Protein AF-A0A139L612-F1 (afdb_monomer)

Mean predicted aligned error: 8.96 Å

Sequence (400 aa):
MVVNEKQTVIKIDNGSFVTCEGNKHYYLIQGARRHEVPLKVLDALIDDKKVIRIIKKDTLENIPLGISLSDDTCLIRGYETDPVYLYSNYVKSHIRSSNDFNLTGFKWEAIKNICQESVNKIRPVRDFIIEKNKEVFINDGDIPSDFANYTDYGIREDFVYEGDGEVMKQCSILLPEEKEDKKYPVLYLYHGLGENTEWLDLSKGRIRKIIGYMVSKKMIPEMVVVIPQIMSPDSTCEEKKVRDFHDFYKHLIHLIDYINTTYSNVVSVKKEDSAIAGISLGGTTALYNGYLFKERFKFVAGISPNYQLLTSKERKIFNGWIAKPEDFVLGTDNGGFAFIGNGTADTGTGSHPRYYSNVLNENGIDNLFTLLPNGGHNWEAFRKLFYIFMSYDFFRKRVD

Nearest PDB structures (foldseek):
  5cxx-assembly3_C  TM=8.546E-01  e=2.033E-18  Anaeromyces mucronatus
  5vol-assembly1_F  TM=7.642E-01  e=3.277E-14  Bacteroides intestinalis DSM 17393
  5vol-assembly2_D  TM=7.621E-01  e=3.086E-14  Bacteroides intestinalis DSM 17393
  5vol-assembly2_H  TM=7.685E-01  e=5.982E-14  Bacteroides intestinalis DSM 17393
  5vol-assembly1_C  TM=7.550E-01  e=1.160E-13  Bacteroides intestinalis DSM 17393

Secondary structure (DSSP, 8-state):
-----------PPTT-EEEETT---EEEEETTEEEEE-HHHHHHHBS-GGGSEEE-HHHHHHSPB-PPPPTT-EEEEETT---EEEEETTEEEEE--HHHHHHHTB-GGGEEEE-HHHHHHSEE-S-B---TTS-EEPPGGGS-TTTTSSPPPSEEEEEEEE-GGG-EEEEEEEE-S--SS--B-EEEEE-SSS-GGGGT-TTTT-HHHHHHHHHHTTSS---EEEEE--S-TT--SHHHHHHHHHHHHHHHHHHHHHHHHHTTTTB---GGGEEEEEEHHHHHHHHHHHHHTTTT-SEEEEES--GGGB-BTTTTB-S-SBS-GGG----SSTT-EEEEEEETT-TTTTTHHHHHHHHHHHTT--EEEEEETT--SSHHHHHHHHHHHIIIIIT-----

Foldseek 3Di:
DDPPPPPPLPPAWQLAKEDEPPDPWIFHHHLQATATEDPQRCVLFADDCVSYYYDHPVSNVPRHHDHHWDPPWFWEDEVPDDWIWTDTPLETATADDPVLCVSSRTDPVRYDYDHVVVVLLRHYAFHRGGCPPQEAEDDPVVDPPCLLPADFAADKDKDWFQFFPRDIWIKIKGAGPDLPDEAFFEEEEEEAPDFLCQCVDSVFNSVRSNVRSCCVVLLFPGHMYMRIGQQDPPQPDPVSRLVSLLCCLRRVVRVLVCCCPVVVSHHDQQQLRYEYAYEESSLLSQQVSQLVPQRRHLETERALYAQQAEDDVVVPRCHHSHNDLLSSEGHDDSRREYEQEYEPAAPRRPCRSVVNSVSNSVNSGDYRYYYHYPDYSGRVSVNVSVSVSSNRPSGNPSPD

pLDDT: mean 86.9, std 14.45, range [25.17, 98.81]

Solvent-accessible surface area (backbone atoms only — not comparable to full-atom values): 21038 Å² total; per-residue (Å²): 138,82,82,77,76,74,81,75,75,80,83,76,36,40,50,35,40,33,35,29,86,94,54,94,61,38,26,39,27,49,75,54,18,36,18,42,41,49,67,72,40,48,63,59,41,38,76,56,72,82,59,45,43,75,43,57,60,70,63,58,67,71,37,48,80,48,74,55,53,38,91,82,39,44,38,36,28,28,65,98,50,87,65,39,25,48,34,38,80,80,28,29,19,43,41,77,40,71,64,38,40,56,72,52,29,52,43,78,85,46,48,40,76,41,57,48,68,61,57,45,70,39,48,71,66,63,56,41,50,54,34,68,79,72,48,44,74,51,60,75,85,77,51,65,92,54,41,64,70,44,61,77,38,48,47,78,49,78,52,74,45,63,24,58,91,73,39,79,35,50,33,37,36,33,35,52,78,77,69,80,95,47,65,24,32,36,37,39,44,35,39,41,97,65,51,34,63,46,41,65,30,85,93,47,39,22,44,35,13,34,50,24,34,36,36,76,70,56,48,25,59,72,43,33,39,39,24,46,42,60,56,57,95,85,46,84,47,69,73,51,39,55,44,33,42,67,54,38,59,59,33,45,56,38,48,52,52,48,47,56,58,78,40,44,79,39,49,41,85,48,30,87,34,19,30,32,28,15,30,31,54,19,2,26,33,18,44,52,42,28,41,78,39,20,81,54,29,28,34,28,22,18,34,40,16,34,69,57,45,45,29,32,76,92,77,70,33,84,79,16,78,36,72,50,49,81,71,50,50,61,31,82,58,102,73,34,42,38,39,35,28,36,30,73,52,20,74,84,35,60,64,38,41,60,49,54,50,50,39,23,51,73,57,51,29,45,60,49,32,37,34,34,74,78,17,40,83,45,51,68,37,51,42,53,48,48,54,49,56,50,66,64,55,75,37,51,62,76,55,126

Organism: NCBI:txid329854

Radius of gyration: 21.72 Å; Cα contacts (8 Å, |Δi|>4): 848; chains: 1; bounding box: 58×38×63 Å

Structure (mmCIF, N/CA/C/O backbone):
data_AF-A0A139L612-F1
#
_entry.id   AF-A0A139L612-F1
#
loop_
_atom_site.group_PDB
_atom_site.id
_atom_site.type_symbol
_atom_site.label_atom_id
_atom_site.label_alt_id
_atom_site.label_comp_id
_atom_site.label_asym_id
_atom_site.label_entity_id
_atom_site.label_seq_id
_atom_site.pdbx_PDB_ins_code
_atom_site.Cartn_x
_atom_site.Cartn_y
_atom_site.Cartn_z
_atom_site.occupancy
_atom_site.B_iso_or_equiv
_atom_site.auth_seq_id
_atom_site.auth_comp_id
_atom_site.auth_asym_id
_atom_site.auth_atom_id
_atom_site.pdbx_PDB_model_num
ATOM 1 N N . MET A 1 1 ? 20.851 12.356 39.188 1.00 29.83 1 MET A N 1
ATOM 2 C CA . MET A 1 1 ? 20.166 11.332 38.375 1.00 29.83 1 MET A CA 1
ATOM 3 C C . MET A 1 1 ? 18.684 11.642 38.420 1.00 29.83 1 MET A C 1
ATOM 5 O O . MET A 1 1 ? 18.069 11.419 39.450 1.00 29.83 1 MET A O 1
ATOM 9 N N . VAL A 1 2 ? 18.140 12.242 37.363 1.00 25.17 2 VAL A N 1
ATOM 10 C CA . VAL A 1 2 ? 16.689 12.379 37.199 1.00 25.17 2 VAL A CA 1
ATOM 11 C C . VAL A 1 2 ? 16.308 11.310 36.191 1.00 25.17 2 VAL A C 1
ATOM 13 O O . VAL A 1 2 ? 16.708 11.374 35.030 1.00 25.17 2 VAL A O 1
ATOM 16 N N . VAL A 1 3 ? 15.653 10.261 36.677 1.00 25.64 3 VAL A N 1
ATOM 17 C CA . VAL A 1 3 ? 15.063 9.232 35.828 1.00 25.64 3 VAL A CA 1
ATOM 18 C C .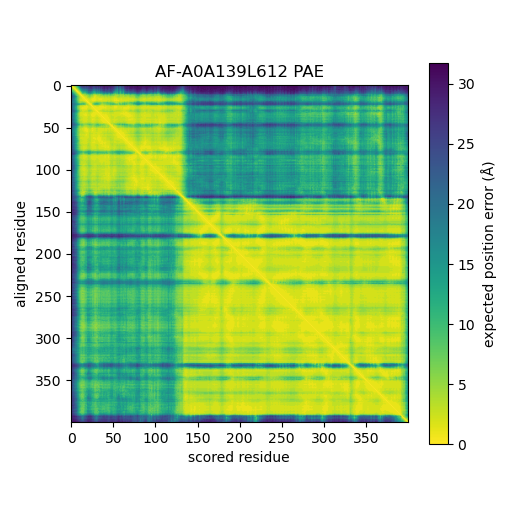 VAL A 1 3 ? 13.892 9.909 35.126 1.00 25.64 3 VAL A C 1
ATOM 20 O O . VAL A 1 3 ? 12.880 10.197 35.755 1.00 25.64 3 VAL A O 1
ATOM 23 N N . ASN A 1 4 ? 14.060 10.235 33.844 1.00 26.03 4 ASN A N 1
ATOM 24 C CA . ASN A 1 4 ? 12.942 10.609 32.988 1.00 26.03 4 ASN A CA 1
ATOM 25 C C . ASN A 1 4 ? 12.028 9.384 32.903 1.00 26.03 4 ASN A C 1
ATOM 27 O O . ASN A 1 4 ? 12.366 8.398 32.240 1.00 26.03 4 ASN A O 1
ATOM 31 N N . GLU A 1 5 ? 10.897 9.430 33.603 1.00 28.39 5 GLU A N 1
ATOM 32 C CA . GLU A 1 5 ? 9.787 8.521 33.360 1.00 28.39 5 GLU A CA 1
ATOM 33 C C . GLU A 1 5 ? 9.413 8.656 31.884 1.00 28.39 5 GLU A C 1
ATOM 35 O O . GLU A 1 5 ? 8.906 9.685 31.436 1.00 28.39 5 GLU A O 1
ATOM 40 N N . LYS A 1 6 ? 9.730 7.624 31.098 1.00 31.06 6 LYS A N 1
ATOM 41 C CA . LYS A 1 6 ? 9.218 7.481 29.739 1.00 31.06 6 LYS A CA 1
ATOM 42 C C . LYS A 1 6 ? 7.700 7.611 29.832 1.00 31.06 6 LYS A C 1
ATOM 44 O O . LYS A 1 6 ? 7.053 6.716 30.371 1.00 31.06 6 LYS A O 1
ATOM 49 N N . GLN A 1 7 ? 7.139 8.698 29.304 1.00 27.77 7 GLN A N 1
ATOM 50 C CA . GLN A 1 7 ? 5.722 8.759 28.970 1.00 27.77 7 GLN A CA 1
ATOM 51 C C . GLN A 1 7 ? 5.441 7.564 28.055 1.00 27.77 7 GLN A C 1
ATOM 53 O O . GLN A 1 7 ? 5.770 7.571 26.871 1.00 27.77 7 GLN A O 1
ATOM 58 N N . THR A 1 8 ? 4.878 6.498 28.616 1.00 29.53 8 THR A N 1
ATOM 59 C CA . THR A 1 8 ? 4.251 5.432 27.847 1.00 29.53 8 THR A CA 1
ATOM 60 C C . THR A 1 8 ? 3.091 6.071 27.103 1.00 29.53 8 THR A C 1
ATOM 62 O O . THR A 1 8 ? 2.006 6.246 27.657 1.00 29.53 8 THR A O 1
ATOM 65 N N . VAL A 1 9 ? 3.342 6.479 25.858 1.00 36.28 9 VAL A N 1
ATOM 66 C CA . VAL A 1 9 ? 2.297 6.790 24.886 1.00 36.28 9 VAL A CA 1
ATOM 67 C C . VAL A 1 9 ? 1.465 5.519 24.775 1.00 36.28 9 VAL A C 1
ATOM 69 O O . VAL A 1 9 ? 1.935 4.508 24.250 1.00 36.28 9 VAL A O 1
ATOM 72 N N . ILE A 1 10 ? 0.266 5.528 25.357 1.00 39.69 10 ILE A N 1
ATOM 73 C CA . ILE A 1 10 ? -0.679 4.426 25.205 1.00 39.69 10 ILE A CA 1
ATOM 74 C C . ILE A 1 10 ? -1.026 4.393 23.716 1.00 39.69 10 ILE A C 1
ATOM 76 O O . ILE A 1 10 ? -1.736 5.264 23.220 1.00 39.69 10 ILE A O 1
ATOM 80 N N . LYS A 1 11 ? -0.471 3.415 22.995 1.00 59.44 11 LYS A N 1
ATOM 81 C CA . LYS A 1 11 ? -0.873 3.097 21.624 1.00 59.44 11 LYS A CA 1
ATOM 82 C C . LYS A 1 11 ? -2.285 2.523 21.717 1.00 59.44 11 LYS A C 1
ATOM 84 O O . LYS A 1 11 ? -2.483 1.468 22.314 1.00 59.44 11 LYS A O 1
ATOM 89 N N . ILE A 1 12 ? -3.266 3.270 21.229 1.00 67.69 12 ILE A N 1
ATOM 90 C CA . ILE A 1 12 ? -4.656 2.821 21.183 1.00 67.69 12 ILE A CA 1
ATOM 91 C C . ILE A 1 12 ? -4.867 2.185 19.821 1.00 67.69 12 ILE A C 1
ATOM 93 O O . ILE A 1 12 ? -4.579 2.809 18.802 1.00 67.69 12 ILE A O 1
ATOM 97 N N . ASP A 1 13 ? -5.324 0.938 19.822 1.00 72.50 13 ASP A N 1
ATOM 98 C CA . ASP A 1 13 ? -5.494 0.171 18.596 1.00 72.50 13 ASP A CA 1
ATOM 99 C C . ASP A 1 13 ? -6.703 0.702 17.811 1.00 72.50 13 ASP A C 1
ATOM 101 O O . ASP A 1 13 ? -7.737 1.034 18.405 1.00 72.50 13 ASP A O 1
ATOM 105 N N . ASN A 1 14 ? -6.593 0.732 16.483 1.00 74.81 14 ASN A N 1
ATOM 106 C CA . ASN A 1 14 ? -7.733 0.929 15.587 1.00 74.81 14 ASN A CA 1
ATOM 107 C C . ASN A 1 14 ? -8.840 -0.086 15.935 1.00 74.81 14 ASN A C 1
ATOM 109 O O . ASN A 1 14 ? -8.540 -1.198 16.370 1.00 74.81 14 ASN A O 1
ATOM 113 N N . GLY A 1 15 ? -10.108 0.307 15.828 1.00 80.56 15 GLY A N 1
ATOM 114 C CA . GLY A 1 15 ? -11.256 -0.506 16.239 1.00 80.56 15 GLY A CA 1
ATOM 115 C C . GLY A 1 15 ? -11.487 -0.594 17.758 1.00 80.56 15 GLY A C 1
ATOM 116 O O . GLY A 1 15 ? -12.437 -1.246 18.188 1.00 80.56 15 GLY A O 1
ATOM 117 N N . SER A 1 16 ? -10.668 0.065 18.591 1.00 85.69 16 SER A N 1
ATOM 118 C CA . SER A 1 16 ? -10.878 0.092 20.047 1.00 85.69 16 SER A CA 1
ATOM 119 C C . SER A 1 16 ? -11.952 1.093 20.457 1.00 85.69 16 SER A C 1
ATOM 121 O O . SER A 1 16 ? -11.924 2.257 20.051 1.00 85.69 16 SER A O 1
ATOM 123 N N . PHE A 1 17 ? -12.823 0.678 21.374 1.00 90.69 17 PHE A N 1
ATOM 124 C CA . PHE A 1 17 ? -13.662 1.597 22.134 1.00 90.69 17 PHE A CA 1
ATOM 125 C C . PHE A 1 17 ? -12.879 2.161 23.320 1.00 90.69 17 PHE A C 1
ATOM 127 O O . PHE A 1 17 ? -12.230 1.419 24.062 1.00 90.69 17 PHE A O 1
ATOM 134 N N . VAL A 1 18 ? -12.939 3.478 23.509 1.00 91.75 18 VAL A N 1
ATOM 135 C CA . VAL A 1 18 ? -12.234 4.186 24.578 1.00 91.75 18 VAL A CA 1
ATOM 136 C C . VAL A 1 18 ? -13.113 5.210 25.289 1.00 91.75 18 VAL A C 1
ATOM 138 O O . VAL A 1 18 ? -14.088 5.728 24.746 1.00 91.75 18 VAL A O 1
ATOM 141 N N . THR A 1 19 ? -12.725 5.537 26.516 1.00 93.38 19 THR A N 1
ATOM 142 C CA . THR A 1 19 ? -13.218 6.687 27.283 1.00 93.38 19 THR A CA 1
ATOM 143 C C . THR A 1 19 ? -12.089 7.219 28.177 1.00 93.38 19 THR A C 1
ATOM 145 O O . THR A 1 19 ? -11.002 6.644 28.202 1.00 93.38 19 THR A O 1
ATOM 148 N N . CYS A 1 20 ? -12.297 8.310 28.909 1.00 90.62 20 CYS A N 1
ATOM 149 C CA . CYS A 1 20 ? -11.356 8.769 29.936 1.00 90.62 20 CYS A CA 1
ATOM 150 C C . CYS A 1 20 ? -12.067 8.976 31.278 1.00 90.62 20 CYS A C 1
ATOM 152 O O . CYS A 1 20 ? -13.287 9.130 31.327 1.00 90.62 20 CYS A O 1
ATOM 154 N N . GLU A 1 21 ? -11.317 8.936 32.381 1.00 83.62 21 GLU A N 1
ATOM 155 C CA . GLU A 1 21 ? -11.899 9.098 33.719 1.00 83.62 21 GLU A CA 1
ATOM 156 C C . GLU A 1 21 ? -12.670 10.420 33.843 1.00 83.62 21 GLU A C 1
ATOM 158 O O . GLU A 1 21 ? -12.204 11.479 33.421 1.00 83.62 21 GLU A O 1
ATOM 163 N N . GLY A 1 22 ? -13.879 10.348 34.406 1.00 78.81 22 GLY A N 1
ATOM 164 C CA . GLY A 1 22 ? -14.780 11.495 34.547 1.00 78.81 22 GLY A CA 1
ATOM 165 C C . GLY A 1 22 ? -15.495 11.926 33.259 1.00 78.81 22 GLY A C 1
ATOM 166 O O . GLY A 1 22 ? -16.345 12.815 33.315 1.00 78.81 22 GLY A O 1
ATOM 167 N N . ASN A 1 23 ? -15.206 11.301 32.113 1.00 76.81 23 ASN A N 1
ATOM 168 C CA . ASN A 1 23 ? -15.900 11.556 30.855 1.00 76.81 23 ASN A CA 1
ATOM 169 C C . ASN A 1 23 ? -17.197 10.738 30.764 1.00 76.81 23 ASN A C 1
ATOM 171 O O . ASN A 1 23 ? -17.235 9.566 31.130 1.00 76.81 23 ASN A O 1
ATOM 175 N N . LYS A 1 24 ? -18.269 11.362 30.264 1.00 83.19 24 LYS A N 1
ATOM 176 C CA . LYS A 1 24 ? -19.556 10.697 29.990 1.00 83.19 24 LYS A CA 1
ATOM 177 C C . LYS A 1 24 ? -19.687 10.220 28.541 1.00 83.19 24 LYS A C 1
ATOM 179 O O . LYS A 1 24 ? -20.694 9.611 28.194 1.00 83.19 24 LYS A O 1
ATOM 184 N N . HIS A 1 25 ? -18.691 10.513 27.710 1.00 92.50 25 HIS A N 1
ATOM 185 C CA . HIS A 1 25 ? -18.672 10.193 26.292 1.00 92.50 25 HIS A CA 1
ATOM 186 C C . HIS A 1 25 ? -17.778 8.980 26.017 1.00 92.50 25 HIS A C 1
ATOM 188 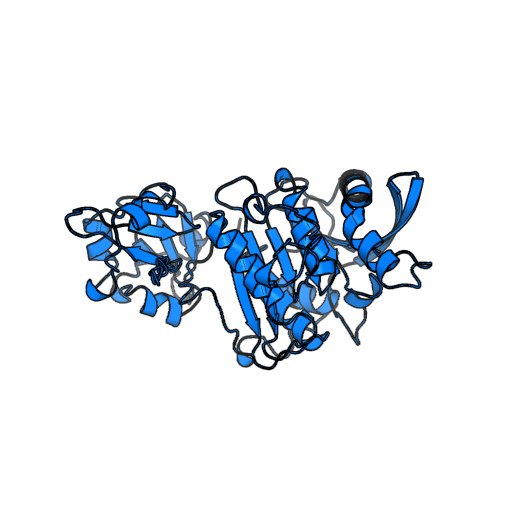O O . HIS A 1 25 ? -16.763 8.749 26.687 1.00 92.50 25 HIS A O 1
ATOM 194 N N . TYR A 1 26 ? -18.168 8.214 25.005 1.00 94.56 26 TYR A N 1
ATOM 195 C CA . TYR A 1 26 ? -17.453 7.042 24.516 1.00 94.56 26 TYR A CA 1
ATOM 196 C C . TYR A 1 26 ? -17.029 7.289 23.079 1.00 94.56 26 TYR A C 1
ATOM 198 O O . TYR A 1 26 ? -17.738 7.962 22.331 1.00 94.56 26 TYR A O 1
ATOM 206 N N . TYR A 1 27 ? -15.879 6.748 22.693 1.00 94.75 27 TYR A N 1
ATOM 207 C CA . TYR A 1 27 ? -15.334 6.944 21.359 1.00 94.75 27 TYR A CA 1
ATOM 208 C C . TYR A 1 27 ? -14.890 5.618 20.757 1.00 94.75 27 TYR A C 1
ATOM 210 O O . TYR A 1 27 ? -14.283 4.802 21.445 1.00 94.75 27 TYR A O 1
ATOM 218 N N . LEU A 1 28 ? -15.152 5.427 19.470 1.00 92.31 28 LEU A N 1
ATOM 219 C CA . LEU A 1 28 ? -14.523 4.409 18.643 1.00 92.31 28 LEU A CA 1
ATOM 220 C C . LEU A 1 28 ? -13.299 5.043 17.984 1.00 92.31 28 LEU A C 1
ATOM 222 O O . LEU A 1 28 ? -13.412 6.091 17.344 1.00 92.31 28 LEU A O 1
ATOM 226 N N . ILE A 1 29 ? -12.132 4.426 18.140 1.00 86.56 29 ILE A N 1
ATOM 227 C CA . ILE A 1 29 ? -10.948 4.830 17.387 1.00 86.56 29 ILE A CA 1
ATOM 228 C C . ILE A 1 29 ? -10.999 4.154 16.023 1.00 86.56 29 ILE A C 1
ATOM 230 O O . ILE A 1 29 ? -10.953 2.930 15.944 1.00 86.56 29 ILE A O 1
ATOM 234 N N . GLN A 1 30 ? -11.117 4.946 14.961 1.00 80.00 30 GLN A N 1
ATOM 235 C CA . GLN A 1 30 ? -11.091 4.464 13.583 1.00 80.00 30 GLN A CA 1
ATOM 236 C C . GLN A 1 30 ? -10.337 5.466 12.703 1.00 8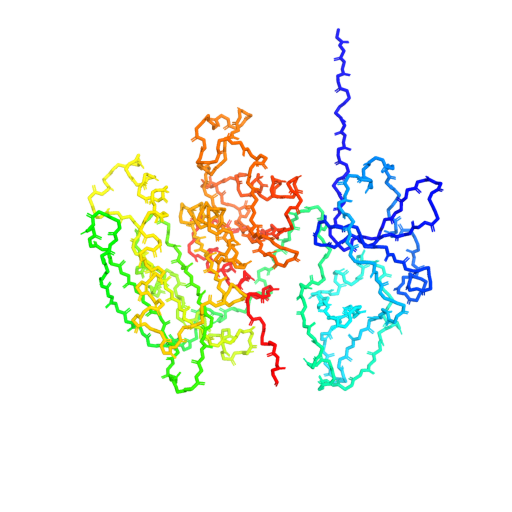0.00 30 GLN A C 1
ATOM 238 O O . GLN A 1 30 ? -10.508 6.673 12.867 1.00 80.00 30 GLN A O 1
ATOM 243 N N . GLY A 1 31 ? -9.486 5.016 11.777 1.00 71.12 31 GLY A N 1
ATOM 244 C CA . GLY A 1 31 ? -8.854 5.945 10.831 1.00 71.12 31 GLY A CA 1
ATOM 245 C C . GLY A 1 31 ? -7.883 6.932 11.486 1.00 71.12 31 GLY A C 1
ATOM 246 O O . GLY A 1 31 ? -7.799 8.068 11.031 1.00 71.12 31 GLY A O 1
ATOM 247 N N . ALA A 1 32 ? -7.236 6.547 12.596 1.00 71.88 32 ALA A N 1
ATOM 248 C CA . ALA A 1 32 ? -6.456 7.436 13.472 1.00 71.88 32 ALA A CA 1
ATOM 249 C C . ALA A 1 32 ? -7.247 8.635 14.055 1.00 71.88 32 ALA A C 1
ATOM 251 O O . ALA A 1 32 ? -6.662 9.622 14.503 1.00 71.88 32 ALA A O 1
ATOM 252 N N . ARG A 1 33 ? -8.584 8.552 14.089 1.00 80.69 33 ARG A N 1
ATOM 253 C CA . ARG A 1 33 ? -9.481 9.564 14.664 1.00 80.69 33 ARG A CA 1
ATOM 254 C C . ARG A 1 33 ? -10.341 8.956 15.764 1.00 80.69 33 ARG A C 1
ATOM 256 O O . ARG A 1 33 ? -10.591 7.754 15.787 1.00 80.69 33 ARG A O 1
ATOM 263 N N . ARG A 1 34 ? -10.827 9.800 16.675 1.00 90.94 34 ARG A N 1
ATOM 264 C CA . ARG A 1 34 ? -11.837 9.420 17.673 1.00 90.94 34 ARG A CA 1
ATOM 265 C C . ARG A 1 34 ? -13.221 9.803 17.165 1.00 90.94 34 ARG A C 1
ATOM 267 O O . ARG A 1 34 ? -13.475 10.969 16.866 1.00 90.94 34 ARG A O 1
ATOM 274 N N . HIS A 1 35 ? -14.111 8.828 17.073 1.00 93.00 35 HIS A N 1
ATOM 275 C CA . HIS A 1 35 ? -15.493 8.994 16.640 1.00 93.00 35 HIS A CA 1
ATOM 276 C C . HIS A 1 35 ? -16.395 8.828 17.850 1.00 93.00 35 HIS A C 1
ATOM 278 O O . HIS A 1 35 ? -16.379 7.770 18.471 1.00 93.00 35 HIS A O 1
ATOM 284 N N . GLU A 1 36 ? -17.144 9.860 18.226 1.00 96.25 36 GLU A N 1
ATOM 285 C CA . GLU A 1 36 ? -18.059 9.749 19.363 1.00 96.25 36 GLU A CA 1
ATOM 286 C C . GLU A 1 36 ? -19.134 8.690 19.086 1.00 96.25 36 GLU A C 1
ATOM 288 O O . GLU A 1 36 ? -19.682 8.620 17.985 1.00 96.25 36 GLU A O 1
ATOM 293 N N . VAL A 1 37 ? -19.417 7.861 20.087 1.00 95.88 37 VAL A N 1
ATOM 294 C CA . VAL A 1 37 ? -20.366 6.751 20.019 1.00 95.88 37 VAL A CA 1
ATOM 295 C C . VAL A 1 37 ? -21.555 7.090 20.914 1.00 95.88 37 VAL A C 1
ATOM 297 O O . VAL A 1 37 ? -21.384 7.172 22.136 1.00 95.88 37 VAL A O 1
ATOM 300 N N . PRO A 1 38 ? -22.768 7.259 20.354 1.00 95.31 38 PRO A N 1
ATOM 301 C CA . PRO A 1 38 ? -23.967 7.439 21.160 1.00 95.31 38 PRO A CA 1
ATOM 302 C C . PRO A 1 38 ? -24.147 6.276 22.141 1.00 95.31 38 PRO A C 1
ATOM 304 O O . PRO A 1 38 ? -23.984 5.115 21.768 1.00 95.31 38 PRO A O 1
ATOM 307 N N . LEU A 1 39 ? -24.544 6.559 23.385 1.00 92.12 39 LEU A N 1
ATOM 308 C CA . LEU A 1 39 ? -24.663 5.527 24.426 1.00 92.12 39 LEU A CA 1
ATOM 309 C C . LEU A 1 39 ? -25.596 4.376 24.011 1.00 92.12 39 LEU A C 1
ATOM 311 O O . LEU A 1 39 ? -25.275 3.212 24.224 1.00 92.12 39 LEU A O 1
ATOM 315 N N . LYS A 1 40 ? -26.702 4.694 23.327 1.00 92.81 40 LYS A N 1
ATOM 316 C CA . LYS A 1 40 ? -27.631 3.688 22.788 1.00 92.81 40 LYS A CA 1
ATOM 317 C C . LYS A 1 40 ? -26.989 2.766 21.749 1.00 92.81 40 LYS A C 1
ATOM 319 O O . LYS A 1 40 ? -27.326 1.591 21.691 1.00 92.81 40 LYS A O 1
ATOM 324 N N . VAL A 1 41 ? -26.075 3.298 20.935 1.00 94.69 41 VAL A N 1
ATOM 325 C CA . VAL A 1 41 ? -25.331 2.530 19.930 1.00 94.69 41 VAL A CA 1
ATOM 326 C C . VAL A 1 41 ? -24.325 1.636 20.640 1.00 94.69 41 VAL A C 1
ATOM 328 O O . VAL A 1 41 ? -24.253 0.450 20.346 1.00 94.69 41 VAL A O 1
ATOM 331 N N . LEU A 1 42 ? -23.598 2.180 21.619 1.00 92.81 42 LEU A N 1
ATOM 332 C CA . LEU A 1 42 ? 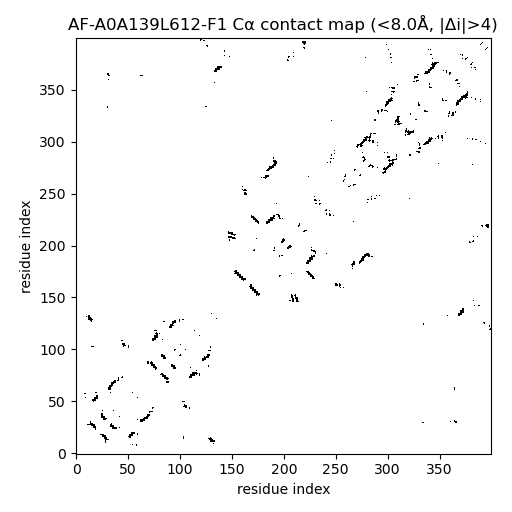-22.644 1.419 22.419 1.00 92.81 42 LEU A CA 1
ATOM 333 C C . LEU A 1 42 ? -23.311 0.215 23.101 1.00 92.81 42 LEU A C 1
ATOM 335 O O . LEU A 1 42 ? -22.831 -0.906 22.963 1.00 92.81 42 LEU A O 1
ATOM 339 N N . ASP A 1 43 ? -24.438 0.441 23.781 1.00 91.56 43 ASP A N 1
ATOM 340 C CA . ASP A 1 43 ? -25.176 -0.604 24.498 1.00 91.56 43 ASP A CA 1
ATOM 341 C C . ASP A 1 43 ? -25.792 -1.648 23.544 1.00 91.56 43 ASP A C 1
ATOM 343 O O . ASP A 1 43 ? -25.908 -2.825 23.897 1.00 91.56 43 ASP A O 1
ATOM 347 N N . ALA A 1 44 ? -26.165 -1.239 22.325 1.00 92.12 44 ALA A N 1
ATOM 348 C CA . ALA A 1 44 ? -26.666 -2.144 21.292 1.00 92.12 44 ALA A CA 1
ATOM 349 C C . ALA A 1 44 ? -25.555 -3.006 20.669 1.00 92.12 44 ALA A C 1
ATOM 351 O O . ALA A 1 44 ? -25.805 -4.157 20.316 1.00 92.12 44 ALA A O 1
ATOM 352 N N . LEU A 1 45 ? -24.341 -2.464 20.533 1.00 92.06 45 LEU A N 1
ATOM 353 C CA . LEU A 1 45 ? -23.227 -3.125 19.853 1.00 92.06 45 LEU A CA 1
ATOM 354 C C . LEU A 1 45 ? -22.368 -4.003 20.765 1.00 92.06 45 LEU A C 1
ATOM 356 O O . LEU A 1 45 ? -21.849 -5.006 20.281 1.00 92.06 45 LEU A O 1
ATOM 360 N N . ILE A 1 46 ? -22.182 -3.625 22.035 1.00 89.25 46 ILE A N 1
ATOM 361 C CA . ILE A 1 46 ? -21.172 -4.217 22.929 1.00 89.25 46 ILE A CA 1
ATOM 362 C C . ILE A 1 46 ? -21.812 -4.746 24.207 1.00 89.25 46 ILE A C 1
ATOM 364 O O . ILE A 1 46 ? -22.613 -4.056 24.837 1.00 89.25 46 ILE A O 1
ATOM 368 N N . ASP A 1 47 ? -21.470 -5.977 24.591 1.00 76.56 47 ASP A N 1
ATOM 369 C CA . ASP A 1 47 ? -21.974 -6.597 25.828 1.00 76.56 47 ASP A CA 1
ATOM 370 C C . ASP A 1 47 ? -21.059 -6.328 27.017 1.00 76.56 47 ASP A C 1
ATOM 372 O O . ASP A 1 47 ? -21.501 -5.880 28.077 1.00 76.56 47 ASP A O 1
ATOM 376 N N . ASP A 1 48 ? -19.761 -6.574 26.845 1.00 75.31 48 ASP A N 1
ATOM 377 C CA . ASP A 1 48 ? -18.799 -6.424 27.924 1.00 75.31 48 ASP A CA 1
ATOM 378 C C . ASP A 1 48 ? -18.148 -5.042 27.886 1.00 75.31 48 ASP A C 1
ATOM 380 O O . ASP A 1 48 ? -17.159 -4.818 27.190 1.00 75.31 48 ASP A O 1
ATOM 384 N N . LYS A 1 49 ? -18.652 -4.105 28.699 1.00 76.62 49 LYS A N 1
ATOM 385 C CA . LYS A 1 49 ? -18.043 -2.770 28.845 1.00 76.62 49 LYS A CA 1
ATOM 386 C C . LYS A 1 49 ? -16.583 -2.816 29.325 1.00 76.62 49 LYS A C 1
ATOM 388 O O . LYS A 1 49 ? -15.905 -1.799 29.215 1.00 76.62 49 LYS A O 1
ATOM 393 N N . LYS A 1 50 ? -16.057 -3.960 29.792 1.00 79.12 50 LYS A N 1
ATOM 394 C CA . LYS A 1 50 ? -14.624 -4.133 30.103 1.00 79.12 50 LYS A CA 1
ATOM 395 C C . LYS A 1 50 ? -13.723 -4.060 28.870 1.00 79.12 50 LYS A C 1
ATOM 397 O O . LYS A 1 50 ? -12.528 -3.822 29.029 1.00 79.12 50 LYS A O 1
ATOM 402 N N . VAL A 1 51 ? -14.258 -4.241 27.658 1.00 82.19 51 VAL A N 1
ATOM 403 C CA . VAL A 1 51 ? -13.481 -4.047 26.418 1.00 82.19 51 VAL A CA 1
ATOM 404 C C . VAL A 1 51 ? -13.200 -2.567 26.136 1.00 82.19 51 VAL A C 1
ATOM 406 O O . VAL A 1 51 ? -12.273 -2.251 25.390 1.00 82.19 51 VAL A O 1
ATOM 409 N N . ILE A 1 52 ? -13.957 -1.655 26.762 1.00 88.31 52 ILE A N 1
ATOM 410 C CA . ILE A 1 52 ? -13.764 -0.210 26.635 1.00 88.31 52 ILE A CA 1
ATOM 411 C C . ILE A 1 52 ? -12.533 0.192 27.447 1.00 88.31 52 ILE A C 1
ATOM 413 O O . ILE A 1 52 ? -12.509 0.083 28.674 1.00 88.31 52 ILE A O 1
ATOM 417 N N . ARG A 1 53 ? -11.502 0.702 26.771 1.00 88.56 53 ARG A N 1
ATOM 418 C CA . ARG A 1 53 ? -10.267 1.132 27.435 1.00 88.56 53 ARG A CA 1
ATOM 419 C C . ARG A 1 53 ? -10.435 2.520 28.042 1.00 88.56 53 ARG A C 1
ATOM 421 O O . ARG A 1 53 ? -10.827 3.465 27.360 1.00 88.56 53 ARG A O 1
ATOM 428 N N . ILE A 1 54 ? -10.066 2.662 29.309 1.00 88.88 54 ILE A N 1
ATOM 429 C CA . ILE A 1 54 ? -9.962 3.966 29.966 1.00 88.88 54 ILE A CA 1
ATOM 430 C C . ILE A 1 54 ? -8.555 4.512 29.705 1.00 88.88 54 ILE A C 1
ATOM 432 O O . ILE A 1 54 ? -7.561 3.875 30.053 1.00 88.88 54 ILE A O 1
ATOM 436 N N . ILE A 1 55 ? -8.466 5.678 29.070 1.00 87.75 55 ILE A N 1
ATOM 437 C CA . ILE A 1 55 ? -7.206 6.343 28.719 1.00 87.75 55 ILE A CA 1
ATOM 438 C C . ILE A 1 55 ? -7.100 7.713 29.391 1.00 87.75 55 ILE A C 1
ATOM 440 O O . ILE A 1 55 ? -8.086 8.268 29.876 1.00 87.75 55 ILE A O 1
ATOM 444 N N . LYS A 1 56 ? -5.891 8.286 29.412 1.00 86.56 56 LYS A N 1
ATOM 445 C CA . LYS A 1 56 ? -5.677 9.646 29.926 1.00 86.56 56 LYS A CA 1
ATOM 446 C C . LYS A 1 56 ? -6.404 10.667 29.048 1.00 86.56 56 LYS A C 1
ATOM 448 O O . LYS A 1 56 ? -6.429 10.526 27.825 1.00 86.56 56 LYS A O 1
ATOM 453 N N . LYS A 1 57 ? -6.942 11.719 29.672 1.00 87.69 57 LYS A N 1
ATOM 454 C CA . LYS A 1 57 ? -7.658 12.800 28.981 1.00 87.69 57 LYS A CA 1
ATOM 455 C C . LYS A 1 57 ? -6.807 13.444 27.882 1.00 87.69 57 LYS A C 1
ATOM 457 O O . LYS A 1 57 ? -7.253 13.475 26.744 1.00 87.69 57 LYS A O 1
ATOM 462 N N . ASP A 1 58 ? -5.568 13.820 28.187 1.00 82.38 58 ASP A N 1
ATOM 463 C CA . ASP A 1 58 ? -4.653 14.423 27.206 1.00 82.38 58 ASP A CA 1
ATOM 464 C C . ASP A 1 58 ? -4.381 13.484 26.019 1.00 82.38 58 ASP A C 1
ATOM 466 O O . ASP A 1 58 ? -4.312 13.917 24.873 1.00 82.38 58 ASP A O 1
ATOM 470 N N . THR A 1 59 ? -4.280 12.169 26.267 1.00 81.88 59 THR A N 1
ATOM 471 C CA . THR A 1 59 ? -4.130 11.170 25.197 1.00 81.88 59 THR A CA 1
ATOM 472 C C . THR A 1 59 ? -5.359 11.140 24.299 1.00 81.88 59 THR A C 1
ATOM 474 O O . THR A 1 59 ? -5.207 11.150 23.084 1.00 81.88 59 THR A O 1
ATOM 477 N N . LEU A 1 60 ? -6.564 11.129 24.877 1.00 86.44 60 LEU A N 1
ATOM 478 C CA . LEU A 1 60 ? -7.809 11.184 24.112 1.00 86.44 60 LEU A CA 1
ATOM 479 C C . LEU A 1 60 ? -7.907 12.491 23.312 1.00 86.44 60 LEU A C 1
ATOM 481 O O . LEU A 1 60 ? -8.316 12.468 22.157 1.00 86.44 60 LEU A O 1
ATOM 485 N N . GLU A 1 61 ? -7.545 13.623 23.917 1.00 86.19 61 GLU A N 1
ATOM 486 C CA . GLU A 1 61 ? -7.658 14.953 23.312 1.00 86.19 61 GLU A CA 1
ATOM 487 C C . GLU A 1 61 ? -6.691 15.184 22.149 1.00 86.19 61 GLU A C 1
ATOM 489 O O . GLU A 1 61 ? -7.064 15.864 21.194 1.00 86.19 61 GLU A O 1
ATOM 494 N N . ASN A 1 62 ? -5.524 14.537 22.179 1.00 79.81 62 ASN A N 1
ATOM 495 C CA . ASN A 1 62 ? -4.555 14.547 21.083 1.00 79.81 62 ASN A CA 1
ATOM 496 C C . ASN A 1 62 ? -4.987 13.717 19.864 1.00 79.81 62 ASN A C 1
ATOM 498 O O . ASN A 1 62 ? -4.414 13.885 18.790 1.00 79.81 62 ASN A O 1
ATOM 502 N N . ILE A 1 63 ? -5.984 12.833 19.994 1.00 78.00 63 ILE A N 1
ATOM 503 C CA . ILE A 1 63 ? -6.526 12.104 18.843 1.00 78.00 63 ILE A CA 1
ATOM 504 C C . ILE A 1 63 ? -7.486 13.037 18.088 1.00 78.00 63 ILE A C 1
ATOM 506 O O . ILE A 1 63 ? -8.467 13.514 18.681 1.00 78.00 63 ILE A O 1
ATOM 510 N N . PRO A 1 64 ? -7.268 13.281 16.781 1.00 79.56 64 PRO A N 1
ATOM 511 C CA . PRO A 1 64 ? -8.148 14.132 15.991 1.00 79.56 64 PRO A CA 1
ATOM 512 C C . PRO A 1 64 ? -9.606 13.666 16.050 1.00 79.56 64 PRO A C 1
ATOM 514 O O . PRO A 1 64 ? -9.904 12.475 15.947 1.00 79.56 64 PRO A O 1
ATOM 517 N N . LEU A 1 65 ? -10.536 14.612 16.198 1.00 87.75 65 LEU A N 1
ATOM 518 C CA . LEU A 1 65 ? -11.967 14.306 16.202 1.00 87.75 65 LEU A CA 1
ATOM 519 C C . LEU A 1 65 ? -12.420 13.900 14.787 1.00 87.75 65 LEU A C 1
ATOM 521 O O . LEU A 1 65 ? -12.078 14.546 13.787 1.00 87.75 65 LEU A O 1
ATOM 525 N N . GLY A 1 66 ? -13.141 12.785 14.702 1.00 87.50 66 GLY A N 1
ATOM 526 C CA . GLY A 1 66 ? -13.803 12.287 13.499 1.00 87.50 66 GLY A CA 1
ATOM 527 C C . GLY A 1 66 ? -15.287 12.657 13.457 1.00 87.50 66 GLY A C 1
ATOM 528 O O . GLY A 1 66 ? -15.785 13.402 14.296 1.00 87.50 66 GLY A O 1
ATOM 529 N N . ILE A 1 67 ? -16.005 12.117 12.471 1.00 90.25 67 ILE A N 1
ATOM 530 C CA . ILE A 1 67 ? -17.470 12.226 12.399 1.00 90.25 67 ILE A CA 1
ATOM 531 C C . ILE A 1 67 ? -18.065 11.252 13.420 1.00 90.25 67 ILE A C 1
ATOM 533 O O . ILE A 1 67 ? -17.756 10.063 13.355 1.00 90.25 67 ILE A O 1
ATOM 537 N N . SER A 1 68 ? -18.899 11.729 14.343 1.00 95.56 68 SER A N 1
ATOM 538 C CA . SER A 1 68 ? -19.591 10.871 15.314 1.00 95.56 68 SER A CA 1
ATOM 539 C C . SER A 1 68 ? -20.377 9.753 14.620 1.00 95.56 68 SER A C 1
ATOM 541 O O . SER A 1 68 ? -20.857 9.922 13.495 1.00 95.56 68 SER A O 1
ATOM 543 N N . LEU A 1 69 ? -20.497 8.595 15.266 1.00 95.25 69 LEU A N 1
ATOM 544 C CA . LEU A 1 69 ? -21.325 7.509 14.747 1.00 95.25 69 LEU A CA 1
ATOM 545 C C . LEU A 1 69 ? -22.796 7.931 14.748 1.00 95.25 69 LEU A C 1
ATOM 547 O O . LEU A 1 69 ? -23.254 8.619 15.664 1.00 95.25 69 LEU A O 1
ATOM 551 N N . SER A 1 70 ? -23.529 7.524 13.715 1.00 95.94 70 SER A N 1
ATOM 552 C CA . SER A 1 70 ? -24.945 7.852 13.595 1.00 95.94 70 SER A CA 1
ATOM 553 C C . SER A 1 70 ? -25.787 7.005 14.544 1.00 95.94 70 SER A C 1
ATOM 555 O O . SER A 1 70 ? -25.422 5.897 14.938 1.00 95.94 70 SER A O 1
ATOM 557 N N . ASP A 1 71 ? -26.958 7.511 14.897 1.00 95.62 71 ASP A N 1
ATOM 558 C CA . ASP A 1 71 ? -27.882 6.858 15.824 1.00 95.62 71 ASP A CA 1
ATOM 559 C C . ASP A 1 71 ? -28.430 5.502 15.342 1.00 95.62 71 ASP A C 1
ATOM 561 O O . ASP A 1 71 ? -28.912 4.713 16.156 1.00 95.62 71 ASP A O 1
ATOM 565 N N . ASP A 1 72 ? -28.377 5.248 14.035 1.00 94.44 72 ASP A N 1
ATOM 566 C CA . ASP A 1 72 ? -28.780 4.010 13.360 1.00 94.44 72 ASP A CA 1
ATOM 567 C C . ASP A 1 72 ? -27.619 3.017 13.165 1.00 94.44 72 ASP A C 1
ATOM 569 O O . ASP A 1 72 ? -27.799 1.975 12.525 1.00 94.44 72 ASP A O 1
ATOM 573 N N . THR A 1 73 ? -26.444 3.315 13.731 1.00 96.69 73 THR A N 1
ATOM 574 C CA . THR A 1 73 ? -25.270 2.441 13.663 1.00 96.69 73 THR A CA 1
ATOM 575 C C . THR A 1 73 ? -25.618 1.027 14.121 1.00 96.69 73 THR A C 1
ATOM 577 O O . THR A 1 73 ? -26.199 0.826 15.190 1.00 96.69 73 THR A O 1
ATOM 580 N N . CYS A 1 74 ? -25.255 0.027 13.320 1.00 96.38 74 CYS A N 1
ATOM 581 C CA . CYS A 1 74 ? -25.498 -1.377 13.642 1.00 96.38 74 CYS A CA 1
ATOM 582 C C . CYS A 1 74 ? -24.556 -2.325 12.896 1.00 96.38 74 CYS A C 1
ATOM 584 O O . CYS A 1 74 ? -23.865 -1.939 11.954 1.00 96.38 74 CYS A O 1
ATOM 586 N N . LEU A 1 75 ? -24.544 -3.587 13.324 1.00 96.75 75 LEU A N 1
ATOM 587 C CA . LEU A 1 75 ? -23.897 -4.673 12.599 1.00 96.75 75 LEU A CA 1
ATOM 588 C C . LEU A 1 75 ? -24.874 -5.228 11.564 1.00 96.75 75 LEU A C 1
ATOM 590 O O . LEU A 1 75 ? -26.036 -5.481 11.886 1.00 96.75 75 LEU A O 1
ATOM 594 N N . ILE A 1 76 ? -24.413 -5.427 10.334 1.00 96.38 76 ILE A N 1
ATOM 595 C CA . ILE A 1 76 ? -25.229 -5.957 9.237 1.00 96.38 76 ILE A CA 1
ATOM 596 C C . ILE A 1 76 ? -24.523 -7.119 8.540 1.00 96.38 76 ILE A C 1
ATOM 598 O O . ILE A 1 76 ? -23.296 -7.141 8.444 1.00 96.38 76 ILE A O 1
ATOM 602 N N . ARG A 1 77 ? -25.298 -8.063 8.007 1.00 94.12 77 ARG A N 1
ATOM 603 C CA . ARG A 1 77 ? -24.818 -9.088 7.068 1.00 94.12 77 ARG A CA 1
ATOM 604 C C . ARG A 1 77 ? -25.882 -9.413 6.023 1.00 94.12 77 ARG A C 1
ATOM 606 O O . ARG A 1 77 ? -27.069 -9.169 6.254 1.00 94.12 77 ARG A O 1
ATOM 613 N N . GLY A 1 78 ? -25.463 -9.961 4.887 1.00 91.00 78 GLY A N 1
ATOM 614 C CA . GLY A 1 78 ? -26.396 -10.466 3.885 1.00 91.00 78 GLY A CA 1
ATOM 615 C C . GLY A 1 78 ? -27.026 -11.790 4.311 1.00 91.00 78 GLY A C 1
ATOM 616 O O . GLY A 1 78 ? -26.432 -12.554 5.072 1.00 91.00 78 GLY A O 1
ATOM 617 N N . TYR A 1 79 ? -28.229 -12.081 3.818 1.00 86.12 79 TYR A N 1
ATOM 618 C CA . TYR A 1 79 ? -28.792 -13.426 3.954 1.00 86.12 79 TYR A CA 1
ATOM 619 C C . TYR A 1 79 ? -27.853 -14.463 3.335 1.00 86.12 79 TYR A C 1
ATOM 621 O O . TYR A 1 79 ? -27.437 -14.301 2.191 1.00 86.12 79 TYR A O 1
ATOM 629 N N . GLU A 1 80 ? -27.554 -15.515 4.104 1.00 77.94 80 GLU A N 1
ATOM 630 C CA . GLU A 1 80 ? -26.737 -16.662 3.676 1.00 77.94 80 GLU A CA 1
ATOM 631 C C . GLU A 1 80 ? -25.329 -16.290 3.186 1.00 77.94 80 GLU A C 1
ATOM 633 O O . GLU A 1 80 ? -24.719 -17.020 2.409 1.00 77.94 80 GLU A O 1
ATOM 638 N N . THR A 1 81 ? -24.790 -15.160 3.655 1.00 76.12 81 THR A N 1
ATOM 639 C CA . THR A 1 81 ? -23.410 -14.763 3.380 1.00 76.12 81 THR A CA 1
ATOM 640 C C . THR A 1 81 ? -22.598 -14.636 4.667 1.00 76.12 81 THR A C 1
ATOM 642 O O . THR A 1 81 ? -23.120 -14.303 5.734 1.00 76.12 81 THR A O 1
ATOM 645 N N . ASP A 1 82 ? -21.300 -14.916 4.557 1.00 75.06 82 ASP A N 1
ATOM 646 C CA . ASP A 1 82 ? -20.354 -14.856 5.674 1.00 75.06 82 ASP A CA 1
ATOM 647 C C . ASP A 1 82 ? -19.930 -13.438 6.121 1.00 75.06 82 ASP A C 1
ATOM 649 O O . ASP A 1 82 ? -19.706 -13.254 7.320 1.00 75.06 82 ASP A O 1
ATOM 653 N N . PRO A 1 83 ? -19.784 -12.416 5.244 1.00 84.56 83 PRO A N 1
ATOM 654 C CA . PRO A 1 83 ? -19.190 -11.152 5.653 1.00 84.56 83 PRO A CA 1
ATOM 655 C C . PRO A 1 83 ? -20.140 -10.329 6.531 1.00 84.56 83 PRO A C 1
ATOM 657 O O . PRO A 1 83 ? -21.278 -10.026 6.158 1.00 84.56 83 PRO A O 1
ATOM 660 N N . VAL A 1 84 ? -19.625 -9.904 7.686 1.00 91.19 84 VAL A N 1
ATOM 661 C CA . VAL A 1 84 ? -20.294 -8.994 8.625 1.00 91.19 84 VAL A CA 1
ATOM 662 C C . VAL A 1 84 ? -19.700 -7.598 8.466 1.00 91.19 84 VAL A C 1
ATOM 664 O O . VAL A 1 84 ? -18.501 -7.449 8.237 1.00 91.19 84 VAL A O 1
ATOM 667 N N . TYR A 1 85 ? -20.520 -6.558 8.593 1.00 92.75 85 TYR A N 1
ATOM 668 C CA . TYR A 1 85 ? -20.090 -5.169 8.462 1.00 92.75 85 TYR A CA 1
ATOM 669 C C . TYR A 1 85 ? -20.579 -4.317 9.633 1.00 92.75 85 TYR A C 1
ATOM 671 O O . TYR A 1 85 ? -21.709 -4.482 10.088 1.00 92.75 85 TYR A O 1
ATOM 679 N N . LEU A 1 86 ? -19.769 -3.345 10.055 1.00 94.44 86 LEU A N 1
ATOM 680 C CA . LEU A 1 86 ? -20.227 -2.202 10.842 1.00 94.44 86 LEU A CA 1
ATOM 681 C C . LEU A 1 86 ? -20.801 -1.148 9.889 1.00 94.44 86 LEU A C 1
ATOM 683 O O . LEU A 1 86 ? -20.081 -0.624 9.037 1.00 94.44 86 LEU A O 1
ATOM 687 N N . TYR A 1 87 ? -22.085 -0.837 10.030 1.00 95.38 87 TYR A N 1
ATOM 688 C CA . TYR A 1 87 ? -22.770 0.224 9.300 1.00 95.38 87 TYR A CA 1
ATOM 689 C C . TYR A 1 87 ? -22.926 1.462 10.184 1.00 95.38 87 TYR A C 1
ATOM 691 O O . TYR A 1 87 ? -23.417 1.347 11.302 1.00 95.38 87 TYR A O 1
ATOM 699 N N . SER A 1 88 ? -22.535 2.631 9.677 1.00 94.56 88 SER A N 1
ATOM 700 C CA . SER A 1 88 ? -22.737 3.947 10.305 1.00 94.56 88 SER A CA 1
ATOM 701 C C . SER A 1 88 ? -22.621 5.026 9.235 1.00 94.56 88 SER A C 1
ATOM 703 O O . SER A 1 88 ? -21.835 4.873 8.304 1.00 94.56 88 SER A O 1
ATOM 705 N N . ASN A 1 89 ? -23.323 6.152 9.376 1.00 92.75 89 ASN A N 1
ATOM 706 C CA . ASN A 1 89 ? -23.175 7.317 8.491 1.00 92.75 89 ASN A CA 1
ATOM 707 C C . ASN A 1 89 ? -23.280 6.968 6.989 1.00 92.75 89 ASN A C 1
ATOM 709 O O . ASN A 1 89 ? -22.496 7.460 6.174 1.00 92.75 89 ASN A O 1
ATOM 713 N N . TYR A 1 90 ? -24.225 6.093 6.626 1.00 90.62 90 TYR A N 1
ATOM 714 C CA . TYR A 1 90 ? -24.462 5.626 5.249 1.00 90.62 90 TYR A CA 1
ATOM 715 C C . TYR A 1 90 ? -23.283 4.886 4.591 1.00 90.62 90 TYR A C 1
ATOM 717 O O . TYR A 1 90 ? -23.256 4.710 3.370 1.00 90.62 90 TYR A O 1
ATOM 725 N N . VAL A 1 91 ? -22.305 4.436 5.379 1.00 87.56 91 VAL A N 1
ATOM 726 C CA . VAL A 1 91 ? -21.177 3.625 4.915 1.00 87.56 91 VAL A CA 1
ATOM 727 C C . VAL A 1 91 ? -21.082 2.317 5.687 1.00 87.56 91 VAL A C 1
ATOM 729 O O . VAL A 1 91 ? -21.602 2.196 6.796 1.00 87.56 91 VAL A O 1
ATOM 732 N N . LYS A 1 92 ? -20.400 1.330 5.100 1.00 89.25 92 LYS A N 1
ATOM 733 C CA . LYS A 1 92 ? -20.105 0.046 5.747 1.00 89.25 92 LYS A CA 1
ATOM 734 C C . LYS A 1 92 ? -18.599 -0.198 5.851 1.00 89.25 92 LYS A C 1
ATOM 736 O O . LYS A 1 92 ? -17.863 0.089 4.910 1.00 89.25 92 LYS A O 1
ATOM 741 N N . SER A 1 93 ? -18.165 -0.767 6.970 1.00 86.50 93 SER A N 1
ATOM 742 C CA . SER A 1 93 ? -16.798 -1.249 7.212 1.00 86.50 93 SER A CA 1
ATOM 743 C C . SER A 1 93 ? -16.850 -2.762 7.409 1.00 86.50 93 SER A C 1
ATOM 745 O O . SER A 1 93 ? -17.555 -3.227 8.302 1.00 86.50 93 SER A O 1
ATOM 747 N N . HIS A 1 94 ? -16.176 -3.549 6.573 1.00 84.12 94 HIS A N 1
ATOM 748 C CA . HIS A 1 94 ? -16.206 -5.015 6.673 1.00 84.12 94 HIS A CA 1
ATOM 749 C C . HIS A 1 94 ? -15.384 -5.507 7.865 1.00 84.12 94 HIS A C 1
ATOM 751 O O . HIS A 1 94 ? -14.223 -5.142 7.999 1.00 84.12 94 HIS A O 1
ATOM 757 N N . ILE A 1 95 ? -15.966 -6.349 8.714 1.00 85.00 95 ILE A N 1
ATOM 758 C CA . ILE A 1 95 ? -15.272 -6.962 9.847 1.00 85.00 95 ILE A CA 1
ATOM 759 C C . ILE A 1 95 ? -14.523 -8.181 9.329 1.00 85.00 95 ILE A C 1
ATOM 761 O O . ILE A 1 95 ? -15.125 -9.180 8.940 1.00 85.00 95 ILE A O 1
ATOM 765 N N . ARG A 1 96 ? -13.197 -8.080 9.300 1.00 71.00 96 ARG A N 1
ATOM 766 C CA . ARG A 1 96 ? -12.363 -8.974 8.494 1.00 71.00 96 ARG A CA 1
ATOM 767 C C . ARG A 1 96 ? -12.291 -10.408 9.002 1.00 71.00 96 ARG A C 1
ATOM 769 O O . ARG A 1 96 ? -12.116 -11.328 8.204 1.00 71.00 96 ARG A O 1
ATOM 776 N N . SER A 1 97 ? -12.379 -10.599 10.311 1.00 72.38 97 SER A N 1
ATOM 777 C CA . SER A 1 97 ? -12.242 -11.912 10.928 1.00 72.38 97 SER A CA 1
ATOM 778 C C . SER A 1 97 ? -13.127 -12.055 12.160 1.00 72.38 97 SER A C 1
ATOM 780 O O . SER A 1 97 ? -13.491 -11.075 12.813 1.00 72.38 97 SER A O 1
ATOM 782 N N . SER A 1 98 ? -13.423 -13.302 12.525 1.00 78.06 98 SER A N 1
ATOM 783 C CA . SER A 1 98 ? -14.044 -13.625 13.813 1.00 78.06 98 SER A CA 1
ATOM 784 C C . SER A 1 98 ? -13.195 -13.136 14.990 1.00 78.06 98 SER A C 1
ATOM 786 O O . SER A 1 98 ? -13.736 -12.746 16.020 1.00 78.06 98 SER A O 1
ATOM 788 N N . ASN A 1 99 ? -11.870 -13.094 14.830 1.00 76.06 99 ASN A N 1
ATOM 789 C CA . ASN A 1 99 ? -10.978 -12.507 15.817 1.00 76.06 99 ASN A CA 1
ATOM 790 C C . ASN A 1 99 ? -11.242 -11.000 15.969 1.00 76.06 99 ASN A C 1
ATOM 792 O O . ASN A 1 99 ? -11.555 -10.577 17.073 1.00 76.06 99 ASN A O 1
ATOM 796 N N . ASP A 1 100 ? -11.216 -10.204 14.894 1.00 78.12 100 ASP A N 1
ATOM 797 C CA . ASP A 1 100 ? -11.532 -8.763 14.957 1.00 78.12 100 ASP A CA 1
ATOM 798 C C . ASP A 1 100 ? -12.908 -8.514 15.586 1.00 78.12 100 ASP A C 1
ATOM 800 O O . ASP A 1 100 ? -13.048 -7.675 16.476 1.00 78.12 100 ASP A O 1
ATOM 804 N N . PHE A 1 101 ? -13.905 -9.310 15.193 1.00 85.44 101 PHE A N 1
ATOM 805 C CA . PHE A 1 101 ? -15.244 -9.264 15.773 1.00 85.44 101 PHE A CA 1
ATOM 806 C C . PHE A 1 101 ? -15.212 -9.437 17.301 1.00 85.44 101 PHE A C 1
ATOM 808 O O . PHE A 1 101 ? -15.664 -8.565 18.048 1.00 85.44 101 PHE A O 1
ATOM 815 N N . ASN A 1 102 ? -14.606 -10.529 17.771 1.00 83.38 102 ASN A N 1
ATOM 816 C CA . ASN A 1 102 ? -14.529 -10.876 19.190 1.00 83.38 102 ASN A CA 1
ATOM 817 C C . ASN A 1 102 ? -13.702 -9.868 19.993 1.00 83.38 102 ASN A C 1
ATOM 819 O O . ASN A 1 102 ? -14.055 -9.524 21.119 1.00 83.38 102 ASN A O 1
ATOM 823 N N . LEU A 1 103 ? -12.603 -9.372 19.422 1.00 80.19 103 LEU A N 1
ATOM 824 C CA . LEU A 1 103 ? -11.734 -8.399 20.077 1.00 80.19 103 LEU A CA 1
ATOM 825 C C . LEU A 1 103 ? -12.426 -7.056 20.317 1.00 80.19 103 LEU A C 1
ATOM 827 O O . LEU A 1 103 ? -12.034 -6.337 21.236 1.00 80.19 103 LEU A O 1
ATOM 831 N N . THR A 1 104 ? -13.443 -6.741 19.515 1.00 83.12 104 THR A N 1
ATOM 832 C CA . THR A 1 104 ? -14.225 -5.511 19.657 1.00 83.12 104 THR A CA 1
ATOM 833 C C . THR A 1 104 ? -15.192 -5.601 20.832 1.00 83.12 104 THR A C 1
ATOM 835 O O . THR A 1 104 ? -15.634 -4.583 21.360 1.00 83.12 104 THR A O 1
ATOM 838 N N . GLY A 1 105 ? -15.530 -6.827 21.241 1.00 87.38 105 GLY A N 1
ATOM 839 C CA . GLY A 1 105 ? -16.656 -7.103 22.123 1.00 87.38 105 GLY A CA 1
ATOM 840 C C . GLY A 1 105 ? -18.007 -6.950 21.425 1.00 87.38 105 GLY A C 1
ATOM 841 O O . GLY A 1 105 ? -19.009 -6.742 22.109 1.00 87.38 105 GLY A O 1
ATOM 842 N N . PHE A 1 106 ? -18.044 -7.020 20.087 1.00 91.25 106 PHE A N 1
ATOM 843 C CA . PHE A 1 106 ? -19.298 -6.984 19.344 1.00 91.25 106 PHE A CA 1
ATOM 844 C C . PHE A 1 106 ? -20.185 -8.185 19.683 1.00 91.25 106 PHE A C 1
ATOM 846 O O . PHE A 1 106 ? -19.702 -9.305 19.847 1.00 91.25 106 PHE A O 1
ATOM 853 N N . LYS A 1 107 ? -21.497 -7.946 19.754 1.00 91.06 107 LYS A N 1
ATOM 854 C CA . LYS A 1 107 ? -22.507 -8.984 19.992 1.00 91.06 107 LYS A CA 1
ATOM 855 C C . LYS A 1 107 ? -22.885 -9.674 18.694 1.00 91.06 107 LYS A C 1
ATOM 857 O O . LYS A 1 107 ? -23.311 -9.017 17.741 1.00 91.06 107 LYS A O 1
ATOM 862 N N . TRP A 1 108 ? -22.794 -10.998 18.657 1.00 90.88 108 TRP A N 1
ATOM 863 C CA . TRP A 1 108 ? -23.186 -11.762 17.471 1.00 90.88 108 TRP A CA 1
ATOM 864 C C . TRP A 1 108 ? -24.688 -11.631 17.187 1.00 90.88 108 TRP A C 1
ATOM 866 O O . TRP A 1 108 ? -25.116 -11.468 16.048 1.00 90.88 108 TRP A O 1
ATOM 876 N N . GLU A 1 109 ? -25.498 -11.608 18.239 1.00 92.38 109 GLU A N 1
ATOM 877 C CA . GLU A 1 109 ? -26.943 -11.403 18.199 1.00 92.38 109 GLU A CA 1
ATOM 878 C C . GLU A 1 109 ? -27.361 -9.991 17.763 1.00 92.38 109 GLU A C 1
ATOM 880 O O . GLU A 1 109 ? -28.503 -9.800 17.347 1.00 92.38 109 GLU A O 1
ATOM 885 N N . ALA A 1 110 ? -26.457 -9.003 17.808 1.00 93.19 110 ALA A N 1
ATOM 886 C CA . ALA A 1 110 ? -26.738 -7.654 17.314 1.00 93.19 110 ALA A CA 1
ATOM 887 C C . ALA A 1 110 ? -26.633 -7.546 15.783 1.00 93.19 110 ALA A C 1
ATOM 889 O O . ALA A 1 110 ? -26.963 -6.499 15.217 1.00 93.19 110 ALA A O 1
ATOM 890 N N . ILE A 1 111 ? -26.185 -8.608 15.099 1.00 94.81 111 ILE A N 1
ATOM 891 C CA . ILE A 1 111 ? -26.079 -8.632 13.642 1.00 94.81 111 ILE A CA 1
ATOM 892 C C . ILE A 1 111 ? -27.474 -8.693 13.015 1.00 94.81 111 ILE A C 1
ATOM 894 O O . ILE A 1 111 ? -28.218 -9.666 13.149 1.00 94.81 111 ILE A O 1
ATOM 898 N N . LYS A 1 112 ? -27.802 -7.661 12.239 1.00 95.38 112 LYS A N 1
ATOM 899 C CA . LYS A 1 112 ? -29.025 -7.598 11.443 1.00 95.38 112 LYS A CA 1
ATOM 900 C C . LYS A 1 112 ? -28.802 -8.274 10.094 1.00 95.38 112 LYS A C 1
ATOM 902 O O . LYS A 1 112 ? -27.946 -7.866 9.311 1.00 95.38 112 LYS A O 1
ATOM 907 N N . ASN A 1 113 ? -29.609 -9.288 9.802 1.00 95.12 113 ASN A N 1
ATOM 908 C CA . ASN A 1 113 ? -29.668 -9.874 8.468 1.00 95.12 113 ASN A CA 1
ATOM 909 C C . ASN A 1 113 ? -30.488 -8.962 7.552 1.00 95.12 113 ASN A C 1
ATOM 911 O O . ASN A 1 113 ? -31.644 -8.668 7.858 1.00 95.12 113 ASN A O 1
ATOM 915 N N . ILE A 1 114 ? -29.902 -8.536 6.438 1.00 94.25 114 ILE A N 1
ATOM 916 C CA . ILE A 1 114 ? -30.583 -7.768 5.394 1.00 94.25 114 ILE A CA 1
ATOM 917 C C . ILE A 1 114 ? -30.355 -8.428 4.031 1.00 94.25 114 ILE A C 1
ATOM 919 O O . ILE A 1 114 ? -29.507 -9.310 3.885 1.00 94.25 114 ILE A O 1
ATOM 923 N N . CYS A 1 115 ? -31.102 -8.021 3.003 1.00 92.44 115 CYS A N 1
ATOM 924 C CA . CYS A 1 115 ? -30.861 -8.564 1.669 1.00 92.44 115 CYS A CA 1
ATOM 925 C C . CYS A 1 115 ? -29.463 -8.179 1.160 1.00 92.44 115 CYS A C 1
ATOM 927 O O . CYS A 1 115 ? -29.016 -7.040 1.325 1.00 92.44 115 CYS A O 1
ATOM 929 N N . GLN A 1 116 ? -28.774 -9.132 0.522 1.00 88.44 116 GLN A N 1
ATOM 930 C CA . GLN A 1 116 ? -27.405 -8.933 0.036 1.00 88.44 116 GLN A CA 1
ATOM 931 C C . GLN A 1 116 ? -27.313 -7.764 -0.958 1.00 88.44 116 GLN A C 1
ATOM 933 O O . GLN A 1 116 ? -26.326 -7.036 -0.960 1.00 88.44 116 GLN A O 1
ATOM 938 N N . GLU A 1 117 ? -28.356 -7.529 -1.755 1.00 86.75 117 GLU A N 1
ATOM 939 C CA . GLU A 1 117 ? -28.420 -6.383 -2.665 1.00 86.75 117 GLU A CA 1
ATOM 940 C C . GLU A 1 117 ? -28.389 -5.041 -1.912 1.00 86.75 117 GLU A C 1
ATOM 942 O O . GLU A 1 117 ? -27.668 -4.127 -2.309 1.00 86.75 117 GLU A O 1
ATOM 947 N N . SER A 1 118 ? -29.094 -4.930 -0.779 1.00 90.19 118 SER A N 1
ATOM 948 C CA . SER A 1 118 ? -29.019 -3.737 0.076 1.00 90.19 118 SER A CA 1
ATOM 949 C C . SER A 1 118 ? -27.640 -3.580 0.705 1.00 90.19 118 SER A C 1
ATOM 951 O O . SER A 1 118 ? -27.115 -2.470 0.718 1.00 90.19 118 SER A O 1
ATOM 953 N N . VAL A 1 119 ? -27.018 -4.674 1.172 1.00 86.69 119 VAL A N 1
ATOM 954 C CA . VAL A 1 119 ? -25.623 -4.627 1.649 1.00 86.69 119 VAL A CA 1
ATOM 955 C C . VAL A 1 119 ? -24.730 -4.062 0.551 1.00 86.69 119 VAL A C 1
ATOM 957 O O . VAL A 1 119 ? -23.939 -3.161 0.817 1.00 86.69 119 VAL A O 1
ATOM 960 N N . ASN A 1 120 ? -24.851 -4.566 -0.678 1.00 81.25 120 ASN A N 1
ATOM 961 C CA . ASN A 1 120 ? -24.012 -4.187 -1.814 1.00 81.25 120 ASN A CA 1
ATOM 962 C C . ASN A 1 120 ? -24.120 -2.697 -2.163 1.00 81.25 120 ASN A C 1
ATOM 964 O O . ASN A 1 120 ? -23.082 -2.077 -2.379 1.00 81.25 120 ASN A O 1
ATOM 968 N N . LYS A 1 121 ? -25.328 -2.119 -2.102 1.00 85.56 121 LYS A N 1
ATOM 969 C CA . LYS A 1 121 ? -25.588 -0.692 -2.376 1.00 85.56 121 LYS A CA 1
ATOM 970 C C . LYS A 1 121 ? -24.986 0.267 -1.347 1.00 85.56 121 LYS A C 1
ATOM 972 O O . LYS A 1 121 ? -24.782 1.441 -1.648 1.00 85.56 121 LYS A O 1
ATOM 977 N N . ILE A 1 122 ? -24.705 -0.195 -0.128 1.00 84.25 122 ILE A N 1
ATOM 978 C CA . ILE A 1 122 ? -24.066 0.647 0.888 1.00 84.25 122 ILE A CA 1
ATOM 979 C C . ILE A 1 122 ? -22.592 0.828 0.528 1.00 84.25 122 ILE A C 1
ATOM 981 O O . ILE A 1 122 ? -21.843 -0.148 0.414 1.00 84.25 122 ILE A O 1
ATOM 985 N N . ARG A 1 123 ? -22.161 2.089 0.421 1.00 80.94 123 ARG A N 1
ATOM 986 C CA . ARG A 1 123 ? -20.782 2.451 0.085 1.00 80.94 123 ARG A CA 1
ATOM 987 C C . ARG A 1 123 ? -19.805 1.852 1.109 1.00 80.94 123 ARG A C 1
ATOM 989 O O . ARG A 1 123 ? -19.864 2.234 2.282 1.00 80.94 123 ARG A O 1
ATOM 996 N N . PRO A 1 124 ? -18.892 0.951 0.707 1.00 74.56 124 PRO A N 1
ATOM 997 C CA . PRO A 1 124 ? -17.842 0.497 1.601 1.00 74.56 124 PRO A CA 1
ATOM 998 C C . PRO A 1 124 ? -16.803 1.603 1.798 1.00 74.56 124 PRO A C 1
ATOM 1000 O O . PRO A 1 124 ? -16.486 2.362 0.875 1.00 74.56 124 PRO A O 1
ATOM 1003 N N . VAL A 1 125 ? -16.296 1.688 3.019 1.00 73.62 125 VAL A N 1
ATOM 1004 C CA . VAL A 1 125 ? -15.101 2.458 3.372 1.00 73.62 125 VAL A CA 1
ATOM 1005 C C . VAL A 1 125 ? -13.994 1.467 3.730 1.00 73.62 125 VAL A C 1
ATOM 1007 O O . VAL A 1 125 ? -13.879 0.461 3.042 1.00 73.62 125 VAL A O 1
ATOM 1010 N N . ARG A 1 126 ? -13.200 1.737 4.768 1.00 71.56 126 ARG A N 1
ATOM 1011 C CA . ARG A 1 126 ? -12.135 0.850 5.230 1.00 71.56 126 ARG A CA 1
ATOM 1012 C C . ARG A 1 126 ? -12.690 -0.399 5.919 1.00 71.56 126 ARG A C 1
ATOM 1014 O O . ARG A 1 126 ? -13.668 -0.291 6.662 1.00 71.56 126 ARG A O 1
ATOM 1021 N N . ASP A 1 127 ? -12.034 -1.545 5.754 1.00 72.56 127 ASP A N 1
ATOM 1022 C CA . ASP A 1 127 ? -12.249 -2.717 6.616 1.00 72.56 127 ASP A CA 1
ATOM 1023 C C . ASP A 1 127 ? -12.115 -2.344 8.117 1.00 72.56 127 ASP A C 1
ATOM 1025 O O . ASP A 1 127 ? -11.240 -1.580 8.534 1.00 72.56 127 ASP A O 1
ATOM 1029 N N . PHE A 1 128 ? -13.005 -2.888 8.949 1.00 75.38 128 PHE A N 1
ATOM 1030 C CA . PHE A 1 128 ? -12.939 -2.806 10.404 1.00 75.38 128 PHE A CA 1
ATOM 1031 C C . PHE A 1 128 ? -11.958 -3.866 10.911 1.00 75.38 128 PHE A C 1
ATOM 1033 O O . PHE A 1 128 ? -12.217 -5.069 10.816 1.00 75.38 128 PHE A O 1
ATOM 1040 N N . ILE A 1 129 ? -10.831 -3.412 11.452 1.00 69.94 129 ILE A N 1
ATOM 1041 C CA . ILE A 1 129 ? -9.735 -4.262 11.921 1.00 69.94 129 ILE A CA 1
ATOM 1042 C C . ILE A 1 129 ? -9.367 -3.811 13.328 1.00 69.94 129 ILE A C 1
ATOM 1044 O O . ILE A 1 129 ? -9.227 -2.607 13.562 1.00 69.94 129 ILE A O 1
ATOM 1048 N N . ILE A 1 130 ? -9.170 -4.764 14.244 1.00 71.38 130 ILE A N 1
ATOM 1049 C CA . ILE A 1 130 ? -8.546 -4.456 15.528 1.00 71.38 130 ILE A CA 1
ATOM 1050 C C . ILE A 1 130 ? -7.058 -4.706 15.430 1.00 71.38 130 ILE A C 1
ATOM 1052 O O . ILE A 1 130 ? -6.564 -5.830 15.512 1.00 71.38 130 ILE A O 1
ATOM 1056 N N . GLU A 1 131 ? -6.325 -3.610 15.326 1.00 67.69 131 GLU A N 1
ATOM 1057 C CA . GLU A 1 131 ? -4.875 -3.610 15.197 1.00 67.69 131 GLU A CA 1
ATOM 1058 C C . GLU A 1 131 ? -4.217 -3.763 16.574 1.00 67.69 131 GLU A C 1
ATOM 1060 O O . GLU A 1 131 ? -3.468 -2.885 16.996 1.00 67.69 131 GLU A O 1
ATOM 1065 N N . LYS A 1 132 ? -4.512 -4.861 17.297 1.00 52.69 132 LYS A N 1
ATOM 1066 C CA . LYS A 1 132 ? -3.903 -5.163 18.604 1.00 52.69 132 LYS A CA 1
ATOM 1067 C C . LYS A 1 132 ? -2.384 -5.106 18.478 1.00 52.69 132 LYS A C 1
ATOM 1069 O O . LYS A 1 132 ? -1.772 -6.036 17.966 1.00 52.69 132 LYS A O 1
ATOM 1074 N N . ASN A 1 133 ? -1.781 -4.029 18.975 1.00 48.09 133 ASN A N 1
ATOM 1075 C CA . ASN A 1 133 ? -0.351 -3.760 18.877 1.00 48.09 133 ASN A CA 1
ATOM 1076 C C . ASN A 1 133 ? 0.189 -3.644 17.442 1.00 48.09 133 ASN A C 1
ATOM 1078 O O . ASN A 1 133 ? 1.146 -4.332 17.109 1.00 48.09 133 ASN A O 1
ATOM 1082 N N . LYS A 1 134 ? -0.335 -2.728 16.616 1.00 56.81 134 LYS A N 1
ATOM 1083 C CA . LYS A 1 134 ? 0.308 -2.256 15.362 1.00 56.81 134 LYS A CA 1
ATOM 1084 C C . LYS A 1 134 ? 0.787 -3.355 14.383 1.00 56.81 134 LYS A C 1
ATOM 1086 O O . LYS A 1 134 ? 1.612 -3.060 13.530 1.00 56.81 134 LYS A O 1
ATOM 1091 N N . GLU A 1 135 ? 0.365 -4.611 14.508 1.00 66.25 135 GLU A N 1
ATOM 1092 C CA . GLU A 1 135 ? 0.926 -5.755 13.781 1.00 66.25 135 GLU A CA 1
ATOM 1093 C C . GLU A 1 135 ? -0.182 -6.729 13.425 1.00 66.25 135 GLU A C 1
ATOM 1095 O O . GLU A 1 135 ? -0.827 -7.295 14.305 1.00 66.25 135 GLU A O 1
ATOM 1100 N N . VAL A 1 136 ? -0.365 -6.973 12.132 1.00 71.38 136 VAL A N 1
ATOM 1101 C CA . VAL A 1 136 ? -1.216 -8.060 11.663 1.00 71.38 136 VAL A CA 1
ATOM 1102 C C . VAL A 1 136 ? -0.340 -9.196 11.172 1.00 71.38 136 VAL A C 1
ATOM 1104 O O . VAL A 1 136 ? 0.370 -9.058 10.179 1.00 71.38 136 VAL A O 1
ATOM 1107 N N . PHE A 1 137 ? -0.384 -10.327 11.871 1.00 70.94 137 PHE A N 1
ATOM 1108 C CA . PHE A 1 137 ? 0.245 -11.558 11.410 1.00 70.94 137 PHE A CA 1
ATOM 1109 C C . PHE A 1 137 ? -0.685 -12.258 10.425 1.00 70.94 137 PHE A C 1
ATOM 1111 O O . PHE A 1 137 ? -1.853 -12.496 10.725 1.00 70.94 137 PHE A O 1
ATOM 1118 N N . ILE A 1 138 ? -0.163 -12.578 9.246 1.00 71.12 138 ILE A N 1
ATOM 1119 C CA . ILE A 1 138 ? -0.880 -13.373 8.249 1.00 71.12 138 ILE A CA 1
ATOM 1120 C C . ILE A 1 138 ? -0.578 -14.839 8.509 1.00 71.12 138 ILE A C 1
ATOM 1122 O O . ILE A 1 138 ? 0.593 -15.216 8.543 1.00 71.12 138 ILE A O 1
ATOM 1126 N N . ASN A 1 139 ? -1.599 -15.680 8.665 1.00 69.31 139 ASN A N 1
ATOM 1127 C CA . ASN A 1 139 ? -1.346 -17.114 8.682 1.00 69.31 139 ASN A CA 1
ATOM 1128 C C . ASN A 1 139 ? -1.102 -17.570 7.247 1.00 69.31 139 ASN A C 1
ATOM 1130 O O . ASN A 1 139 ? -1.868 -17.234 6.348 1.00 69.31 139 ASN A O 1
ATOM 1134 N N . ASP A 1 140 ? -0.050 -18.355 7.024 1.00 66.81 140 ASP A N 1
ATOM 1135 C CA . ASP A 1 140 ? 0.295 -18.810 5.672 1.00 66.81 140 ASP A CA 1
ATOM 1136 C C . ASP A 1 140 ? -0.851 -19.603 5.017 1.00 66.81 140 ASP A C 1
ATOM 1138 O O . ASP A 1 140 ? -1.078 -19.494 3.817 1.00 66.81 140 ASP A O 1
ATOM 1142 N N . GLY A 1 141 ? -1.635 -20.322 5.830 1.00 66.50 141 GLY A N 1
ATOM 1143 C CA . GLY A 1 141 ? -2.829 -21.047 5.389 1.00 66.50 141 GLY A CA 1
ATOM 1144 C C . GLY A 1 141 ? -3.997 -20.163 4.933 1.00 66.50 141 GLY A C 1
ATOM 1145 O O . GLY A 1 141 ? -4.896 -20.673 4.270 1.00 66.50 141 GLY A O 1
ATOM 1146 N N . ASP A 1 142 ? -3.981 -18.860 5.235 1.00 68.12 142 ASP A N 1
ATOM 1147 C CA . ASP A 1 142 ? -5.011 -17.912 4.786 1.00 68.12 142 ASP A CA 1
ATOM 1148 C C . ASP A 1 142 ? -4.771 -17.454 3.331 1.00 68.12 142 ASP A C 1
ATOM 1150 O O . ASP A 1 142 ? -5.646 -16.843 2.711 1.00 68.12 142 ASP A O 1
ATOM 1154 N N . ILE A 1 143 ? -3.590 -17.738 2.766 1.00 79.56 143 ILE A N 1
ATOM 1155 C CA . ILE A 1 143 ? -3.262 -17.458 1.365 1.00 79.56 143 ILE A CA 1
ATOM 1156 C C . ILE A 1 143 ? -3.504 -18.735 0.544 1.00 79.56 143 ILE A C 1
ATOM 1158 O O . ILE A 1 143 ? -2.839 -19.744 0.784 1.00 79.56 143 ILE A O 1
ATOM 1162 N N . PRO A 1 144 ? -4.412 -18.716 -0.451 1.00 80.44 144 PRO A N 1
ATOM 1163 C CA . PRO A 1 144 ? -4.660 -19.868 -1.314 1.00 80.44 144 PRO A CA 1
ATOM 1164 C C . PRO A 1 144 ? -3.368 -20.351 -1.973 1.00 80.44 144 PRO A C 1
ATOM 1166 O O . PRO A 1 144 ? -2.638 -19.551 -2.548 1.00 80.44 144 PRO A O 1
ATOM 1169 N N . SER A 1 145 ? -3.070 -21.649 -1.924 1.00 85.94 145 SER A N 1
ATOM 1170 C CA . SER A 1 145 ? -1.796 -22.195 -2.424 1.00 85.94 145 SER A CA 1
ATOM 1171 C C . SER A 1 145 ? -1.600 -22.031 -3.939 1.00 85.94 145 SER A C 1
ATOM 1173 O O . SER A 1 145 ? -0.470 -22.052 -4.433 1.00 85.94 145 SER A O 1
ATOM 1175 N N . ASP A 1 146 ? -2.686 -21.828 -4.683 1.00 88.50 146 ASP A N 1
ATOM 1176 C CA . ASP A 1 146 ? -2.727 -21.625 -6.129 1.00 88.50 146 ASP A CA 1
ATOM 1177 C C . ASP A 1 146 ? -2.748 -20.144 -6.550 1.00 88.50 146 ASP A C 1
ATOM 1179 O O . ASP A 1 146 ? -2.722 -19.864 -7.750 1.00 88.50 146 ASP A O 1
ATOM 1183 N N . PHE A 1 147 ? -2.710 -19.190 -5.605 1.00 89.50 147 PHE A N 1
ATOM 1184 C CA . PHE A 1 147 ? -2.866 -17.754 -5.891 1.00 89.50 147 PHE A CA 1
ATOM 1185 C C . PHE A 1 147 ? -1.883 -17.210 -6.940 1.00 89.50 147 PHE A C 1
ATOM 1187 O O . PHE A 1 147 ? -2.195 -16.268 -7.656 1.00 89.50 147 PHE A O 1
ATOM 1194 N N . ALA A 1 148 ? -0.688 -17.800 -7.046 1.00 91.44 148 ALA A N 1
ATOM 1195 C CA . ALA A 1 148 ? 0.354 -17.406 -7.993 1.00 91.44 148 ALA A CA 1
ATOM 1196 C C . ALA A 1 148 ? 0.541 -18.405 -9.155 1.00 91.44 148 ALA A C 1
ATOM 1198 O O . ALA A 1 148 ? 1.544 -18.328 -9.866 1.00 91.44 148 ALA A O 1
ATOM 1199 N N . ASN A 1 149 ? -0.395 -19.341 -9.345 1.00 89.12 149 ASN A N 1
ATOM 1200 C CA . ASN A 1 149 ? -0.360 -20.417 -10.345 1.00 89.12 149 ASN A CA 1
ATOM 1201 C C . ASN A 1 149 ? -1.660 -20.475 -11.175 1.00 89.12 149 ASN A C 1
ATOM 1203 O O . ASN A 1 149 ? -2.177 -21.554 -11.453 1.00 89.12 149 ASN A O 1
ATOM 1207 N N . TYR A 1 150 ? -2.195 -19.317 -11.567 1.00 89.19 150 TYR A N 1
ATOM 1208 C CA . TYR A 1 150 ? -3.466 -19.210 -12.294 1.00 89.19 150 TYR A CA 1
ATOM 1209 C C . TYR A 1 150 ? -3.291 -18.922 -13.802 1.00 89.19 150 TYR A C 1
ATOM 1211 O O . TYR A 1 150 ? -2.190 -19.021 -14.351 1.00 89.19 150 TYR A O 1
ATOM 1219 N N . THR A 1 151 ? -4.359 -18.593 -14.526 1.00 88.94 151 THR A N 1
ATOM 1220 C CA . THR A 1 151 ? -4.241 -18.044 -15.885 1.00 88.94 151 THR A CA 1
ATOM 1221 C C . THR A 1 151 ? -3.594 -16.659 -15.854 1.00 88.94 151 THR A C 1
ATOM 1223 O O . THR A 1 151 ? -3.635 -15.953 -14.845 1.00 88.94 151 THR A O 1
ATOM 1226 N N . ASP A 1 152 ? -2.914 -16.301 -16.944 1.00 93.88 152 ASP A N 1
ATOM 1227 C CA . ASP A 1 152 ? -2.301 -14.980 -17.055 1.00 93.88 152 ASP A CA 1
ATOM 1228 C C . ASP A 1 152 ? -3.382 -13.911 -17.182 1.00 93.88 152 ASP A C 1
ATOM 1230 O O . ASP A 1 152 ? -4.280 -14.029 -18.006 1.00 93.88 152 ASP A O 1
ATOM 1234 N N . TYR A 1 153 ? -3.265 -12.860 -16.379 1.00 95.38 153 TYR A N 1
ATOM 1235 C CA . TYR A 1 153 ? -4.073 -11.664 -16.525 1.00 95.38 153 TYR A CA 1
ATOM 1236 C C . TYR A 1 153 ? -3.555 -10.762 -17.640 1.00 95.38 153 TYR A C 1
ATOM 1238 O O . TYR A 1 153 ? -2.361 -10.423 -17.665 1.00 95.38 153 TYR A O 1
ATOM 1246 N N . GLY A 1 154 ? -4.493 -10.316 -18.472 1.00 93.06 154 GLY A N 1
ATOM 1247 C CA . GLY A 1 154 ? -4.351 -9.151 -19.326 1.00 93.06 154 GLY A CA 1
ATOM 1248 C C . GLY A 1 154 ? -3.327 -9.285 -20.449 1.00 93.06 154 GLY A C 1
ATOM 1249 O O . GLY A 1 154 ? -2.565 -10.253 -20.554 1.00 93.06 154 GLY A O 1
ATOM 1250 N N . ILE A 1 155 ? -3.278 -8.250 -21.277 1.00 95.00 155 ILE A N 1
ATOM 1251 C CA . ILE A 1 155 ? -2.308 -8.089 -22.357 1.00 95.00 155 ILE A CA 1
ATOM 1252 C C . ILE A 1 155 ? -1.108 -7.320 -21.804 1.00 95.00 155 ILE A C 1
ATOM 1254 O O . ILE A 1 155 ? -1.268 -6.255 -21.206 1.00 95.00 155 ILE A O 1
ATOM 1258 N N . ARG A 1 156 ? 0.096 -7.871 -21.990 1.00 95.69 156 ARG A N 1
ATOM 1259 C CA . ARG A 1 156 ? 1.350 -7.170 -21.697 1.00 95.69 156 ARG A CA 1
ATOM 1260 C C . ARG A 1 156 ? 1.769 -6.359 -22.915 1.00 95.69 156 ARG A C 1
ATOM 1262 O O . ARG A 1 156 ? 1.901 -6.921 -23.999 1.00 95.69 156 ARG A O 1
ATOM 1269 N N . GLU A 1 157 ? 2.074 -5.091 -22.696 1.00 96.56 157 GLU A N 1
ATOM 1270 C CA . GLU A 1 157 ? 2.743 -4.224 -23.663 1.00 96.56 157 GLU A CA 1
ATOM 1271 C C . GLU A 1 157 ? 4.025 -3.677 -23.008 1.00 96.56 157 GLU A C 1
ATOM 1273 O O . GLU A 1 157 ? 4.040 -3.377 -21.814 1.00 96.56 157 GLU A O 1
ATOM 1278 N N . ASP A 1 158 ? 5.118 -3.587 -23.765 1.00 97.81 158 ASP A N 1
ATOM 1279 C CA . ASP A 1 158 ? 6.360 -2.944 -23.324 1.00 97.81 158 ASP A CA 1
ATOM 1280 C C . ASP A 1 158 ? 6.552 -1.669 -24.145 1.00 97.81 158 ASP A C 1
ATOM 1282 O O . ASP A 1 158 ? 6.359 -1.673 -25.362 1.00 97.81 158 ASP A O 1
ATOM 1286 N N . PHE A 1 159 ? 6.928 -0.574 -23.492 1.00 97.94 159 PHE A N 1
ATOM 1287 C CA . PHE A 1 159 ? 7.113 0.714 -24.148 1.00 97.94 159 PHE A CA 1
ATOM 1288 C C . PHE A 1 159 ? 8.281 1.492 -23.545 1.00 97.94 159 PHE A C 1
ATOM 1290 O O . PHE A 1 159 ? 8.797 1.183 -22.467 1.00 97.94 159 PHE A O 1
ATOM 1297 N N . VAL A 1 160 ? 8.695 2.525 -24.271 1.00 97.62 160 VAL A N 1
ATOM 1298 C CA . VAL A 1 160 ? 9.677 3.505 -23.815 1.00 97.62 160 VAL A CA 1
ATOM 1299 C C . VAL A 1 160 ? 8.994 4.861 -23.766 1.00 97.62 160 VAL A C 1
ATOM 1301 O O . VAL A 1 160 ? 8.234 5.203 -24.672 1.00 97.62 160 VAL A O 1
ATOM 1304 N N . TYR A 1 161 ? 9.256 5.617 -22.709 1.00 97.25 161 TYR A N 1
ATOM 1305 C CA . TYR A 1 161 ? 8.774 6.982 -22.557 1.00 97.25 161 TYR A CA 1
ATOM 1306 C C . TYR A 1 161 ? 9.936 7.918 -22.238 1.00 97.25 161 TYR A C 1
ATOM 1308 O O . TYR A 1 161 ? 10.967 7.500 -21.705 1.00 97.25 161 TYR A O 1
ATOM 1316 N N . GLU A 1 162 ? 9.755 9.187 -22.573 1.00 97.81 162 GLU A N 1
ATOM 1317 C CA . GLU A 1 162 ? 10.693 10.248 -22.239 1.00 97.81 162 GLU A CA 1
ATOM 1318 C C . GLU A 1 162 ? 10.430 10.720 -20.801 1.00 97.81 162 GLU A C 1
ATOM 1320 O O . GLU A 1 162 ? 9.335 11.182 -20.474 1.00 97.81 162 GLU A O 1
ATOM 1325 N N . GLY A 1 163 ? 11.405 10.529 -19.913 1.00 96.00 163 GLY A N 1
ATOM 1326 C CA . GLY A 1 163 ? 11.364 11.015 -18.537 1.00 96.00 163 GLY A CA 1
ATOM 1327 C C . GLY A 1 163 ? 12.005 12.395 -18.378 1.00 96.00 163 GLY A C 1
ATOM 1328 O O . GLY A 1 163 ? 12.390 13.037 -19.350 1.00 96.00 163 GLY A O 1
ATOM 1329 N N . ASP A 1 164 ? 12.171 12.824 -17.122 1.00 96.44 164 ASP A N 1
ATOM 1330 C CA . ASP A 1 164 ? 12.902 14.056 -16.785 1.00 96.44 164 ASP A CA 1
ATOM 1331 C C . ASP A 1 164 ? 14.265 14.146 -17.495 1.00 96.44 164 ASP A C 1
ATOM 1333 O O . ASP A 1 164 ? 15.014 13.164 -17.542 1.00 96.44 164 ASP A O 1
ATOM 1337 N N . GLY A 1 165 ? 14.565 15.322 -18.052 1.00 95.50 165 GLY A N 1
ATOM 1338 C CA . GLY A 1 165 ? 15.795 15.583 -18.806 1.00 95.50 165 GLY A CA 1
ATOM 1339 C C . GLY A 1 165 ? 15.929 14.810 -20.124 1.00 95.50 165 GLY A C 1
ATOM 1340 O O . GLY A 1 165 ? 17.052 14.506 -20.514 1.00 95.50 165 GLY A O 1
ATOM 1341 N N . GLU A 1 166 ? 14.814 14.456 -20.772 1.00 93.50 166 GLU A N 1
ATOM 1342 C CA . GLU A 1 166 ? 14.766 13.691 -22.034 1.00 93.50 166 GLU A CA 1
ATOM 1343 C C . GLU A 1 166 ? 15.359 12.269 -21.925 1.00 93.50 166 GLU A C 1
ATOM 1345 O O . GLU A 1 166 ? 15.749 11.633 -22.908 1.00 93.50 166 GLU A O 1
ATOM 1350 N N . VAL A 1 167 ? 15.437 11.731 -20.703 1.00 94.12 167 VAL A N 1
ATOM 1351 C CA . VAL A 1 167 ? 15.983 10.392 -20.463 1.00 94.12 167 VAL A CA 1
ATOM 1352 C C . VAL A 1 167 ? 14.957 9.334 -20.855 1.00 94.12 167 VAL A C 1
ATOM 1354 O O . VAL A 1 167 ? 13.896 9.222 -20.242 1.00 94.12 167 VAL A O 1
ATOM 1357 N N . MET A 1 168 ? 15.304 8.492 -21.828 1.00 96.06 168 MET A N 1
ATOM 1358 C CA . MET A 1 168 ? 14.455 7.382 -22.262 1.00 96.06 168 MET A CA 1
ATOM 1359 C C . MET A 1 168 ? 14.394 6.276 -21.202 1.00 96.06 168 MET A C 1
ATOM 1361 O O . MET A 1 168 ? 15.407 5.672 -20.843 1.00 96.06 168 MET A O 1
ATOM 1365 N N . LYS A 1 169 ? 13.188 5.990 -20.709 1.00 96.62 169 LYS A N 1
ATOM 1366 C CA . LYS A 1 169 ? 12.912 5.009 -19.653 1.00 96.62 169 LYS A CA 1
ATOM 1367 C C . LYS A 1 169 ? 12.050 3.869 -20.187 1.00 96.62 169 LYS A C 1
ATOM 1369 O O . LYS A 1 169 ? 11.055 4.096 -20.870 1.00 96.62 169 LYS A O 1
ATOM 1374 N N . GLN A 1 170 ? 12.420 2.635 -19.851 1.00 97.50 170 GLN A N 1
ATOM 1375 C CA . GLN A 1 170 ? 11.642 1.443 -20.194 1.00 97.50 170 GLN A CA 1
ATOM 1376 C C . GLN A 1 170 ? 10.509 1.218 -19.188 1.00 97.50 170 GLN A C 1
ATOM 1378 O O . GLN A 1 170 ? 10.652 1.485 -17.992 1.00 97.50 170 GLN A O 1
ATOM 1383 N N . CYS A 1 171 ? 9.383 0.700 -19.664 1.00 98.44 171 CYS A N 1
ATOM 1384 C CA . CYS A 1 171 ? 8.243 0.350 -18.832 1.00 98.44 171 CYS A CA 1
ATOM 1385 C C . CYS A 1 171 ? 7.482 -0.830 -19.439 1.00 98.44 171 CYS A C 1
ATOM 1387 O O . CYS A 1 171 ? 7.408 -0.977 -20.658 1.00 98.44 171 CYS A O 1
ATOM 1389 N N . SER A 1 172 ? 6.890 -1.650 -18.577 1.00 98.56 172 SER A N 1
ATOM 1390 C CA . SER A 1 172 ? 5.903 -2.652 -18.973 1.00 98.56 172 SER A CA 1
ATOM 1391 C C . SER A 1 172 ? 4.540 -2.244 -18.438 1.00 98.56 172 SER A C 1
ATOM 1393 O O . SER A 1 172 ? 4.438 -1.712 -17.333 1.00 98.56 172 SER A O 1
ATOM 1395 N N . ILE A 1 173 ? 3.481 -2.531 -19.183 1.00 98.25 173 ILE A N 1
ATOM 1396 C CA . ILE A 1 173 ? 2.102 -2.324 -18.753 1.00 98.25 173 ILE A CA 1
ATOM 1397 C C . ILE A 1 173 ? 1.291 -3.599 -18.949 1.00 98.25 173 ILE A C 1
ATOM 1399 O O . ILE A 1 173 ? 1.443 -4.304 -19.945 1.00 98.25 173 ILE A O 1
ATOM 1403 N N . LEU A 1 174 ? 0.440 -3.909 -17.975 1.00 97.69 174 LEU A N 1
ATOM 1404 C CA . LEU A 1 174 ? -0.602 -4.921 -18.092 1.00 97.69 174 LEU A CA 1
ATOM 1405 C C . LEU A 1 174 ? -1.941 -4.217 -18.254 1.00 97.69 174 LEU A C 1
ATOM 1407 O O . LEU A 1 174 ? -2.317 -3.410 -17.402 1.00 97.69 174 LEU A O 1
ATOM 1411 N N . LEU A 1 175 ? -2.649 -4.542 -19.328 1.00 96.00 175 LEU A N 1
ATOM 1412 C CA . LEU A 1 175 ? -3.968 -4.010 -19.647 1.00 96.00 175 LEU A CA 1
ATOM 1413 C C . LEU A 1 175 ? -5.023 -5.121 -19.546 1.00 96.00 175 LEU A C 1
ATOM 1415 O O . LEU A 1 175 ? -4.719 -6.257 -19.911 1.00 96.00 175 LEU A O 1
ATOM 1419 N N . PRO A 1 176 ? -6.255 -4.820 -19.104 1.00 93.38 176 PRO A N 1
ATOM 1420 C CA . PRO A 1 176 ? -7.390 -5.731 -19.268 1.00 93.38 176 PRO A CA 1
ATOM 1421 C C . PRO A 1 176 ? -7.556 -6.177 -20.735 1.00 93.38 176 PRO A C 1
ATOM 1423 O O . PRO A 1 176 ? -7.193 -5.434 -21.652 1.00 93.38 176 PRO A O 1
ATOM 1426 N N . GLU A 1 177 ? -8.069 -7.393 -20.960 1.00 87.00 177 GLU A N 1
ATOM 1427 C CA . GLU A 1 177 ? -8.260 -7.939 -22.318 1.00 87.00 177 GLU A CA 1
ATOM 1428 C C . GLU A 1 177 ? -9.396 -7.230 -23.065 1.00 87.00 177 GLU A C 1
ATOM 1430 O O . GLU A 1 177 ? -9.236 -6.861 -24.229 1.00 87.00 177 GLU A O 1
ATOM 1435 N N . GLU A 1 178 ? -10.515 -6.983 -22.385 1.00 78.00 178 GLU A N 1
ATOM 1436 C CA . GLU A 1 178 ? -11.624 -6.194 -22.914 1.00 78.00 178 GLU A CA 1
ATOM 1437 C C . GLU A 1 178 ? -11.360 -4.708 -22.632 1.00 78.00 178 GLU A C 1
ATOM 1439 O O . GLU A 1 178 ? -11.119 -4.316 -21.492 1.00 78.00 178 GLU A O 1
ATOM 1444 N N . LYS A 1 179 ? -11.353 -3.871 -23.678 1.00 68.25 179 LYS A N 1
ATOM 1445 C CA . LYS A 1 179 ? -11.020 -2.434 -23.585 1.00 68.25 179 LYS A CA 1
ATOM 1446 C C . LYS A 1 179 ? -12.220 -1.508 -23.851 1.00 68.25 179 LYS A C 1
ATOM 1448 O O . LYS A 1 179 ? -12.030 -0.294 -23.918 1.00 68.25 179 LYS A O 1
ATOM 1453 N N . GLU A 1 180 ? -13.432 -2.037 -24.033 1.00 68.00 180 GLU A N 1
ATOM 1454 C CA . GLU A 1 180 ? -14.576 -1.243 -24.507 1.00 68.00 180 GLU A CA 1
ATOM 1455 C C . GLU A 1 180 ? -15.360 -0.580 -23.353 1.00 68.00 180 GLU A C 1
ATOM 1457 O O . GLU A 1 180 ? -15.782 -1.222 -22.395 1.00 68.00 180 GLU A O 1
ATOM 1462 N N . ASP A 1 181 ? -15.505 0.748 -23.452 1.00 72.38 181 ASP A N 1
ATOM 1463 C CA . ASP A 1 181 ? -16.353 1.640 -22.643 1.00 72.38 181 ASP A CA 1
ATOM 1464 C C . ASP A 1 181 ? -16.141 1.689 -21.115 1.00 72.38 181 ASP A C 1
ATOM 1466 O O . ASP A 1 181 ? -17.019 2.139 -20.371 1.00 72.38 181 ASP A O 1
ATOM 1470 N N . LYS A 1 182 ? -14.947 1.336 -20.614 1.00 85.38 182 LYS A N 1
ATOM 1471 C CA . LYS A 1 182 ? -14.626 1.430 -19.178 1.00 85.38 182 LYS A CA 1
ATOM 1472 C C . LYS A 1 182 ? -13.262 2.058 -18.877 1.00 85.38 182 LYS A C 1
ATOM 1474 O O . LYS A 1 182 ? -12.272 1.814 -19.560 1.00 85.38 182 LYS A O 1
ATOM 1479 N N . LYS A 1 183 ? -13.203 2.852 -17.798 1.00 91.06 183 LYS A N 1
ATOM 1480 C CA . LYS A 1 183 ? -11.945 3.282 -17.164 1.00 91.06 183 LYS A CA 1
ATOM 1481 C C . LYS A 1 183 ? -11.574 2.326 -16.040 1.00 91.06 183 LYS A C 1
ATOM 1483 O O . LYS A 1 183 ? -12.398 2.032 -15.175 1.00 91.06 183 LYS A O 1
ATOM 1488 N N . TYR A 1 184 ? -10.326 1.893 -16.034 1.00 93.50 184 TYR A N 1
ATOM 1489 C CA . TYR A 1 184 ? -9.771 0.957 -15.075 1.00 93.50 184 TYR A CA 1
ATOM 1490 C C . TYR A 1 184 ? -8.878 1.676 -14.065 1.00 93.50 184 TYR A C 1
ATOM 1492 O O . TYR A 1 184 ? -8.189 2.640 -14.421 1.00 93.50 184 TYR A O 1
ATOM 1500 N N . PRO A 1 185 ? -8.854 1.205 -12.812 1.00 94.25 185 PRO A N 1
ATOM 1501 C CA . PRO A 1 185 ? -7.887 1.683 -11.847 1.00 94.25 185 PRO A CA 1
ATOM 1502 C C . PRO A 1 185 ? -6.451 1.345 -12.244 1.00 94.25 185 PRO A C 1
ATOM 1504 O O . PRO A 1 185 ? -6.211 0.395 -12.990 1.00 94.25 185 PRO A O 1
ATOM 1507 N N . VAL A 1 186 ? -5.494 2.116 -11.724 1.00 96.69 186 VAL A N 1
ATOM 1508 C CA . VAL A 1 186 ? -4.077 2.034 -12.091 1.00 96.69 186 VAL A CA 1
ATOM 1509 C C . VAL A 1 186 ? -3.206 1.774 -10.864 1.00 96.69 186 VAL A C 1
ATOM 1511 O O . VAL A 1 186 ? -3.210 2.547 -9.904 1.00 96.69 186 VAL A O 1
ATOM 1514 N N . LEU A 1 187 ? -2.402 0.713 -10.927 1.00 97.75 187 LEU A N 1
ATOM 1515 C CA . LEU A 1 187 ? -1.335 0.415 -9.971 1.00 97.75 187 LEU A CA 1
ATOM 1516 C C . LEU A 1 187 ? 0.034 0.655 -10.615 1.00 97.75 187 LEU A C 1
ATOM 1518 O O . LEU A 1 187 ? 0.363 0.029 -11.617 1.00 97.75 187 LEU A O 1
ATOM 1522 N N . TYR A 1 188 ? 0.858 1.490 -9.989 1.00 98.62 188 TYR A N 1
ATOM 1523 C CA . TYR A 1 188 ? 2.278 1.639 -10.306 1.00 98.62 188 TYR A CA 1
ATOM 1524 C C . TYR A 1 188 ? 3.083 0.704 -9.396 1.00 98.62 188 TYR A C 1
ATOM 1526 O O . TYR A 1 188 ? 3.071 0.875 -8.177 1.00 98.62 188 TYR A O 1
ATOM 1534 N N . LEU A 1 189 ? 3.742 -0.306 -9.968 1.00 98.75 189 LEU A N 1
ATOM 1535 C CA . LEU A 1 189 ? 4.367 -1.405 -9.228 1.00 98.75 189 LEU A CA 1
ATOM 1536 C C . LEU A 1 189 ? 5.885 -1.440 -9.430 1.00 98.75 189 LEU A C 1
ATOM 1538 O O . LEU A 1 189 ? 6.377 -1.689 -10.527 1.00 98.75 189 LEU A O 1
ATOM 1542 N N . TYR A 1 190 ? 6.634 -1.202 -8.357 1.00 98.81 190 TYR A N 1
ATOM 1543 C CA . TYR A 1 190 ? 8.083 -1.018 -8.401 1.00 98.81 190 TYR A CA 1
ATOM 1544 C C . TYR A 1 190 ? 8.844 -2.283 -8.012 1.00 98.81 190 TYR A C 1
ATOM 1546 O O . TYR A 1 190 ? 8.498 -2.985 -7.057 1.00 98.81 190 TYR A O 1
ATOM 1554 N N . HIS A 1 191 ? 9.898 -2.580 -8.769 1.00 98.12 191 HIS A N 1
ATOM 1555 C CA . HIS A 1 191 ? 10.832 -3.673 -8.500 1.00 98.12 191 HIS A CA 1
ATOM 1556 C C . HIS A 1 191 ? 11.859 -3.287 -7.416 1.00 98.12 191 HIS A C 1
ATOM 1558 O O . HIS A 1 191 ? 11.989 -2.118 -7.059 1.00 98.12 191 HIS A O 1
ATOM 1564 N N . GLY A 1 192 ? 12.576 -4.275 -6.874 1.00 96.12 192 GLY A N 1
ATOM 1565 C CA . GLY A 1 192 ? 13.694 -4.063 -5.944 1.00 96.12 192 GLY A CA 1
ATOM 1566 C C . GLY A 1 192 ? 15.004 -3.798 -6.691 1.00 96.12 192 GLY A C 1
ATOM 1567 O O . GLY A 1 192 ? 14.993 -3.299 -7.807 1.00 96.12 192 GLY A O 1
ATOM 1568 N N . LEU A 1 193 ? 16.152 -4.172 -6.127 1.00 92.81 193 LEU A N 1
ATOM 1569 C CA . LEU A 1 193 ? 17.413 -4.145 -6.882 1.00 92.81 193 LEU A CA 1
ATOM 1570 C C . LEU A 1 193 ? 17.378 -5.204 -7.996 1.00 92.81 193 LEU A C 1
ATOM 1572 O O . LEU A 1 193 ? 17.603 -6.382 -7.735 1.00 92.81 193 LEU A O 1
ATOM 1576 N N . GLY A 1 194 ? 17.067 -4.780 -9.217 1.00 91.62 194 GLY A N 1
ATOM 1577 C CA . GLY A 1 194 ? 16.779 -5.668 -10.337 1.00 91.62 194 GLY A CA 1
ATOM 1578 C C . GLY A 1 194 ? 16.125 -4.909 -11.484 1.00 91.62 194 GLY A C 1
ATOM 1579 O O . GLY A 1 194 ? 16.463 -3.750 -11.739 1.00 91.62 194 GLY A O 1
ATOM 1580 N N . GLU A 1 195 ? 15.172 -5.552 -12.148 1.00 93.81 195 GLU A N 1
ATOM 1581 C CA . GLU A 1 195 ? 14.502 -5.012 -13.331 1.00 93.81 195 GLU A CA 1
ATOM 1582 C C . GLU A 1 195 ? 12.979 -5.113 -13.219 1.00 93.81 195 GLU A C 1
ATOM 1584 O O . GLU A 1 195 ? 12.427 -5.936 -12.485 1.00 93.81 195 GLU A O 1
ATOM 1589 N N . ASN A 1 196 ? 12.274 -4.294 -13.989 1.00 92.56 196 ASN A N 1
ATOM 1590 C CA . ASN A 1 196 ? 10.818 -4.289 -14.058 1.00 92.56 196 ASN A CA 1
ATOM 1591 C C . ASN A 1 196 ? 10.246 -5.649 -14.497 1.00 92.56 196 ASN A C 1
ATOM 1593 O O . ASN A 1 196 ? 9.206 -6.083 -13.996 1.00 92.56 196 ASN A O 1
ATOM 1597 N N . THR A 1 197 ? 10.956 -6.359 -15.377 1.00 95.31 197 THR A N 1
ATOM 1598 C CA . THR A 1 197 ? 10.566 -7.681 -15.889 1.00 95.31 197 THR A CA 1
ATOM 1599 C C . THR A 1 197 ? 10.494 -8.757 -14.804 1.00 95.31 197 THR A C 1
ATOM 1601 O O . THR A 1 197 ? 9.788 -9.749 -14.984 1.00 95.31 197 THR A O 1
ATOM 1604 N N . GLU A 1 198 ? 11.124 -8.564 -13.641 1.00 97.19 198 GLU A N 1
ATOM 1605 C CA . GLU A 1 198 ? 11.092 -9.545 -12.553 1.00 97.19 198 GLU A CA 1
ATOM 1606 C C . GLU A 1 198 ? 9.694 -9.749 -11.962 1.00 97.19 198 GLU A C 1
ATOM 1608 O O . GLU A 1 198 ? 9.361 -10.854 -11.526 1.00 97.19 198 GLU A O 1
ATOM 1613 N N . TRP A 1 199 ? 8.844 -8.717 -11.987 1.00 97.88 199 TRP A N 1
ATOM 1614 C CA . TRP A 1 199 ? 7.441 -8.868 -11.605 1.00 97.88 199 TRP A CA 1
ATOM 1615 C C . TRP A 1 199 ? 6.692 -9.815 -12.549 1.00 97.88 199 TRP A C 1
ATOM 1617 O O . TRP A 1 199 ? 5.805 -10.548 -12.114 1.00 97.88 199 TRP A O 1
ATOM 1627 N N . LEU A 1 200 ? 7.068 -9.827 -13.828 1.00 96.81 200 LEU A N 1
ATOM 1628 C CA . LEU A 1 200 ? 6.441 -10.605 -14.899 1.00 96.81 200 LEU A CA 1
ATOM 1629 C C . LEU A 1 200 ? 7.001 -12.033 -15.006 1.00 96.81 200 LEU A C 1
ATOM 1631 O O . LEU A 1 200 ? 6.345 -12.910 -15.564 1.00 96.81 200 LEU A O 1
ATOM 1635 N N . ASP A 1 201 ? 8.188 -12.272 -14.455 1.00 96.50 201 ASP A N 1
ATOM 1636 C CA . ASP A 1 201 ? 8.907 -13.542 -14.516 1.00 96.50 201 ASP A CA 1
ATOM 1637 C C . ASP A 1 201 ? 8.220 -14.652 -13.683 1.00 96.50 201 ASP A C 1
ATOM 1639 O O . ASP A 1 201 ? 7.815 -14.462 -12.529 1.00 96.50 201 ASP A O 1
ATOM 1643 N N . LEU A 1 202 ? 8.092 -15.847 -14.279 1.00 94.50 202 LEU A N 1
ATOM 1644 C CA . LEU A 1 202 ? 7.430 -17.016 -13.685 1.00 94.50 202 LEU A CA 1
ATOM 1645 C C . LEU A 1 202 ? 8.241 -17.708 -12.575 1.00 94.50 202 LEU A C 1
ATOM 1647 O O . LEU A 1 202 ? 7.689 -18.477 -11.791 1.00 94.50 202 LEU A O 1
ATOM 1651 N N . SER A 1 203 ? 9.538 -17.461 -12.471 1.00 94.12 203 SER A N 1
ATOM 1652 C CA . SER A 1 203 ? 10.387 -17.886 -11.353 1.00 94.12 203 SER A CA 1
ATOM 1653 C C . SER A 1 203 ? 10.409 -16.869 -10.204 1.00 94.12 203 SER A C 1
ATOM 1655 O O . SER A 1 203 ? 10.804 -17.221 -9.093 1.00 94.12 203 SER A O 1
ATOM 1657 N N . LYS A 1 204 ? 9.934 -15.637 -10.447 1.00 96.81 204 LYS A N 1
ATOM 1658 C CA . LYS A 1 204 ? 9.980 -14.507 -9.508 1.00 96.81 204 LYS A CA 1
ATOM 1659 C C . LYS A 1 204 ? 8.582 -13.986 -9.165 1.00 96.81 204 LYS A C 1
ATOM 1661 O O . LYS A 1 204 ? 7.878 -14.626 -8.383 1.00 96.81 204 LYS A O 1
ATOM 1666 N N . GLY A 1 205 ? 8.180 -12.831 -9.703 1.00 96.69 205 GLY A N 1
ATOM 1667 C CA . GLY A 1 205 ? 7.011 -12.082 -9.245 1.00 96.69 205 GLY A CA 1
ATOM 1668 C C . GLY A 1 205 ? 5.659 -12.658 -9.644 1.00 96.69 205 GLY A C 1
ATOM 1669 O O . GLY A 1 205 ? 4.706 -12.504 -8.884 1.00 96.69 205 GLY A O 1
ATOM 1670 N N . ARG A 1 206 ? 5.554 -13.365 -10.778 1.00 97.69 206 ARG A N 1
ATOM 1671 C CA . ARG A 1 206 ? 4.297 -13.974 -11.266 1.00 97.69 206 ARG A CA 1
ATOM 1672 C C . ARG A 1 206 ? 3.087 -13.026 -11.249 1.00 97.69 206 ARG A C 1
ATOM 1674 O O . ARG A 1 206 ? 1.963 -13.468 -11.013 1.00 97.69 206 ARG A O 1
ATOM 1681 N N . ILE A 1 207 ? 3.282 -11.731 -11.490 1.00 97.81 207 ILE A N 1
ATOM 1682 C CA . ILE A 1 207 ? 2.246 -10.717 -11.245 1.00 97.81 207 ILE A CA 1
ATOM 1683 C C . ILE A 1 207 ? 0.966 -10.968 -12.057 1.00 97.81 207 ILE A C 1
ATOM 1685 O O . ILE A 1 207 ? -0.133 -10.861 -11.518 1.00 97.81 207 ILE A O 1
ATOM 1689 N N . ARG A 1 208 ? 1.094 -11.417 -13.316 1.00 97.38 208 ARG A N 1
ATOM 1690 C CA . ARG A 1 208 ? -0.048 -11.780 -14.176 1.00 97.38 208 ARG A CA 1
ATOM 1691 C C . ARG A 1 208 ? -0.873 -12.921 -13.584 1.00 97.38 208 ARG A C 1
ATOM 1693 O O . ARG A 1 208 ? -2.093 -12.896 -13.679 1.00 97.38 208 ARG A O 1
ATOM 1700 N N . LYS A 1 209 ? -0.217 -13.893 -12.944 1.00 97.75 209 LYS A N 1
ATOM 1701 C CA . LYS A 1 209 ? -0.866 -15.034 -12.286 1.00 97.75 209 LYS A CA 1
ATOM 1702 C C . LYS A 1 209 ? -1.639 -14.587 -11.050 1.00 97.75 209 LYS A C 1
ATOM 1704 O O . LYS A 1 209 ? -2.787 -14.976 -10.882 1.00 97.75 209 LYS A O 1
ATOM 1709 N N . ILE A 1 210 ? -1.014 -13.748 -10.220 1.00 96.50 210 ILE A N 1
ATOM 1710 C CA . ILE A 1 210 ? -1.610 -13.254 -8.972 1.00 96.50 210 ILE A CA 1
ATOM 1711 C C . ILE A 1 210 ? -2.829 -12.386 -9.263 1.00 96.50 210 ILE A C 1
ATOM 1713 O O . ILE A 1 210 ? -3.901 -12.623 -8.713 1.00 96.50 210 ILE A O 1
ATOM 171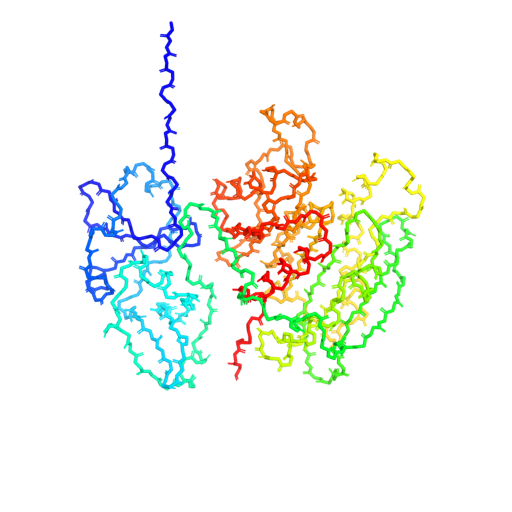7 N N . ILE A 1 211 ? -2.698 -11.419 -10.171 1.00 95.12 211 ILE A N 1
ATOM 1718 C CA . ILE A 1 211 ? -3.824 -10.561 -10.550 1.00 95.12 211 ILE A CA 1
ATOM 1719 C C . ILE A 1 211 ? -4.913 -11.393 -11.229 1.00 95.12 211 ILE A C 1
ATOM 1721 O O . ILE A 1 211 ? -6.081 -11.233 -10.893 1.00 95.12 211 ILE A O 1
ATOM 1725 N N . GLY A 1 212 ? -4.549 -12.335 -12.105 1.00 94.88 212 GLY A N 1
ATOM 1726 C CA . GLY A 1 212 ? -5.511 -13.204 -12.792 1.00 94.88 212 GLY A CA 1
ATOM 1727 C C . GLY A 1 212 ? -6.329 -14.037 -11.816 1.00 94.88 212 GLY A C 1
ATOM 1728 O O . GLY A 1 212 ? -7.556 -14.083 -11.914 1.00 94.88 212 GLY A O 1
ATOM 1729 N N . TYR A 1 213 ? -5.667 -14.611 -10.810 1.00 93.44 213 TYR A N 1
ATOM 1730 C CA . TYR A 1 213 ? -6.337 -15.284 -9.706 1.00 93.44 213 TYR A CA 1
ATOM 1731 C C . TYR A 1 213 ? -7.319 -14.340 -9.003 1.00 93.44 213 TYR A C 1
ATOM 1733 O O . TYR A 1 213 ? -8.513 -14.626 -8.941 1.00 93.44 213 TYR A O 1
ATOM 1741 N N . MET A 1 214 ? -6.854 -13.184 -8.523 1.00 90.44 214 MET A N 1
ATOM 1742 C CA . MET A 1 214 ? -7.685 -12.274 -7.728 1.00 90.44 214 MET A CA 1
ATOM 1743 C C . MET A 1 214 ? -8.867 -11.691 -8.523 1.00 90.44 214 MET A C 1
ATOM 1745 O O . MET A 1 214 ? -9.966 -11.573 -7.975 1.00 90.44 214 MET A O 1
ATOM 1749 N N . VAL A 1 215 ? -8.679 -11.384 -9.810 1.00 89.81 215 VAL A N 1
ATOM 1750 C CA . VAL A 1 215 ? -9.739 -10.920 -10.719 1.00 89.81 215 VAL A CA 1
ATOM 1751 C C . VAL A 1 215 ? -10.750 -12.034 -10.992 1.00 89.81 215 VAL A C 1
ATOM 1753 O O . VAL A 1 215 ? -11.953 -11.816 -10.839 1.00 89.81 215 VAL A O 1
ATOM 1756 N N . SER A 1 216 ? -10.296 -13.253 -11.310 1.00 88.25 216 SER A N 1
ATOM 1757 C CA . SER A 1 216 ? -11.191 -14.397 -11.570 1.00 88.25 216 SER A CA 1
ATOM 1758 C C . SER A 1 216 ? -12.048 -14.763 -10.354 1.00 88.25 216 SER A C 1
ATOM 1760 O O . SER A 1 216 ? -13.218 -15.125 -10.486 1.00 88.25 216 SER A O 1
ATOM 1762 N N . LYS A 1 217 ? -11.489 -14.601 -9.148 1.00 82.06 217 LYS A N 1
ATOM 1763 C CA . LYS A 1 217 ? -12.184 -14.792 -7.870 1.00 82.06 217 LYS A CA 1
ATOM 1764 C C . LYS A 1 217 ? -13.016 -13.580 -7.448 1.00 82.06 217 LYS A C 1
ATOM 1766 O O . LYS A 1 217 ? -13.609 -13.607 -6.373 1.00 82.06 217 LYS A O 1
ATOM 1771 N N . LYS A 1 218 ? -13.085 -12.529 -8.275 1.00 78.06 218 LYS A N 1
ATOM 1772 C CA . LYS A 1 218 ? -13.808 -11.273 -8.008 1.00 78.06 218 LYS A CA 1
ATOM 1773 C C . LYS A 1 218 ? -13.362 -10.577 -6.712 1.00 78.06 218 LYS A C 1
ATOM 1775 O O . LYS A 1 218 ? -14.127 -9.812 -6.131 1.00 78.06 218 LYS A O 1
ATOM 1780 N N . MET A 1 219 ? -12.131 -10.834 -6.265 1.00 76.56 219 MET A N 1
ATOM 1781 C CA . MET A 1 219 ? -11.537 -10.182 -5.094 1.00 76.56 219 MET A CA 1
ATOM 1782 C C . MET A 1 219 ? -11.136 -8.742 -5.411 1.00 76.56 219 MET A C 1
ATOM 1784 O O . MET A 1 219 ? -11.268 -7.873 -4.551 1.00 76.56 219 MET A O 1
ATOM 1788 N N . ILE A 1 220 ? -10.688 -8.510 -6.649 1.00 85.19 220 ILE A N 1
ATOM 1789 C CA . ILE A 1 220 ? -10.383 -7.195 -7.221 1.00 85.19 220 ILE A CA 1
ATOM 1790 C C . ILE A 1 220 ? -11.050 -7.052 -8.610 1.00 85.19 220 ILE A C 1
ATOM 1792 O O . ILE A 1 220 ? -11.278 -8.075 -9.260 1.00 85.19 220 ILE A O 1
ATOM 1796 N N . PRO A 1 221 ? -11.422 -5.847 -9.091 1.00 86.06 221 PRO A N 1
ATOM 1797 C CA . PRO A 1 221 ? -11.733 -5.587 -10.475 1.00 86.06 221 PRO A CA 1
ATOM 1798 C C . PRO A 1 221 ? -10.476 -5.751 -11.317 1.00 86.06 221 PRO A C 1
ATOM 1800 O O . PRO A 1 221 ? -9.340 -5.708 -10.842 1.00 86.06 221 PRO A O 1
ATOM 1803 N N . GLU A 1 222 ? -10.722 -5.851 -12.608 1.00 91.69 222 GLU A N 1
ATOM 1804 C CA . GLU A 1 222 ? -9.718 -5.573 -13.614 1.00 91.69 222 GLU A CA 1
ATOM 1805 C C . GLU A 1 222 ? -9.096 -4.192 -13.397 1.00 91.69 222 GLU A C 1
ATOM 1807 O O . GLU A 1 222 ? -9.745 -3.240 -12.953 1.00 91.69 222 GLU A O 1
ATOM 1812 N N . MET A 1 223 ? -7.819 -4.101 -13.722 1.00 94.00 223 MET A N 1
ATOM 1813 C CA . MET A 1 223 ? -6.981 -2.941 -13.505 1.00 94.00 223 MET A CA 1
ATOM 1814 C C . MET A 1 223 ? -5.865 -2.858 -14.542 1.00 94.00 223 MET A C 1
ATOM 1816 O O . MET A 1 223 ? -5.507 -3.851 -15.182 1.00 94.00 223 MET A O 1
ATOM 1820 N N . VAL A 1 224 ? -5.279 -1.673 -14.645 1.00 97.25 224 VAL A N 1
ATOM 1821 C CA . VAL A 1 224 ? -4.030 -1.424 -15.353 1.00 97.25 224 VAL A CA 1
ATOM 1822 C C . VAL A 1 224 ? -2.873 -1.494 -14.361 1.00 97.25 224 VAL A C 1
ATOM 1824 O O . VAL A 1 224 ? -2.942 -0.913 -13.275 1.00 97.25 224 VAL A O 1
ATOM 1827 N N . VAL A 1 225 ? -1.795 -2.187 -14.725 1.00 98.19 225 VAL A N 1
ATOM 1828 C CA . VAL A 1 225 ? -0.576 -2.249 -13.903 1.00 98.19 225 VAL A CA 1
ATOM 1829 C C . VAL A 1 225 ? 0.608 -1.723 -14.686 1.00 98.19 225 VAL A C 1
ATOM 1831 O O . VAL A 1 225 ? 0.980 -2.305 -15.696 1.00 98.19 225 VAL A O 1
ATOM 1834 N N . VAL A 1 226 ? 1.201 -0.637 -14.202 1.00 98.75 226 VAL A N 1
ATOM 1835 C CA . VAL A 1 226 ? 2.353 0.047 -14.790 1.00 98.75 226 VAL A CA 1
ATOM 1836 C C . VAL A 1 226 ? 3.602 -0.352 -14.008 1.00 98.75 226 VAL A C 1
ATOM 1838 O O . VAL A 1 226 ? 3.675 -0.146 -12.798 1.00 98.75 226 VAL A O 1
ATOM 1841 N N . ILE A 1 227 ? 4.587 -0.931 -14.686 1.00 98.75 227 ILE A N 1
ATOM 1842 C CA . ILE A 1 227 ? 5.774 -1.551 -14.088 1.00 98.75 227 ILE A CA 1
ATOM 1843 C C . ILE A 1 227 ? 7.022 -0.889 -14.699 1.00 98.75 227 ILE A C 1
ATOM 1845 O O . ILE A 1 227 ? 7.571 -1.385 -15.692 1.00 98.75 227 ILE A O 1
ATOM 1849 N N . PRO A 1 228 ? 7.452 0.271 -14.169 1.00 98.50 228 PRO A N 1
ATOM 1850 C CA . PRO A 1 228 ? 8.579 1.005 -14.728 1.00 98.50 228 PRO A CA 1
ATOM 1851 C C . PRO A 1 228 ? 9.922 0.376 -14.369 1.00 98.50 228 PRO A C 1
ATOM 1853 O O . PRO A 1 228 ? 10.102 -0.145 -13.267 1.00 98.50 228 PRO A O 1
ATOM 1856 N N . GLN A 1 229 ? 10.890 0.507 -15.278 1.00 97.94 229 GLN A N 1
ATOM 1857 C CA . GLN A 1 229 ? 12.298 0.303 -14.966 1.00 97.94 229 GLN A CA 1
ATOM 1858 C C . GLN A 1 229 ? 12.830 1.536 -14.231 1.00 97.94 229 GLN A C 1
ATOM 1860 O O . GLN A 1 229 ? 12.951 2.625 -14.800 1.00 97.94 229 GLN A O 1
ATOM 1865 N N . ILE A 1 230 ? 13.155 1.368 -12.952 1.00 97.81 230 ILE A N 1
ATOM 1866 C CA . ILE A 1 230 ? 13.655 2.461 -12.114 1.00 97.81 230 ILE A CA 1
ATOM 1867 C C . ILE A 1 230 ? 15.168 2.578 -12.254 1.00 97.81 230 ILE A C 1
ATOM 1869 O O . ILE A 1 230 ? 15.675 3.651 -12.592 1.00 97.81 230 ILE A O 1
ATOM 1873 N N . MET A 1 231 ? 15.864 1.464 -12.026 1.00 94.38 231 MET A N 1
ATOM 1874 C CA . MET A 1 231 ? 17.322 1.406 -11.998 1.00 94.38 231 MET A CA 1
ATOM 1875 C C . MET A 1 231 ? 17.897 1.561 -13.404 1.00 94.38 231 MET A C 1
ATOM 1877 O O . MET A 1 231 ? 17.496 0.853 -14.331 1.00 94.38 231 MET A O 1
ATOM 1881 N N . SER A 1 232 ? 18.849 2.470 -13.560 1.00 89.69 232 SER A N 1
ATOM 1882 C CA . SER A 1 232 ? 19.537 2.688 -14.827 1.00 89.69 232 SER A CA 1
ATOM 1883 C C . SER A 1 232 ? 20.469 1.501 -15.127 1.00 89.69 232 SER A C 1
ATOM 1885 O O . SER A 1 232 ? 21.113 0.988 -14.206 1.00 89.69 232 SER A O 1
ATOM 1887 N N . PRO A 1 233 ? 20.590 1.046 -16.390 1.00 84.38 233 PRO A N 1
ATOM 1888 C CA . PRO A 1 233 ? 21.455 -0.089 -16.739 1.00 84.38 233 PRO A CA 1
ATOM 1889 C C . PRO A 1 233 ? 22.933 0.108 -16.367 1.00 84.38 233 PRO A C 1
ATOM 1891 O O . PRO A 1 233 ? 23.665 -0.853 -16.150 1.00 84.38 233 PRO A O 1
ATOM 1894 N N . ASP A 1 234 ? 23.381 1.358 -16.276 1.00 86.75 234 ASP A N 1
ATOM 1895 C CA . ASP A 1 234 ? 24.750 1.752 -15.952 1.00 86.75 234 ASP A CA 1
ATOM 1896 C C . ASP A 1 234 ? 24.961 2.025 -14.443 1.00 86.75 234 ASP A C 1
ATOM 1898 O O . ASP A 1 234 ? 25.982 2.593 -14.033 1.00 86.75 234 ASP A O 1
ATOM 1902 N N . SER A 1 235 ? 24.005 1.638 -13.593 1.00 89.75 235 SER A N 1
ATOM 1903 C CA . SER A 1 235 ? 24.092 1.752 -12.133 1.00 89.75 235 SER A CA 1
ATOM 1904 C C . SER A 1 235 ? 24.864 0.594 -11.515 1.00 89.75 235 SER A C 1
ATOM 1906 O O . SER A 1 235 ? 24.312 -0.386 -11.015 1.00 89.75 235 SER A O 1
ATOM 1908 N N . THR A 1 236 ? 26.189 0.724 -11.540 1.00 88.38 236 THR A N 1
ATOM 1909 C CA . THR A 1 236 ? 27.124 -0.335 -11.137 1.00 88.38 236 THR A CA 1
ATOM 1910 C C . THR A 1 236 ? 27.412 -0.380 -9.634 1.00 88.38 236 THR A C 1
ATOM 1912 O O . THR A 1 236 ? 27.699 -1.456 -9.110 1.00 88.38 236 THR A O 1
ATOM 1915 N N . CYS A 1 237 ? 27.291 0.741 -8.913 1.00 93.00 237 CYS A N 1
ATOM 1916 C CA . CYS A 1 237 ? 27.538 0.824 -7.468 1.00 93.00 237 CYS A CA 1
ATOM 1917 C C . CYS A 1 237 ? 26.265 1.112 -6.659 1.00 93.00 237 CYS A C 1
ATOM 1919 O O . CYS A 1 237 ? 25.295 1.668 -7.174 1.00 93.00 237 CYS A O 1
ATOM 1921 N N . GLU A 1 238 ? 26.286 0.765 -5.369 1.00 91.50 238 GLU A N 1
ATOM 1922 C CA . GLU A 1 238 ? 25.132 0.914 -4.470 1.00 91.50 238 GLU A CA 1
ATOM 1923 C C . GLU A 1 238 ? 24.631 2.359 -4.376 1.00 91.50 238 GLU A C 1
ATOM 1925 O O . GLU A 1 238 ? 23.434 2.607 -4.446 1.00 91.50 238 GLU A O 1
ATOM 1930 N N . GLU A 1 239 ? 25.539 3.331 -4.301 1.00 93.38 239 GLU A N 1
ATOM 1931 C CA . GLU A 1 239 ? 25.191 4.753 -4.206 1.00 93.38 239 GLU A CA 1
ATOM 1932 C C . GLU A 1 239 ? 24.379 5.229 -5.414 1.00 93.38 239 GLU A C 1
ATOM 1934 O O . GLU A 1 239 ? 23.404 5.967 -5.260 1.00 93.38 239 GLU A O 1
ATOM 1939 N N . LYS A 1 240 ? 24.760 4.789 -6.619 1.00 94.69 240 LYS A N 1
ATOM 1940 C CA . LYS A 1 240 ? 24.055 5.152 -7.847 1.00 94.69 240 LYS A CA 1
ATOM 1941 C C . LYS A 1 240 ? 22.710 4.435 -7.946 1.00 94.69 240 LYS A C 1
ATOM 1943 O O . LYS A 1 240 ? 21.722 5.078 -8.281 1.00 94.69 240 LYS A O 1
ATOM 1948 N N . LYS A 1 241 ? 22.645 3.158 -7.553 1.00 95.50 241 LYS A N 1
ATOM 1949 C CA . LYS A 1 241 ? 21.377 2.417 -7.453 1.00 95.50 241 LYS A CA 1
ATOM 1950 C C . LYS A 1 241 ? 20.414 3.129 -6.503 1.00 95.50 241 LYS A C 1
ATOM 1952 O O . LYS A 1 241 ? 19.315 3.484 -6.903 1.00 95.50 241 LYS A O 1
ATOM 1957 N N . VAL A 1 242 ? 20.842 3.434 -5.278 1.00 96.75 242 VAL A N 1
ATOM 1958 C CA . VAL A 1 242 ? 20.032 4.180 -4.298 1.00 96.75 242 VAL A CA 1
ATOM 1959 C C . VAL A 1 242 ? 19.590 5.539 -4.844 1.00 96.75 242 VAL A C 1
ATOM 1961 O O . VAL A 1 242 ? 18.443 5.925 -4.627 1.00 96.75 242 VAL A O 1
ATOM 1964 N N . ARG A 1 243 ? 20.455 6.243 -5.586 1.00 96.94 243 ARG A N 1
ATOM 1965 C CA . ARG A 1 243 ? 20.105 7.518 -6.227 1.00 96.94 243 ARG A CA 1
ATOM 1966 C C . ARG A 1 243 ? 19.036 7.366 -7.306 1.00 96.94 243 ARG A C 1
ATOM 1968 O O . ARG A 1 243 ? 18.109 8.163 -7.297 1.00 96.94 243 ARG A O 1
ATOM 1975 N N . ASP A 1 244 ? 19.118 6.364 -8.180 1.00 97.50 244 ASP A N 1
ATOM 1976 C CA . ASP A 1 244 ? 18.089 6.126 -9.206 1.00 97.50 244 ASP A CA 1
ATOM 1977 C C . ASP A 1 244 ? 16.705 5.929 -8.576 1.00 97.50 244 ASP A C 1
ATOM 1979 O O . ASP A 1 244 ? 15.707 6.476 -9.043 1.00 97.50 244 ASP A O 1
ATOM 1983 N N . PHE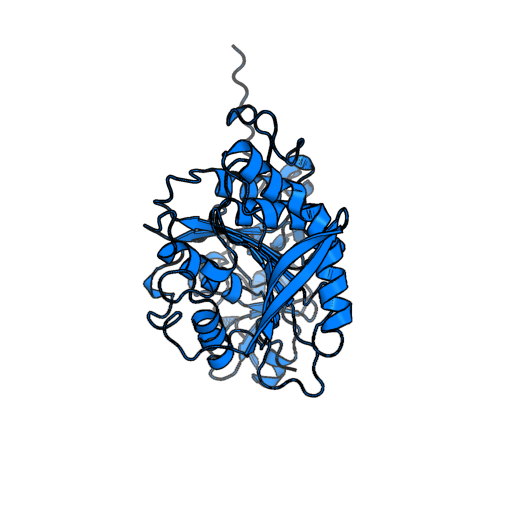 A 1 245 ? 16.655 5.163 -7.484 1.00 98.50 245 PHE A N 1
ATOM 1984 C CA . PHE A 1 245 ? 15.431 4.906 -6.731 1.00 98.50 245 PHE A CA 1
ATOM 1985 C C . PHE A 1 245 ? 14.929 6.137 -5.973 1.00 98.50 245 PHE A C 1
ATOM 1987 O O . PHE A 1 245 ? 13.720 6.364 -5.931 1.00 98.50 245 PHE A O 1
ATOM 1994 N N . HIS A 1 246 ? 15.827 6.935 -5.394 1.00 98.38 246 HIS A N 1
ATOM 1995 C CA . HIS A 1 246 ? 15.475 8.198 -4.746 1.00 98.38 246 HIS A CA 1
ATOM 1996 C C . HIS A 1 246 ? 14.918 9.211 -5.749 1.00 98.38 246 HIS A C 1
ATOM 1998 O O . HIS A 1 246 ? 13.868 9.788 -5.505 1.00 98.38 246 HIS A O 1
ATOM 2004 N N . ASP A 1 247 ? 15.591 9.408 -6.884 1.00 98.00 247 ASP A N 1
ATOM 2005 C CA . ASP A 1 247 ? 15.264 10.445 -7.868 1.00 98.00 247 ASP A CA 1
ATOM 2006 C C . ASP A 1 247 ? 14.130 10.041 -8.821 1.00 98.00 247 ASP A C 1
ATOM 2008 O O . ASP A 1 247 ? 13.692 10.853 -9.638 1.00 98.00 247 ASP A O 1
ATOM 2012 N N . PHE A 1 248 ? 13.593 8.820 -8.705 1.00 98.56 248 PHE A N 1
ATOM 2013 C CA . PHE A 1 248 ? 12.552 8.327 -9.607 1.00 98.56 248 PHE A CA 1
ATOM 2014 C C . PHE A 1 248 ? 11.284 9.194 -9.618 1.00 98.56 248 PHE A C 1
ATOM 2016 O O . PHE A 1 248 ? 10.582 9.210 -10.625 1.00 98.56 248 PHE A O 1
ATOM 2023 N N . TYR A 1 249 ? 10.996 9.961 -8.556 1.00 98.50 249 TYR A N 1
ATOM 2024 C CA . TYR A 1 249 ? 9.882 10.921 -8.550 1.00 98.50 249 TYR A CA 1
ATOM 2025 C C . TYR A 1 249 ? 9.935 11.901 -9.731 1.00 98.50 249 TYR A C 1
ATOM 2027 O O . TYR A 1 249 ? 8.885 12.266 -10.260 1.00 98.50 249 TYR A O 1
ATOM 2035 N N . LYS A 1 250 ? 11.141 12.276 -10.183 1.00 98.31 250 LYS A N 1
ATOM 2036 C CA . LYS A 1 250 ? 11.345 13.155 -11.340 1.00 98.31 250 LYS A CA 1
ATOM 2037 C C . LYS A 1 250 ? 10.851 12.502 -12.625 1.00 98.31 250 LYS A C 1
ATOM 2039 O O . LYS A 1 250 ? 10.223 13.153 -13.438 1.00 98.31 250 LYS A O 1
ATOM 2044 N N . HIS A 1 251 ? 11.053 11.196 -12.793 1.00 98.38 251 HIS A N 1
ATOM 2045 C CA . HIS A 1 251 ? 10.551 10.465 -13.960 1.00 98.38 251 HIS A CA 1
ATOM 2046 C C . HIS A 1 251 ? 9.099 9.997 -13.799 1.00 98.38 251 HIS A C 1
ATOM 2048 O O . HIS A 1 251 ? 8.424 9.749 -14.797 1.00 98.38 251 HIS A O 1
ATOM 2054 N N . LEU A 1 252 ? 8.611 9.861 -12.563 1.00 98.56 252 LEU A N 1
ATOM 2055 C CA . LEU A 1 252 ? 7.255 9.400 -12.280 1.00 98.56 252 LEU A CA 1
ATOM 2056 C C . LEU A 1 252 ? 6.195 10.371 -12.804 1.00 98.56 252 LEU A C 1
ATOM 2058 O O . LEU A 1 252 ? 5.191 9.913 -13.339 1.00 98.56 252 LEU A O 1
ATOM 2062 N N . ILE A 1 253 ? 6.404 11.685 -12.680 1.00 98.00 253 ILE A N 1
ATOM 2063 C CA . ILE A 1 253 ? 5.447 12.675 -13.202 1.00 98.00 253 ILE A CA 1
ATOM 2064 C C . ILE A 1 253 ? 5.265 12.526 -14.722 1.00 98.00 253 ILE A C 1
ATOM 2066 O O . ILE A 1 253 ? 4.137 12.403 -15.188 1.00 98.00 253 ILE A O 1
ATOM 2070 N N . HIS A 1 254 ? 6.363 12.366 -15.467 1.00 98.50 254 HIS A N 1
ATOM 2071 C CA . HIS A 1 254 ? 6.332 12.107 -16.910 1.00 98.50 254 HIS A CA 1
ATOM 2072 C C . HIS A 1 254 ? 5.676 10.765 -17.250 1.00 98.50 254 HIS A C 1
ATOM 2074 O O . HIS A 1 254 ? 4.920 10.667 -18.213 1.00 98.50 254 HIS A O 1
ATOM 2080 N N . LEU A 1 255 ? 5.929 9.723 -16.450 1.00 98.69 255 LEU A N 1
ATOM 2081 C CA . LEU A 1 255 ? 5.279 8.427 -16.635 1.00 98.69 255 LEU A CA 1
ATOM 2082 C C . LEU A 1 255 ? 3.764 8.529 -16.428 1.00 98.69 255 LEU A C 1
ATOM 2084 O O . LEU A 1 255 ? 3.006 7.976 -17.219 1.00 98.69 255 LEU A O 1
ATOM 2088 N N . ILE A 1 256 ? 3.315 9.232 -15.385 1.00 98.25 256 ILE A N 1
ATOM 2089 C CA . ILE A 1 256 ? 1.889 9.460 -15.126 1.00 98.25 256 ILE A CA 1
ATOM 2090 C C . ILE A 1 256 ? 1.249 10.191 -16.310 1.00 98.25 256 ILE A C 1
ATOM 2092 O O . ILE A 1 256 ? 0.187 9.772 -16.769 1.00 98.25 256 ILE A O 1
ATOM 2096 N N . ASP A 1 257 ? 1.898 11.233 -16.830 1.00 97.81 257 ASP A N 1
ATOM 2097 C CA . ASP A 1 257 ? 1.394 12.004 -17.970 1.00 97.81 257 ASP A CA 1
ATOM 2098 C C . ASP A 1 257 ? 1.346 11.166 -19.254 1.00 97.81 257 ASP A C 1
ATOM 2100 O O . ASP A 1 257 ? 0.338 11.180 -19.970 1.00 97.81 257 ASP A O 1
ATOM 2104 N N . TYR A 1 258 ? 2.383 10.363 -19.508 1.00 98.44 258 TYR A N 1
ATOM 2105 C CA . TYR A 1 258 ? 2.417 9.423 -20.626 1.00 98.44 258 TYR A CA 1
ATOM 2106 C C . TYR A 1 258 ? 1.269 8.414 -20.538 1.00 98.44 258 TYR A C 1
ATOM 2108 O O . TYR A 1 258 ? 0.572 8.187 -21.529 1.00 98.44 258 TYR A O 1
ATOM 2116 N N . ILE A 1 259 ? 1.038 7.832 -19.356 1.00 98.25 259 ILE A N 1
ATOM 2117 C CA . ILE A 1 259 ? -0.038 6.862 -19.132 1.00 98.25 259 ILE A CA 1
ATOM 2118 C C . ILE A 1 259 ? -1.410 7.512 -19.324 1.00 98.25 259 ILE A C 1
ATOM 2120 O O . ILE A 1 259 ? -2.245 6.982 -20.058 1.00 98.25 259 ILE A O 1
ATOM 2124 N N . ASN A 1 260 ? -1.628 8.680 -18.717 1.00 96.56 260 ASN A N 1
ATOM 2125 C CA . ASN A 1 260 ? -2.891 9.409 -18.793 1.00 96.56 260 ASN A CA 1
ATOM 2126 C C . ASN A 1 260 ? -3.218 9.893 -20.210 1.00 96.56 260 ASN A C 1
ATOM 2128 O O . ASN A 1 260 ? -4.393 10.068 -20.514 1.00 96.56 260 ASN A O 1
ATOM 2132 N N . THR A 1 261 ? -2.212 10.106 -21.063 1.00 96.94 261 THR A N 1
ATOM 2133 C CA . THR A 1 261 ? -2.391 10.560 -22.451 1.00 96.94 261 THR A CA 1
ATOM 2134 C C . THR A 1 261 ? -2.547 9.378 -23.407 1.00 96.94 261 THR A C 1
ATOM 2136 O O . THR A 1 261 ? -3.567 9.254 -24.089 1.00 96.94 261 THR A O 1
ATOM 2139 N N . THR A 1 262 ? -1.565 8.474 -23.424 1.00 96.88 262 THR A N 1
ATOM 2140 C CA . THR A 1 262 ? -1.473 7.360 -24.382 1.00 96.88 262 THR A CA 1
ATOM 2141 C C . THR A 1 262 ? -2.553 6.311 -24.141 1.00 96.88 262 THR A C 1
ATOM 2143 O O . THR A 1 262 ? -3.148 5.806 -25.087 1.00 96.88 262 THR A O 1
ATOM 2146 N N . TYR A 1 263 ? -2.857 6.032 -22.872 1.00 95.12 263 TYR A N 1
ATOM 2147 C CA . TYR A 1 263 ? -3.890 5.077 -22.466 1.00 95.12 263 TYR A CA 1
ATOM 2148 C C . TYR A 1 263 ? -5.135 5.791 -21.927 1.00 95.12 263 TYR A C 1
ATOM 2150 O O . TYR A 1 263 ? -5.923 5.204 -21.181 1.00 95.12 263 TYR A O 1
ATOM 2158 N N . SER A 1 264 ? -5.330 7.060 -22.313 1.00 94.25 264 SER A N 1
ATOM 2159 C CA . SER A 1 264 ? -6.433 7.920 -21.862 1.00 94.25 264 SER A CA 1
ATOM 2160 C C . SER A 1 264 ? -7.803 7.280 -22.034 1.00 94.25 264 SER A C 1
ATOM 2162 O O . SER A 1 264 ? -8.705 7.581 -21.259 1.00 94.25 264 SER A O 1
ATOM 2164 N N . ASN A 1 265 ? -7.981 6.389 -23.014 1.00 91.94 265 ASN A N 1
ATOM 2165 C CA . ASN A 1 265 ? -9.219 5.665 -23.285 1.00 91.94 265 ASN A CA 1
ATOM 2166 C C . ASN A 1 265 ? -9.540 4.584 -22.236 1.00 91.94 265 ASN A C 1
ATOM 2168 O O . ASN A 1 265 ? -10.723 4.360 -21.995 1.00 91.94 265 ASN A O 1
ATOM 2172 N N . VAL A 1 266 ? -8.545 4.020 -21.544 1.00 92.75 266 VAL A N 1
ATOM 2173 C CA . VAL A 1 266 ? -8.730 2.906 -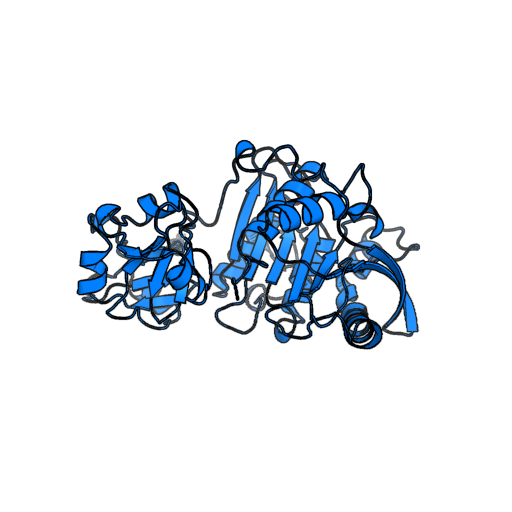20.593 1.00 92.75 266 VAL A CA 1
ATOM 2174 C C . VAL A 1 266 ? -8.347 3.231 -19.150 1.00 92.75 266 VAL A C 1
ATOM 2176 O O . VAL A 1 266 ? -8.830 2.555 -18.251 1.00 92.75 266 VAL A O 1
ATOM 2179 N N . VAL A 1 267 ? -7.524 4.245 -18.867 1.00 94.44 267 VAL A N 1
ATOM 2180 C CA . VAL A 1 267 ? -7.082 4.527 -17.484 1.00 94.44 267 VAL A CA 1
ATOM 2181 C C . VAL A 1 267 ? -7.974 5.531 -16.759 1.00 94.44 267 VAL A C 1
ATOM 2183 O O . VAL A 1 267 ? -8.388 6.546 -17.320 1.00 94.44 267 VAL A O 1
ATOM 2186 N N . SER A 1 268 ? -8.251 5.279 -15.480 1.00 92.75 268 SER A N 1
ATOM 2187 C CA . SER A 1 268 ? -8.827 6.284 -14.587 1.00 92.75 268 SER A CA 1
ATOM 2188 C C . SER A 1 268 ? -7.742 7.225 -14.063 1.00 92.75 268 SER A C 1
ATOM 2190 O O . SER A 1 268 ? -6.683 6.797 -13.605 1.00 92.75 268 SER A O 1
ATOM 2192 N N . VAL A 1 269 ? -8.035 8.526 -14.084 1.00 92.56 269 VAL A N 1
ATOM 2193 C CA . VAL A 1 269 ? -7.172 9.575 -13.514 1.00 92.56 269 VAL A CA 1
ATOM 2194 C C . VAL A 1 269 ? -7.567 9.952 -12.084 1.00 92.56 269 VAL A C 1
ATOM 2196 O O . VAL A 1 269 ? -6.911 10.783 -11.458 1.00 92.56 269 VAL A O 1
ATOM 2199 N N . LYS A 1 270 ? -8.646 9.360 -11.554 1.00 90.81 270 LYS A N 1
ATOM 2200 C CA . LYS A 1 270 ? -9.146 9.653 -10.208 1.00 90.81 270 LYS A CA 1
ATOM 2201 C C . LYS A 1 270 ? -8.167 9.137 -9.160 1.00 90.81 270 LYS A C 1
ATOM 2203 O O . LYS A 1 270 ? -7.662 8.017 -9.273 1.00 90.81 270 LYS A O 1
ATOM 2208 N N . LYS A 1 271 ? -7.947 9.924 -8.104 1.00 88.31 271 LYS A N 1
ATOM 2209 C CA . LYS A 1 271 ? -7.102 9.534 -6.968 1.00 88.31 271 LYS A CA 1
ATOM 2210 C C . LYS A 1 271 ? -7.579 8.210 -6.372 1.00 88.31 271 LYS A C 1
ATOM 2212 O O . LYS A 1 271 ? -6.761 7.334 -6.119 1.00 88.31 271 LYS A O 1
ATOM 2217 N N . GLU A 1 272 ? -8.893 8.050 -6.216 1.00 86.38 272 GLU A N 1
ATOM 2218 C CA . GLU A 1 272 ? -9.559 6.869 -5.648 1.00 86.38 272 GLU A CA 1
ATOM 2219 C C . GLU A 1 272 ? -9.271 5.579 -6.417 1.00 86.38 272 GLU A C 1
ATOM 2221 O O . GLU A 1 272 ? -9.339 4.506 -5.830 1.00 86.38 272 GLU A O 1
ATOM 2226 N N . ASP A 1 273 ? -8.920 5.691 -7.696 1.00 90.50 273 ASP A N 1
ATOM 2227 C CA . ASP A 1 273 ? -8.642 4.563 -8.581 1.00 90.50 273 ASP A CA 1
ATOM 2228 C C . ASP A 1 273 ? -7.133 4.335 -8.759 1.00 90.50 273 ASP A C 1
ATOM 2230 O O . ASP A 1 273 ? -6.706 3.669 -9.699 1.00 90.50 273 ASP A O 1
ATOM 2234 N N . SER A 1 274 ? -6.303 4.945 -7.909 1.00 92.31 274 SER A N 1
ATOM 2235 C CA . SER A 1 274 ? -4.878 5.087 -8.181 1.00 92.31 274 SER A CA 1
ATOM 2236 C C . SER A 1 274 ? -3.991 4.731 -7.015 1.00 92.31 274 SER A C 1
ATOM 2238 O O . SER A 1 274 ? -4.211 5.127 -5.864 1.00 92.31 274 SER A O 1
ATOM 2240 N N . ALA A 1 275 ? -2.916 4.035 -7.357 1.00 94.75 275 ALA A N 1
ATOM 2241 C CA . ALA A 1 275 ? -2.071 3.432 -6.367 1.00 94.75 275 ALA A CA 1
ATOM 2242 C C . ALA A 1 275 ? -0.618 3.241 -6.765 1.00 94.75 275 ALA A C 1
ATOM 2244 O O . ALA A 1 275 ? -0.283 3.126 -7.941 1.00 94.75 275 ALA A O 1
ATOM 2245 N N . ILE A 1 276 ? 0.224 3.113 -5.746 1.00 97.81 276 ILE A N 1
ATOM 2246 C CA . ILE A 1 276 ? 1.657 2.898 -5.882 1.00 97.81 276 ILE A CA 1
ATOM 2247 C C . ILE A 1 276 ? 2.129 1.859 -4.865 1.00 97.81 276 ILE A C 1
ATOM 2249 O O . ILE A 1 276 ? 1.784 1.922 -3.685 1.00 97.81 276 ILE A O 1
ATOM 2253 N N . ALA A 1 277 ? 2.904 0.880 -5.315 1.00 98.12 277 ALA A N 1
ATOM 2254 C CA . ALA A 1 277 ? 3.430 -0.185 -4.474 1.00 98.12 277 ALA A CA 1
ATOM 2255 C C . ALA A 1 277 ? 4.830 -0.593 -4.926 1.00 98.12 277 ALA A C 1
ATOM 2257 O O . ALA A 1 277 ? 5.187 -0.421 -6.089 1.00 98.12 277 ALA A O 1
ATOM 2258 N N . GLY A 1 278 ? 5.622 -1.185 -4.038 1.00 98.50 278 GLY A N 1
ATOM 2259 C CA . GLY A 1 278 ? 6.922 -1.725 -4.420 1.00 98.50 278 GLY A CA 1
ATOM 2260 C C . GLY A 1 278 ? 7.524 -2.662 -3.389 1.00 98.50 278 GLY A C 1
ATOM 2261 O O . GLY A 1 278 ? 7.057 -2.727 -2.250 1.00 98.50 278 GLY A O 1
ATOM 2262 N N . ILE A 1 279 ? 8.578 -3.369 -3.797 1.00 98.50 279 ILE A N 1
ATOM 2263 C CA . ILE A 1 279 ? 9.346 -4.287 -2.942 1.00 98.50 279 ILE A CA 1
ATOM 2264 C C . ILE A 1 279 ? 10.742 -3.739 -2.631 1.00 98.50 279 ILE A C 1
ATOM 2266 O O . ILE A 1 279 ? 11.348 -3.079 -3.475 1.00 98.50 279 ILE A O 1
ATOM 2270 N N . SER A 1 280 ? 11.294 -4.041 -1.453 1.00 97.38 280 SER A N 1
ATOM 2271 C CA . SER A 1 280 ? 12.675 -3.682 -1.090 1.00 97.38 280 SER A CA 1
ATOM 2272 C C . SER A 1 280 ? 12.944 -2.178 -1.277 1.00 97.38 280 SER A C 1
ATOM 2274 O O . SER A 1 280 ? 12.170 -1.348 -0.795 1.00 97.38 280 SER A O 1
ATOM 2276 N N . LEU A 1 281 ? 13.997 -1.798 -2.007 1.00 97.75 281 LEU A N 1
ATOM 2277 C CA . LEU A 1 281 ? 14.281 -0.399 -2.335 1.00 97.75 281 LEU A CA 1
ATOM 2278 C C . LEU A 1 281 ? 13.162 0.264 -3.164 1.00 97.75 281 LEU A C 1
ATOM 2280 O O . LEU A 1 281 ? 12.844 1.426 -2.934 1.00 97.75 281 LEU A O 1
ATOM 2284 N N . GLY A 1 282 ? 12.482 -0.482 -4.040 1.00 98.62 282 GLY A N 1
ATOM 2285 C CA . GLY A 1 282 ? 11.270 -0.013 -4.717 1.00 98.62 282 GLY A CA 1
ATOM 2286 C C . GLY A 1 282 ? 10.094 0.202 -3.767 1.00 98.62 282 GLY A C 1
ATOM 2287 O O . GLY A 1 282 ? 9.276 1.084 -4.003 1.00 98.62 282 GLY A O 1
ATOM 2288 N N . GLY A 1 283 ? 10.023 -0.546 -2.663 1.00 98.44 283 GLY A N 1
ATOM 2289 C CA . GLY A 1 283 ? 9.065 -0.316 -1.579 1.00 98.44 283 GLY A CA 1
ATOM 2290 C C . GLY A 1 283 ? 9.359 0.980 -0.827 1.00 98.44 283 GLY A C 1
ATOM 2291 O O . GLY A 1 283 ? 8.442 1.748 -0.542 1.00 98.44 283 GLY A O 1
ATOM 2292 N N . THR A 1 284 ? 10.638 1.274 -0.577 1.00 98.62 284 THR A N 1
ATOM 2293 C CA . THR A 1 284 ? 11.085 2.576 -0.052 1.00 98.62 284 THR A CA 1
ATOM 2294 C C . THR A 1 284 ? 10.701 3.707 -1.011 1.00 98.62 284 THR A C 1
ATOM 2296 O O . THR A 1 284 ? 10.112 4.697 -0.580 1.00 98.62 284 THR A O 1
ATOM 2299 N N . THR A 1 285 ? 10.956 3.547 -2.314 1.00 98.75 285 THR A N 1
ATOM 2300 C CA . THR A 1 285 ? 10.593 4.529 -3.352 1.00 98.75 285 THR A CA 1
ATOM 2301 C C . THR A 1 285 ? 9.087 4.697 -3.504 1.00 98.75 285 THR A C 1
ATOM 2303 O O . THR A 1 285 ? 8.624 5.817 -3.691 1.00 98.75 285 THR A O 1
ATOM 2306 N N . ALA A 1 286 ? 8.295 3.631 -3.380 1.00 98.56 286 ALA A N 1
ATOM 2307 C CA . ALA A 1 286 ? 6.839 3.719 -3.419 1.00 98.56 286 ALA A CA 1
ATOM 2308 C C . ALA A 1 286 ? 6.291 4.544 -2.244 1.00 98.56 286 ALA A C 1
ATOM 2310 O O . ALA A 1 286 ? 5.446 5.411 -2.459 1.00 98.56 286 ALA A O 1
ATOM 2311 N N . LEU A 1 287 ? 6.812 4.344 -1.026 1.00 98.38 287 LEU A N 1
ATOM 2312 C CA . LEU A 1 287 ? 6.455 5.164 0.139 1.00 98.38 287 LEU A CA 1
ATOM 2313 C C . LEU A 1 287 ? 6.888 6.627 -0.039 1.00 98.38 287 LEU A C 1
ATOM 2315 O O . LEU A 1 287 ? 6.106 7.535 0.235 1.00 98.38 287 LEU A O 1
ATOM 2319 N N . TYR A 1 288 ? 8.107 6.862 -0.530 1.00 98.62 288 TYR A N 1
ATOM 2320 C CA . TYR A 1 288 ? 8.622 8.212 -0.770 1.00 98.62 288 TYR A CA 1
ATOM 2321 C C . TYR A 1 288 ? 7.814 8.962 -1.836 1.00 98.62 288 TYR A C 1
ATOM 2323 O O . TYR A 1 288 ? 7.385 10.093 -1.618 1.00 98.62 288 TYR A O 1
ATOM 2331 N N . ASN A 1 289 ? 7.511 8.306 -2.955 1.00 98.50 289 ASN A N 1
ATOM 2332 C CA . ASN A 1 289 ? 6.683 8.882 -4.008 1.00 98.50 289 ASN A CA 1
ATOM 2333 C C . ASN A 1 289 ? 5.224 9.036 -3.551 1.00 98.50 289 ASN A C 1
ATOM 2335 O O . ASN A 1 289 ? 4.582 10.013 -3.911 1.00 98.50 289 ASN A O 1
ATOM 2339 N N . GLY A 1 290 ? 4.701 8.145 -2.705 1.00 96.75 290 GLY A N 1
ATOM 2340 C CA . GLY A 1 290 ? 3.399 8.339 -2.060 1.00 96.75 290 GLY A CA 1
ATOM 2341 C C . GLY A 1 290 ? 3.347 9.598 -1.184 1.00 96.75 290 GLY A C 1
ATOM 2342 O O . GLY A 1 290 ? 2.332 10.290 -1.172 1.00 96.75 290 GLY A O 1
ATOM 2343 N N . TYR A 1 291 ? 4.448 9.923 -0.499 1.00 96.19 291 TYR A N 1
ATOM 2344 C CA . TYR A 1 291 ? 4.597 11.150 0.290 1.00 96.19 291 TYR A CA 1
ATOM 2345 C C . TYR A 1 291 ? 4.652 12.401 -0.603 1.00 96.19 291 TYR A C 1
ATOM 2347 O O . TYR A 1 291 ? 3.919 13.364 -0.367 1.00 96.19 291 TYR A O 1
ATOM 2355 N N . LEU A 1 292 ? 5.459 12.374 -1.668 1.00 97.06 292 LEU A N 1
ATOM 2356 C CA . LEU A 1 292 ? 5.594 13.502 -2.598 1.00 97.06 292 LEU A CA 1
ATOM 2357 C C . LEU A 1 292 ? 4.327 13.741 -3.438 1.00 97.06 292 LEU A C 1
ATOM 2359 O O . LEU A 1 292 ? 3.950 14.886 -3.678 1.00 97.06 292 LEU A O 1
ATOM 2363 N N . PHE A 1 293 ? 3.638 12.673 -3.848 1.00 95.69 293 PHE A N 1
ATOM 2364 C CA . PHE A 1 293 ? 2.454 12.706 -4.715 1.00 95.69 293 PHE A CA 1
ATOM 2365 C C . PHE A 1 293 ? 1.171 12.318 -3.968 1.00 95.69 293 PHE A C 1
ATOM 2367 O O . PHE A 1 293 ? 0.320 11.585 -4.479 1.00 95.69 293 PHE A O 1
ATOM 2374 N N . LYS A 1 294 ? 1.003 12.836 -2.750 1.00 90.69 294 LYS A N 1
ATOM 2375 C CA . LYS A 1 294 ? -0.135 12.552 -1.857 1.00 90.69 294 LYS A CA 1
ATOM 2376 C C . LYS A 1 294 ? -1.528 12.846 -2.443 1.00 90.69 294 LYS A C 1
ATOM 2378 O O . LYS A 1 294 ? -2.511 12.233 -2.028 1.00 90.69 294 LYS A O 1
ATOM 2383 N N . GLU A 1 295 ? -1.616 13.744 -3.426 1.00 89.94 295 GLU A N 1
ATOM 2384 C CA . GLU A 1 295 ? -2.863 14.043 -4.153 1.00 89.94 295 GLU A CA 1
ATOM 2385 C C . GLU A 1 295 ? -3.153 13.054 -5.292 1.00 89.94 295 GLU A C 1
ATOM 2387 O O . GLU A 1 295 ? -4.280 12.971 -5.772 1.00 89.94 295 GLU A O 1
ATOM 2392 N N . ARG A 1 296 ? -2.152 12.282 -5.734 1.00 91.94 296 ARG A N 1
ATOM 2393 C CA . ARG A 1 296 ? -2.266 11.365 -6.875 1.00 91.94 296 ARG A CA 1
ATOM 2394 C C . ARG A 1 296 ? -2.676 9.960 -6.461 1.00 91.94 296 ARG A C 1
ATOM 2396 O O . ARG A 1 296 ? -3.446 9.329 -7.185 1.00 91.94 296 ARG A O 1
ATOM 2403 N N . PHE A 1 297 ? -2.124 9.462 -5.356 1.00 92.56 297 PHE A N 1
ATOM 2404 C CA . PHE A 1 297 ? -2.268 8.070 -4.936 1.00 92.56 297 PHE A CA 1
ATOM 2405 C C . PHE A 1 297 ? -3.144 7.967 -3.692 1.00 92.56 297 PHE A C 1
ATOM 2407 O O . PHE A 1 297 ? -2.820 8.517 -2.640 1.00 92.56 297 PHE A O 1
ATOM 2414 N N . LYS A 1 298 ? -4.256 7.237 -3.803 1.00 88.56 298 LYS A N 1
ATOM 2415 C CA . LYS A 1 298 ? -5.095 6.895 -2.649 1.00 88.56 298 LYS A CA 1
ATOM 2416 C C . LYS A 1 298 ? -4.461 5.804 -1.800 1.00 88.56 298 LYS A C 1
ATOM 2418 O O . LYS A 1 298 ? -4.562 5.843 -0.575 1.00 88.56 298 LYS A O 1
ATOM 2423 N N . PHE A 1 299 ? -3.814 4.855 -2.467 1.00 90.19 299 PHE A N 1
ATOM 2424 C CA . PHE A 1 299 ? -3.273 3.654 -1.858 1.00 90.19 299 PHE A CA 1
ATOM 2425 C C . PHE A 1 299 ? -1.762 3.567 -2.085 1.00 90.19 299 PHE A C 1
ATOM 2427 O O . PHE A 1 299 ? -1.290 3.621 -3.223 1.00 90.19 299 PHE A O 1
ATOM 2434 N N . VAL A 1 300 ? -1.006 3.417 -1.002 1.00 94.81 300 VAL A N 1
ATOM 2435 C CA . VAL A 1 300 ? 0.462 3.401 -1.018 1.00 94.81 300 VAL A CA 1
ATOM 2436 C C . VAL A 1 300 ? 0.953 2.157 -0.286 1.00 94.81 300 VAL A C 1
ATOM 2438 O O . VAL A 1 300 ? 0.535 1.915 0.844 1.00 94.81 300 VAL A O 1
ATOM 2441 N N . ALA A 1 301 ? 1.853 1.374 -0.884 1.00 95.88 301 ALA A N 1
ATOM 2442 C CA . ALA A 1 301 ? 2.408 0.188 -0.234 1.00 95.88 301 ALA A CA 1
ATOM 2443 C C . ALA A 1 301 ? 3.931 0.075 -0.303 1.00 95.88 301 ALA A C 1
ATOM 2445 O O . ALA A 1 301 ? 4.535 0.154 -1.372 1.00 95.88 301 ALA A O 1
ATOM 2446 N N . GLY A 1 302 ? 4.541 -0.215 0.845 1.00 97.62 302 GLY A N 1
ATOM 2447 C CA . GLY A 1 302 ? 5.923 -0.672 0.944 1.00 97.62 302 GLY A CA 1
ATOM 2448 C C . GLY A 1 302 ? 5.970 -2.133 1.381 1.00 97.62 302 GLY A C 1
ATOM 2449 O O . GLY A 1 302 ? 5.599 -2.453 2.507 1.00 97.62 302 GLY A O 1
ATOM 2450 N N . ILE A 1 303 ? 6.456 -3.027 0.523 1.00 97.94 303 ILE A N 1
ATOM 2451 C CA . ILE A 1 303 ? 6.672 -4.441 0.856 1.00 97.94 303 ILE A CA 1
ATOM 2452 C C . ILE A 1 303 ? 8.159 -4.644 1.140 1.00 97.94 303 ILE A C 1
ATOM 2454 O O . ILE A 1 303 ? 9.000 -4.440 0.269 1.00 97.94 303 ILE A O 1
ATOM 2458 N N . SER A 1 304 ? 8.491 -5.016 2.373 1.00 97.75 304 SER A N 1
ATOM 2459 C CA . SER A 1 304 ? 9.863 -5.081 2.878 1.00 97.75 304 SER A CA 1
ATOM 2460 C C . SER A 1 304 ? 10.678 -3.818 2.533 1.00 97.75 304 SER A C 1
ATOM 2462 O O . SER A 1 304 ? 11.742 -3.944 1.933 1.00 97.75 304 SER A O 1
ATOM 2464 N N . PRO A 1 305 ? 10.203 -2.586 2.821 1.00 97.94 305 PRO A N 1
ATOM 2465 C CA . PRO A 1 305 ? 10.939 -1.371 2.477 1.00 97.94 305 PRO A CA 1
ATOM 2466 C C . PRO A 1 305 ? 12.275 -1.282 3.230 1.00 97.94 305 PRO A C 1
ATOM 2468 O O . PRO A 1 305 ? 12.377 -1.615 4.411 1.00 97.94 305 PRO A O 1
ATOM 2471 N N . ASN A 1 306 ? 13.301 -0.806 2.533 1.00 95.44 306 ASN A N 1
ATOM 2472 C CA . ASN A 1 306 ? 14.671 -0.669 3.023 1.00 95.44 306 ASN A CA 1
ATOM 2473 C C . ASN A 1 306 ? 14.894 0.655 3.792 1.00 95.44 306 ASN A C 1
ATOM 2475 O O . ASN A 1 306 ? 14.038 1.536 3.759 1.00 95.44 306 ASN A O 1
ATOM 2479 N N . TYR A 1 307 ? 16.030 0.793 4.486 1.00 95.31 307 TYR A N 1
ATOM 2480 C CA . TYR A 1 307 ? 16.288 1.770 5.555 1.00 95.31 307 TYR A CA 1
ATOM 2481 C C . TYR A 1 307 ? 16.331 3.257 5.150 1.00 95.31 307 TYR A C 1
ATOM 2483 O O . TYR A 1 307 ? 16.274 4.119 6.030 1.00 95.31 307 TYR A O 1
ATOM 2491 N N . GLN A 1 308 ? 16.421 3.585 3.861 1.00 96.94 308 GLN A N 1
ATOM 2492 C CA . GLN A 1 308 ? 16.761 4.927 3.375 1.00 96.94 308 GLN A CA 1
ATOM 2493 C C . GLN A 1 308 ? 15.656 5.987 3.562 1.00 96.94 308 GLN A C 1
ATOM 2495 O O . GLN A 1 308 ? 15.948 7.176 3.461 1.00 96.94 308 GLN A O 1
ATOM 2500 N N . LEU A 1 309 ? 14.404 5.602 3.846 1.00 97.94 309 LEU A N 1
ATOM 2501 C CA . LEU A 1 309 ? 13.266 6.532 3.790 1.00 97.94 309 LEU A CA 1
ATOM 2502 C C . LEU A 1 309 ? 13.343 7.677 4.811 1.00 97.94 309 LEU A C 1
ATOM 2504 O O . LEU A 1 309 ? 13.142 8.827 4.443 1.00 97.94 309 LEU A O 1
ATOM 2508 N N . LEU A 1 310 ? 13.601 7.373 6.088 1.00 97.81 310 LEU A N 1
ATOM 2509 C CA . LEU A 1 310 ? 13.470 8.329 7.196 1.00 97.81 310 LEU A CA 1
ATOM 2510 C C . LEU A 1 310 ? 14.781 8.498 7.961 1.00 97.81 310 LEU A C 1
ATOM 2512 O O . LEU A 1 310 ? 15.413 7.513 8.353 1.00 97.81 310 LEU A O 1
ATOM 2516 N N . THR A 1 311 ? 15.135 9.747 8.261 1.00 97.00 311 THR A N 1
ATOM 2517 C CA . THR A 1 311 ? 16.230 10.066 9.185 1.00 97.00 311 THR A CA 1
ATOM 2518 C C . THR A 1 311 ? 15.905 9.579 10.597 1.00 97.00 311 THR A C 1
ATOM 2520 O O . THR A 1 311 ? 14.823 9.811 11.125 1.00 97.00 311 THR A O 1
ATOM 2523 N N . SER A 1 312 ? 16.867 8.931 11.252 1.00 95.06 312 SER A N 1
ATOM 2524 C CA . SER A 1 312 ? 16.757 8.487 12.639 1.00 95.06 312 SER A CA 1
ATOM 2525 C C . SER A 1 312 ? 18.137 8.384 13.284 1.00 95.06 312 SER A C 1
ATOM 2527 O O . SER A 1 312 ? 18.930 7.496 12.960 1.00 95.06 312 SER A O 1
ATOM 2529 N N . LYS A 1 313 ? 18.412 9.265 14.255 1.00 92.44 313 LYS A N 1
ATOM 2530 C CA . LYS A 1 313 ? 19.669 9.245 15.024 1.00 92.44 313 LYS A CA 1
ATOM 2531 C C . LYS A 1 313 ? 19.843 7.935 15.794 1.00 92.44 313 LYS A C 1
ATOM 2533 O O . LYS A 1 313 ? 20.931 7.369 15.790 1.00 92.44 313 LYS A O 1
ATOM 2538 N N . GLU A 1 314 ? 18.768 7.428 16.397 1.00 91.88 314 GLU A N 1
ATOM 2539 C CA . GLU A 1 314 ? 18.771 6.162 17.147 1.00 91.88 314 GLU A CA 1
ATOM 2540 C C . GLU A 1 314 ? 19.157 4.970 16.264 1.00 91.88 314 GLU A C 1
ATOM 2542 O O . GLU A 1 314 ? 19.885 4.078 16.693 1.00 91.88 314 GLU A O 1
ATOM 2547 N N . ARG A 1 315 ? 18.715 4.987 15.001 1.00 92.12 315 ARG A N 1
ATOM 2548 C CA . ARG A 1 315 ? 19.020 3.954 14.003 1.00 92.12 315 ARG A CA 1
ATOM 2549 C C . ARG A 1 315 ? 20.278 4.256 13.185 1.00 92.12 315 ARG A C 1
ATOM 2551 O O . ARG A 1 315 ? 20.579 3.503 12.268 1.00 92.12 315 ARG A O 1
ATOM 2558 N N . LYS A 1 316 ? 21.012 5.329 13.512 1.00 94.38 316 LYS A N 1
ATOM 2559 C CA . LYS A 1 316 ? 22.213 5.806 12.798 1.00 94.38 316 LYS A CA 1
ATOM 2560 C C . LYS A 1 316 ? 21.975 6.124 11.311 1.00 94.38 316 LYS A C 1
ATOM 2562 O O . LYS A 1 316 ? 22.890 6.020 10.500 1.00 94.38 316 LYS A O 1
ATOM 2567 N N . ILE A 1 317 ? 20.760 6.542 10.959 1.00 94.25 317 ILE A N 1
ATOM 2568 C CA . ILE A 1 317 ? 20.403 7.025 9.620 1.00 94.25 317 ILE A CA 1
ATOM 2569 C C . ILE A 1 317 ? 20.393 8.550 9.681 1.00 94.25 317 ILE A C 1
ATOM 2571 O O . ILE A 1 317 ? 19.446 9.142 10.190 1.00 94.25 317 ILE A O 1
ATOM 2575 N N . PHE A 1 318 ? 21.462 9.194 9.218 1.00 94.44 318 PHE A N 1
ATOM 2576 C CA . PHE A 1 318 ? 21.609 10.652 9.344 1.00 94.44 318 PHE A CA 1
ATOM 2577 C C . PHE A 1 318 ? 21.015 11.436 8.169 1.00 94.44 318 PHE A C 1
ATOM 2579 O O . PHE A 1 318 ? 20.625 12.582 8.356 1.00 94.44 318 PHE A O 1
ATOM 2586 N N . ASN A 1 319 ? 20.915 10.803 6.997 1.00 94.38 319 ASN A N 1
ATOM 2587 C CA . ASN A 1 319 ? 20.450 11.413 5.752 1.00 94.38 319 ASN A CA 1
ATOM 2588 C C . ASN A 1 319 ? 19.370 10.529 5.111 1.00 94.38 319 ASN A C 1
ATOM 2590 O O . ASN A 1 319 ? 19.601 9.914 4.071 1.00 94.38 319 ASN A O 1
ATOM 2594 N N . GLY A 1 320 ? 18.223 10.390 5.779 1.00 96.69 320 GLY A N 1
ATOM 2595 C CA . GLY A 1 320 ? 17.055 9.770 5.159 1.00 96.69 320 GLY A CA 1
ATOM 2596 C C . GLY A 1 320 ? 16.463 10.672 4.076 1.00 96.69 320 GLY A C 1
ATOM 2597 O O . GLY A 1 320 ? 16.642 11.890 4.109 1.00 96.69 320 GLY A O 1
ATOM 2598 N N . TRP A 1 321 ? 15.746 10.077 3.126 1.00 98.31 321 TRP A N 1
ATOM 2599 C CA . TRP A 1 321 ? 15.093 10.796 2.023 1.00 98.31 321 TRP A CA 1
ATOM 2600 C C . TRP A 1 321 ? 14.050 11.811 2.507 1.00 98.31 321 TRP A C 1
ATOM 2602 O O . TRP A 1 321 ? 13.860 12.864 1.901 1.00 98.31 321 TRP A O 1
ATOM 2612 N N . ILE A 1 322 ? 13.410 11.517 3.638 1.00 98.12 322 ILE A N 1
ATOM 2613 C CA . ILE A 1 322 ? 12.597 12.451 4.409 1.00 98.12 322 ILE A CA 1
ATOM 2614 C C . ILE A 1 322 ? 13.395 12.818 5.660 1.00 98.12 322 ILE A C 1
ATOM 2616 O O . ILE A 1 322 ? 13.612 12.000 6.563 1.00 98.12 322 ILE A O 1
ATOM 2620 N N . ALA A 1 323 ? 13.855 14.069 5.693 1.00 97.00 323 ALA A N 1
ATOM 2621 C CA . ALA A 1 323 ? 14.761 14.558 6.727 1.00 97.00 323 ALA A CA 1
ATOM 2622 C C . ALA A 1 323 ? 14.116 14.607 8.120 1.00 97.00 323 ALA A C 1
ATOM 2624 O O . ALA A 1 323 ? 14.803 14.393 9.120 1.00 97.00 323 ALA A O 1
ATOM 2625 N N . LYS A 1 324 ? 12.811 14.885 8.175 1.00 95.56 324 LYS A N 1
ATOM 2626 C CA . LYS A 1 324 ? 12.017 15.007 9.397 1.00 95.56 324 LYS A CA 1
ATOM 2627 C C . LYS A 1 324 ? 10.924 13.936 9.408 1.00 95.56 324 LYS A C 1
ATOM 2629 O O . LYS A 1 324 ? 10.022 14.007 8.576 1.00 95.56 324 LYS A O 1
ATOM 2634 N N . PRO A 1 325 ? 10.994 12.928 10.292 1.00 93.69 325 PRO A N 1
ATOM 2635 C CA . PRO A 1 325 ? 9.971 11.887 10.375 1.00 93.69 325 PRO A CA 1
ATOM 2636 C C . PRO A 1 325 ? 8.544 12.428 10.531 1.00 93.69 325 PRO A C 1
ATOM 2638 O O . PRO A 1 325 ? 7.624 11.854 9.964 1.00 93.69 325 PRO A O 1
ATOM 2641 N N . GLU A 1 326 ? 8.359 13.548 11.227 1.00 90.56 326 GLU A N 1
ATOM 2642 C CA . GLU A 1 326 ? 7.072 14.231 11.403 1.00 90.56 326 GLU A CA 1
ATOM 2643 C C . GLU A 1 326 ? 6.445 14.741 10.091 1.00 90.56 326 GLU A C 1
ATOM 2645 O O . GLU A 1 326 ? 5.229 14.908 10.016 1.00 90.56 326 GLU A O 1
ATOM 2650 N N . ASP A 1 327 ? 7.246 14.922 9.036 1.00 93.88 327 ASP A N 1
ATOM 2651 C CA . ASP A 1 327 ? 6.747 15.307 7.714 1.00 93.88 327 ASP A CA 1
ATOM 2652 C C . ASP A 1 327 ? 6.214 14.093 6.935 1.00 93.88 327 ASP A C 1
ATOM 2654 O O . ASP A 1 327 ? 5.485 14.264 5.960 1.00 93.88 327 ASP A O 1
ATOM 2658 N N . PHE A 1 328 ? 6.542 12.857 7.338 1.00 94.06 328 PHE A N 1
ATOM 2659 C CA . PHE A 1 328 ? 6.126 11.656 6.614 1.00 94.06 328 PHE A CA 1
ATOM 2660 C C . PHE A 1 328 ? 4.628 11.385 6.788 1.00 94.06 328 PHE A C 1
ATOM 2662 O O . PHE A 1 328 ? 4.187 10.691 7.705 1.00 94.06 328 PHE A O 1
ATOM 2669 N N . VAL A 1 329 ? 3.850 11.946 5.869 1.00 88.81 329 VAL A N 1
ATOM 2670 C CA . VAL A 1 329 ? 2.390 11.889 5.826 1.00 88.81 329 VAL A CA 1
ATOM 2671 C C . VAL A 1 329 ? 1.970 11.364 4.453 1.00 88.81 329 VAL A C 1
ATOM 2673 O O . VAL A 1 329 ? 2.400 11.889 3.427 1.00 88.81 329 VAL A O 1
ATOM 2676 N N . LEU A 1 330 ? 1.142 10.319 4.421 1.00 88.06 330 LEU A N 1
ATOM 2677 C CA . LEU A 1 330 ? 0.625 9.719 3.187 1.00 88.06 330 LEU A CA 1
ATOM 2678 C C . LEU A 1 330 ? -0.862 10.033 3.018 1.00 88.06 330 LEU A C 1
ATOM 2680 O O . LEU A 1 330 ? -1.623 9.999 3.982 1.00 88.06 330 LEU A O 1
ATOM 2684 N N . GLY A 1 331 ? -1.275 10.288 1.775 1.00 76.12 331 GLY A N 1
ATOM 2685 C CA . GLY A 1 331 ? -2.637 10.723 1.464 1.00 76.12 331 GLY A CA 1
ATOM 2686 C C . GLY A 1 331 ? -2.936 12.149 1.947 1.00 76.12 331 GLY A C 1
ATOM 2687 O O . GLY A 1 331 ? -2.144 12.779 2.645 1.00 76.12 331 GLY A O 1
ATOM 2688 N N . THR A 1 332 ? -4.078 12.691 1.521 1.00 62.28 332 THR A N 1
ATOM 2689 C CA . THR A 1 332 ? -4.492 14.085 1.812 1.00 62.28 332 THR A CA 1
ATOM 2690 C C . THR A 1 332 ? -5.855 14.185 2.492 1.00 62.28 332 THR A C 1
ATOM 2692 O O . THR A 1 332 ? -6.338 15.277 2.771 1.00 62.28 332 THR A O 1
ATOM 2695 N N . ASP A 1 333 ? -6.480 13.044 2.791 1.00 56.75 333 ASP A N 1
ATOM 2696 C CA . ASP A 1 333 ? -7.842 12.944 3.304 1.00 56.75 333 ASP A CA 1
ATOM 2697 C C . ASP A 1 333 ? -8.045 11.691 4.176 1.00 56.75 333 ASP A C 1
ATOM 2699 O O . ASP A 1 333 ? -7.243 10.759 4.145 1.00 56.75 333 ASP A O 1
ATOM 2703 N N . ASN A 1 334 ? -9.177 11.628 4.890 1.00 50.12 334 ASN A N 1
ATOM 2704 C CA . ASN A 1 334 ? -9.598 10.517 5.770 1.00 50.12 334 ASN A CA 1
ATOM 2705 C C . ASN A 1 334 ? -9.800 9.153 5.079 1.00 50.12 334 ASN A C 1
ATOM 2707 O O . ASN A 1 334 ? -10.379 8.248 5.674 1.00 50.12 334 ASN A O 1
ATOM 2711 N N . GLY A 1 335 ? -9.384 8.995 3.824 1.00 55.75 335 GLY A N 1
ATOM 2712 C CA . GLY A 1 335 ? -9.453 7.714 3.128 1.00 55.75 335 GLY A CA 1
ATOM 2713 C C . GLY A 1 335 ? -8.144 7.273 2.482 1.00 55.75 335 GLY A C 1
ATOM 2714 O O . GLY A 1 335 ? -8.183 6.313 1.724 1.00 55.75 335 GLY A O 1
ATOM 2715 N N . GLY A 1 336 ? -7.023 7.976 2.683 1.00 70.25 336 GLY A N 1
ATOM 2716 C CA . GLY A 1 336 ? -5.716 7.441 2.287 1.00 70.25 336 GLY A CA 1
ATOM 2717 C C . GLY A 1 336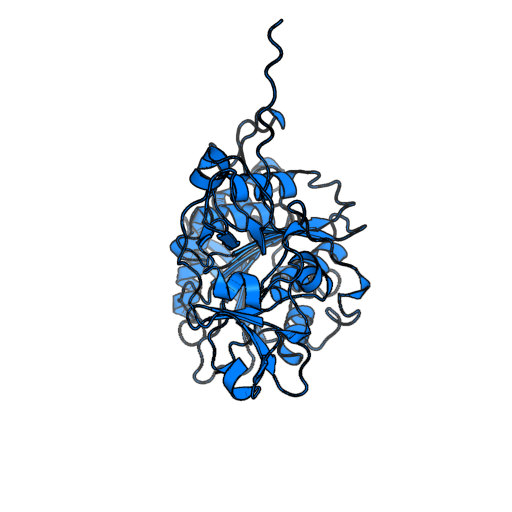 ? -5.451 6.101 2.981 1.00 70.25 336 GLY A C 1
ATOM 2718 O O . GLY A 1 336 ? -5.767 5.953 4.160 1.00 70.25 336 GLY A O 1
ATOM 2719 N N . PHE A 1 337 ? -4.902 5.125 2.260 1.00 78.25 337 PHE A N 1
ATOM 2720 C CA . PHE A 1 337 ? -4.535 3.827 2.827 1.00 78.25 337 PHE A CA 1
ATOM 2721 C C . PHE A 1 337 ? -3.061 3.543 2.575 1.00 78.25 337 PHE A C 1
ATOM 2723 O O . PHE A 1 337 ? -2.598 3.538 1.431 1.00 78.25 337 PHE A O 1
ATOM 2730 N N . ALA A 1 338 ? -2.334 3.280 3.655 1.00 87.12 338 ALA A N 1
ATOM 2731 C CA . ALA A 1 338 ? -0.947 2.865 3.600 1.00 87.12 338 ALA A CA 1
ATOM 2732 C C . ALA A 1 338 ? -0.804 1.412 4.069 1.00 87.12 338 ALA A C 1
ATOM 2734 O O . ALA A 1 338 ? -1.326 1.035 5.116 1.00 87.12 338 ALA A O 1
ATOM 2735 N N . PHE A 1 339 ? -0.067 0.609 3.308 1.00 90.69 339 PHE A N 1
ATOM 2736 C CA . PHE A 1 339 ? 0.290 -0.764 3.651 1.00 90.69 339 PHE A CA 1
ATOM 2737 C C . PHE A 1 339 ? 1.800 -0.885 3.809 1.00 90.69 339 PHE A C 1
ATOM 2739 O O . PHE A 1 339 ? 2.563 -0.487 2.929 1.00 90.69 339 PHE A O 1
ATOM 2746 N N . ILE A 1 340 ? 2.251 -1.481 4.906 1.00 94.19 340 ILE A N 1
ATOM 2747 C CA . ILE A 1 340 ? 3.659 -1.804 5.107 1.00 94.19 340 ILE A CA 1
ATOM 2748 C C . ILE A 1 340 ? 3.771 -3.276 5.486 1.00 94.19 340 ILE A C 1
ATOM 2750 O O . ILE A 1 340 ? 3.395 -3.678 6.583 1.00 94.19 340 ILE A O 1
ATOM 2754 N N . GLY A 1 341 ? 4.285 -4.091 4.570 1.00 93.50 341 GLY A N 1
ATOM 2755 C CA . GLY A 1 341 ? 4.473 -5.526 4.774 1.00 93.50 341 GLY A CA 1
ATOM 2756 C C . GLY A 1 341 ? 5.923 -5.867 5.093 1.00 93.50 341 GLY A C 1
ATOM 2757 O O . GLY A 1 341 ? 6.823 -5.232 4.552 1.00 93.50 341 GLY A O 1
ATOM 2758 N N . ASN A 1 342 ? 6.173 -6.882 5.918 1.00 95.25 342 ASN A N 1
ATOM 2759 C CA . ASN A 1 342 ? 7.504 -7.470 6.066 1.00 95.25 342 ASN A CA 1
ATOM 2760 C C . ASN A 1 342 ? 7.444 -8.961 6.427 1.00 95.25 342 ASN A C 1
ATOM 2762 O O . ASN A 1 342 ? 6.484 -9.426 7.035 1.00 95.25 342 ASN A O 1
ATOM 2766 N N . GLY A 1 343 ? 8.485 -9.717 6.091 1.00 93.00 343 GLY A N 1
ATOM 2767 C CA . GLY A 1 343 ? 8.666 -11.077 6.598 1.00 93.00 343 GLY A CA 1
ATOM 2768 C C . GLY A 1 343 ? 9.310 -11.082 7.989 1.00 93.00 343 GLY A C 1
ATOM 2769 O O . GLY A 1 343 ? 10.183 -10.263 8.267 1.00 93.00 343 GLY A O 1
ATOM 2770 N N . THR A 1 344 ? 8.923 -11.992 8.890 1.00 90.44 344 THR A N 1
ATOM 2771 C CA . THR A 1 344 ? 9.535 -12.043 10.238 1.00 90.44 344 THR A CA 1
ATOM 2772 C C . THR A 1 344 ? 10.972 -12.572 10.236 1.00 90.44 344 THR A C 1
ATOM 2774 O O . THR A 1 344 ? 11.688 -12.371 11.213 1.00 90.44 344 THR A O 1
ATOM 2777 N N . ALA A 1 345 ? 11.394 -13.245 9.162 1.00 92.88 345 ALA A N 1
ATOM 2778 C CA . ALA A 1 345 ? 12.758 -13.721 8.934 1.00 92.88 345 ALA A CA 1
ATOM 2779 C C . ALA A 1 345 ? 13.519 -12.849 7.910 1.00 92.88 345 ALA A C 1
ATOM 2781 O O . ALA A 1 345 ? 14.594 -13.226 7.443 1.00 92.88 345 ALA A O 1
ATOM 2782 N N . ASP A 1 346 ? 12.977 -11.684 7.539 1.00 93.56 346 ASP A N 1
ATOM 2783 C CA . ASP A 1 346 ? 13.630 -10.725 6.650 1.00 93.56 346 ASP A CA 1
ATOM 2784 C C . ASP A 1 346 ? 14.747 -9.977 7.397 1.00 93.56 346 ASP A C 1
ATOM 2786 O O . ASP A 1 346 ? 14.536 -8.964 8.070 1.00 93.56 346 ASP A O 1
ATOM 2790 N N . THR A 1 347 ? 15.971 -10.485 7.271 1.00 88.81 347 THR A N 1
ATOM 2791 C CA . THR A 1 347 ? 17.170 -9.836 7.817 1.00 88.81 347 THR A CA 1
ATOM 2792 C C . THR A 1 347 ? 17.697 -8.708 6.931 1.00 88.81 347 THR A C 1
ATOM 2794 O O . THR A 1 347 ? 18.575 -7.971 7.372 1.00 88.81 347 THR A O 1
ATOM 2797 N N . GLY A 1 348 ? 17.199 -8.570 5.696 1.00 84.50 348 GLY A N 1
ATOM 2798 C CA . GLY A 1 348 ? 17.651 -7.548 4.750 1.00 84.50 348 GLY A CA 1
ATOM 2799 C C . GLY A 1 348 ? 17.158 -6.153 5.125 1.00 84.50 348 GLY A C 1
ATOM 2800 O O . GLY A 1 348 ? 17.888 -5.178 4.979 1.00 84.50 348 GLY A O 1
ATOM 2801 N N . THR A 1 349 ? 15.939 -6.062 5.659 1.00 88.94 349 THR A N 1
ATOM 2802 C CA . THR A 1 349 ? 15.301 -4.785 6.040 1.00 88.94 349 THR A CA 1
ATOM 2803 C C . THR A 1 349 ? 15.109 -4.637 7.549 1.00 88.94 349 THR A C 1
ATOM 2805 O O . THR A 1 349 ? 14.856 -3.538 8.052 1.00 88.94 349 THR A O 1
ATOM 2808 N N . GLY A 1 350 ? 15.239 -5.733 8.302 1.00 86.88 350 GLY A N 1
ATOM 2809 C CA . GLY A 1 350 ? 15.171 -5.740 9.758 1.00 86.88 350 GLY A CA 1
ATOM 2810 C C . GLY A 1 350 ? 13.915 -5.045 10.295 1.00 86.88 350 GLY A C 1
ATOM 2811 O O . GLY A 1 350 ? 12.787 -5.394 9.962 1.00 86.88 350 GLY A O 1
ATOM 2812 N N . SER A 1 351 ? 14.102 -4.045 11.161 1.00 89.56 351 SER A N 1
ATOM 2813 C CA . SER A 1 351 ? 12.989 -3.329 11.809 1.00 89.56 351 SER A CA 1
ATOM 2814 C C . SER A 1 351 ? 12.607 -2.000 11.142 1.00 89.56 351 SER A C 1
ATOM 2816 O O . SER A 1 351 ? 11.801 -1.256 11.707 1.00 89.56 351 SER A O 1
ATOM 2818 N N . HIS A 1 352 ? 13.160 -1.679 9.967 1.00 94.31 352 HIS A N 1
ATOM 2819 C CA . HIS A 1 352 ? 12.855 -0.431 9.255 1.00 94.31 352 HIS A CA 1
ATOM 2820 C C . HIS A 1 352 ? 11.390 -0.333 8.791 1.00 94.31 352 HIS A C 1
ATOM 2822 O O . HIS A 1 352 ? 10.772 0.694 9.077 1.00 94.31 352 HIS A O 1
ATOM 2828 N N . PRO A 1 353 ? 10.763 -1.388 8.230 1.00 95.12 353 PRO A N 1
ATOM 2829 C CA . PRO A 1 353 ? 9.338 -1.353 7.886 1.00 95.12 353 PRO A CA 1
ATOM 2830 C C . PRO A 1 353 ? 8.440 -0.985 9.080 1.00 95.12 353 PRO A C 1
ATOM 2832 O O . PRO A 1 353 ? 7.591 -0.097 9.000 1.00 95.12 353 PRO A O 1
ATOM 2835 N N . ARG A 1 354 ? 8.699 -1.593 10.244 1.00 91.38 354 ARG A N 1
ATOM 2836 C CA . ARG A 1 354 ? 7.993 -1.282 11.496 1.00 91.38 354 ARG A CA 1
ATOM 2837 C C . ARG A 1 354 ? 8.184 0.172 11.919 1.00 91.38 354 ARG A C 1
ATOM 2839 O O . ARG A 1 354 ? 7.267 0.789 12.457 1.00 91.38 354 ARG A O 1
ATOM 2846 N N . TYR A 1 355 ? 9.387 0.712 11.751 1.00 92.50 355 TYR A N 1
ATOM 2847 C CA . TYR A 1 355 ? 9.660 2.107 12.079 1.00 92.50 355 TYR A CA 1
ATOM 2848 C C . TYR A 1 355 ? 8.809 3.057 11.233 1.00 92.50 355 TYR A C 1
ATOM 2850 O O . TYR A 1 355 ? 8.178 3.946 11.794 1.00 92.50 355 TYR A O 1
ATOM 2858 N N . TYR A 1 356 ? 8.703 2.810 9.928 1.00 94.62 356 TYR A N 1
ATOM 2859 C CA . TYR A 1 356 ? 7.893 3.633 9.026 1.00 94.62 356 TYR A CA 1
ATOM 2860 C C . TYR A 1 356 ? 6.409 3.594 9.385 1.00 94.62 356 TYR A C 1
ATOM 2862 O O . TYR A 1 356 ? 5.781 4.644 9.485 1.00 94.62 356 TYR A O 1
ATOM 2870 N N . SER A 1 357 ? 5.872 2.411 9.696 1.00 90.00 357 SER A N 1
ATOM 2871 C CA . SER A 1 357 ? 4.500 2.290 10.205 1.00 90.00 357 SER A CA 1
ATOM 2872 C C . SER A 1 357 ? 4.287 3.044 11.521 1.00 90.00 357 SER A C 1
ATOM 2874 O O . SER A 1 357 ? 3.245 3.671 11.731 1.00 90.00 357 SER A O 1
ATOM 2876 N N . ASN A 1 358 ? 5.261 2.995 12.436 1.00 85.50 358 ASN A N 1
ATOM 2877 C CA . ASN A 1 358 ? 5.160 3.722 13.698 1.00 85.50 358 ASN A CA 1
ATOM 2878 C C . ASN A 1 358 ? 5.090 5.233 13.478 1.00 85.50 358 ASN A C 1
ATOM 2880 O O . ASN A 1 358 ? 4.226 5.852 14.089 1.00 85.50 358 ASN A O 1
ATOM 2884 N N . VAL A 1 359 ? 5.936 5.771 12.597 1.00 88.31 359 VAL A N 1
ATOM 2885 C CA . VAL A 1 359 ? 5.961 7.201 12.268 1.00 88.31 359 VAL A CA 1
ATOM 2886 C C . VAL A 1 359 ? 4.658 7.640 11.602 1.00 88.31 359 VAL A C 1
ATOM 2888 O O . VAL A 1 359 ? 4.084 8.634 12.024 1.00 88.31 359 VAL A O 1
ATOM 2891 N N . LEU A 1 360 ? 4.123 6.873 10.643 1.00 86.38 360 LEU A N 1
ATOM 2892 C CA . LEU A 1 360 ? 2.812 7.175 10.050 1.00 86.38 360 LEU A CA 1
ATOM 2893 C C . LEU A 1 360 ? 1.718 7.266 11.119 1.00 86.38 360 LEU A C 1
ATOM 2895 O O . LEU A 1 360 ? 0.983 8.246 11.162 1.00 86.38 360 LEU A O 1
ATOM 2899 N N . ASN A 1 361 ? 1.673 6.297 12.036 1.00 77.75 361 ASN A N 1
ATOM 2900 C CA . ASN A 1 361 ? 0.724 6.312 13.150 1.00 77.75 361 ASN A CA 1
ATOM 2901 C C . ASN A 1 361 ? 0.905 7.536 14.065 1.00 77.75 361 ASN A C 1
ATOM 2903 O O . ASN A 1 361 ? -0.076 8.118 14.515 1.00 77.75 361 ASN A O 1
ATOM 2907 N N . GLU A 1 362 ? 2.151 7.911 14.367 1.00 78.38 362 GLU A N 1
ATOM 2908 C CA . GLU A 1 362 ? 2.477 9.086 15.190 1.00 78.38 362 GLU A CA 1
ATOM 2909 C C . GLU A 1 362 ? 2.069 10.397 14.503 1.00 78.38 362 GLU A C 1
ATOM 2911 O O . GLU A 1 362 ? 1.605 11.316 15.173 1.00 78.38 362 GLU A O 1
ATOM 2916 N N . ASN A 1 363 ? 2.131 10.437 13.172 1.00 80.69 363 ASN A N 1
ATOM 2917 C CA . ASN A 1 363 ? 1.690 11.563 12.350 1.00 80.69 363 ASN A CA 1
ATOM 2918 C C . ASN A 1 363 ? 0.177 11.542 12.051 1.00 80.69 363 ASN A C 1
ATOM 2920 O O . ASN A 1 363 ? -0.301 12.305 11.211 1.00 80.69 363 ASN A O 1
ATOM 2924 N N . GLY A 1 364 ? -0.591 10.666 12.710 1.00 72.50 364 GLY A N 1
ATOM 2925 C CA . GLY A 1 364 ? -2.041 10.558 12.531 1.00 72.50 364 GLY A CA 1
ATOM 2926 C C . GLY A 1 364 ? -2.470 9.928 11.203 1.00 72.50 364 GLY A C 1
ATOM 2927 O O . GLY A 1 364 ? -3.619 10.092 10.797 1.00 72.50 364 GLY A O 1
ATOM 2928 N N . ILE A 1 365 ? -1.565 9.217 10.524 1.00 76.62 365 ILE A N 1
ATOM 2929 C CA . ILE A 1 365 ? -1.851 8.473 9.299 1.00 76.62 365 ILE A CA 1
ATOM 2930 C C . ILE A 1 365 ? -2.082 7.005 9.617 1.00 76.62 365 ILE A C 1
ATOM 2932 O O . ILE A 1 365 ? -1.177 6.254 9.999 1.00 76.62 365 ILE A O 1
ATOM 2936 N N . ASP A 1 366 ? -3.327 6.599 9.401 1.00 73.25 366 ASP A N 1
ATOM 2937 C CA . ASP A 1 366 ? -3.731 5.216 9.533 1.00 73.25 366 ASP A CA 1
ATOM 2938 C C . ASP A 1 366 ? -3.032 4.355 8.467 1.00 73.25 366 ASP A C 1
ATOM 2940 O O . ASP A 1 366 ? -3.05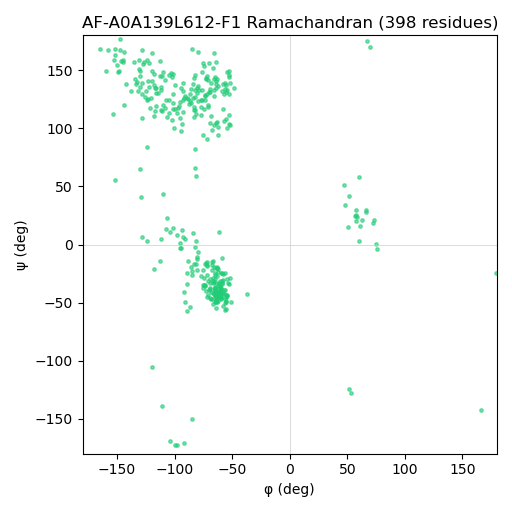5 4.649 7.268 1.00 73.25 366 ASP A O 1
ATOM 2944 N N . ASN A 1 367 ? -2.389 3.282 8.909 1.00 81.19 367 ASN A N 1
ATOM 2945 C CA . ASN A 1 367 ? -1.658 2.370 8.049 1.00 81.19 367 ASN A CA 1
ATOM 2946 C C . ASN A 1 367 ? -1.708 0.957 8.613 1.00 81.19 367 ASN A C 1
ATOM 2948 O O . ASN A 1 367 ? -1.707 0.749 9.822 1.00 81.19 367 ASN A O 1
ATOM 2952 N N . LEU A 1 368 ? -1.671 -0.016 7.717 1.00 81.44 368 LEU A N 1
ATOM 2953 C CA . LEU A 1 368 ? -1.624 -1.411 8.084 1.00 81.44 368 LEU A CA 1
ATOM 2954 C C . LEU A 1 368 ? -0.182 -1.918 8.056 1.00 81.44 368 LEU A C 1
ATOM 2956 O O . LEU A 1 368 ? 0.425 -2.000 6.987 1.00 81.44 368 LEU A O 1
ATOM 2960 N N . PHE A 1 369 ? 0.334 -2.344 9.208 1.00 86.88 369 PHE A N 1
ATOM 2961 C CA . PHE A 1 369 ? 1.608 -3.053 9.276 1.00 86.88 369 PHE A CA 1
ATOM 2962 C C . PHE A 1 369 ? 1.404 -4.559 9.393 1.00 86.88 369 PHE A C 1
ATOM 2964 O O . PHE A 1 369 ? 0.830 -5.060 10.359 1.00 86.88 369 PHE A O 1
ATOM 2971 N N . THR A 1 370 ? 1.877 -5.277 8.380 1.00 86.19 370 THR A N 1
ATOM 2972 C CA . THR A 1 370 ? 1.615 -6.701 8.184 1.00 86.19 370 THR A CA 1
ATOM 2973 C C . THR A 1 370 ? 2.900 -7.509 8.260 1.00 86.19 370 THR A C 1
ATOM 2975 O O . THR A 1 370 ? 3.898 -7.168 7.623 1.00 86.19 370 THR A O 1
ATOM 2978 N N . LEU A 1 371 ? 2.861 -8.617 8.994 1.00 87.50 371 LEU A N 1
ATOM 2979 C CA . LEU A 1 371 ? 3.957 -9.564 9.118 1.00 87.50 371 LEU A CA 1
ATOM 2980 C C . LEU A 1 371 ? 3.595 -10.916 8.517 1.00 87.50 371 LEU A C 1
ATOM 2982 O O . LEU A 1 371 ? 2.567 -11.500 8.856 1.00 87.50 371 LEU A O 1
ATOM 2986 N N . LEU A 1 372 ? 4.483 -11.431 7.668 1.00 88.81 372 LEU A N 1
ATOM 2987 C CA . LEU A 1 372 ? 4.442 -12.809 7.192 1.00 88.81 372 LEU A CA 1
ATOM 2988 C C . LEU A 1 372 ? 5.364 -13.675 8.073 1.00 88.81 372 LEU A C 1
ATOM 2990 O O . LEU A 1 372 ? 6.591 -13.529 7.978 1.00 88.81 372 LEU A O 1
ATOM 2994 N N . PRO A 1 373 ? 4.818 -14.564 8.925 1.00 85.50 373 PRO A N 1
ATOM 2995 C CA . PRO A 1 373 ? 5.605 -15.487 9.733 1.00 85.50 373 PRO A CA 1
ATOM 2996 C C . PRO A 1 373 ? 6.558 -16.309 8.869 1.00 85.50 373 PRO A C 1
ATOM 2998 O O . PRO A 1 373 ? 6.170 -16.843 7.834 1.00 85.50 373 PRO A O 1
ATOM 3001 N N . ASN A 1 374 ? 7.816 -16.400 9.295 1.00 88.81 374 ASN A N 1
ATOM 3002 C CA . ASN A 1 374 ? 8.912 -17.099 8.613 1.00 88.81 374 ASN A CA 1
ATOM 3003 C C . ASN A 1 374 ? 9.247 -16.581 7.200 1.00 88.81 374 ASN A C 1
ATOM 3005 O O . ASN A 1 374 ? 10.143 -17.118 6.552 1.00 88.81 374 ASN A O 1
ATOM 3009 N N . GLY A 1 375 ? 8.583 -15.521 6.724 1.00 92.00 375 GLY A N 1
ATOM 3010 C CA . GLY A 1 375 ? 8.897 -14.888 5.447 1.00 92.00 375 GLY A CA 1
ATOM 3011 C C . GLY A 1 375 ? 10.278 -14.233 5.479 1.00 92.00 375 GLY A C 1
ATOM 3012 O O . GLY A 1 375 ? 10.593 -13.513 6.425 1.00 92.00 375 GLY A O 1
ATOM 3013 N N . GLY A 1 376 ? 11.095 -14.476 4.452 1.00 95.19 376 GLY A N 1
ATOM 3014 C CA . GLY A 1 376 ? 12.405 -13.839 4.270 1.00 95.19 376 GLY A CA 1
ATOM 3015 C C . GLY A 1 376 ? 12.378 -12.672 3.276 1.00 95.19 376 GLY A C 1
ATOM 3016 O O . GLY A 1 376 ? 11.322 -12.298 2.774 1.00 95.19 376 GLY A O 1
ATOM 3017 N N . HIS A 1 377 ? 13.553 -12.134 2.933 1.00 96.56 377 HIS A N 1
ATOM 3018 C CA . HIS A 1 377 ? 13.703 -11.099 1.896 1.00 96.56 377 HIS A CA 1
ATOM 3019 C C . HIS A 1 377 ? 13.753 -11.722 0.489 1.00 96.56 377 HIS A C 1
ATOM 3021 O O . HIS A 1 377 ? 14.802 -11.756 -0.156 1.00 96.56 377 HIS A O 1
ATOM 3027 N N . ASN A 1 378 ? 12.651 -12.324 0.040 1.00 96.31 378 ASN A N 1
ATOM 3028 C CA . ASN A 1 378 ? 12.620 -13.102 -1.199 1.00 96.31 378 ASN A CA 1
ATOM 3029 C C . ASN A 1 378 ? 11.265 -13.034 -1.922 1.00 96.31 378 ASN A C 1
ATOM 3031 O O . ASN A 1 378 ? 10.247 -12.629 -1.362 1.00 96.31 378 ASN A O 1
ATOM 3035 N N . TRP A 1 379 ? 11.248 -13.490 -3.178 1.00 96.50 379 TRP A N 1
ATOM 3036 C CA . TRP A 1 379 ? 10.063 -13.462 -4.039 1.00 96.50 379 TRP A CA 1
ATOM 3037 C C . TRP A 1 379 ? 8.877 -14.284 -3.525 1.00 96.50 379 TRP A C 1
ATOM 3039 O O . TRP A 1 379 ? 7.741 -13.999 -3.896 1.00 96.50 379 TRP A O 1
ATOM 3049 N N . GLU A 1 380 ? 9.082 -15.301 -2.687 1.00 95.38 380 GLU A N 1
ATOM 3050 C CA . GLU A 1 380 ? 7.957 -15.995 -2.053 1.00 95.38 380 GLU A CA 1
ATOM 3051 C C . GLU A 1 380 ? 7.225 -15.068 -1.079 1.00 95.38 380 GLU A C 1
ATOM 3053 O O . GLU A 1 380 ? 6.014 -14.871 -1.212 1.00 95.38 380 GLU A O 1
ATOM 3058 N N . ALA A 1 381 ? 7.964 -14.432 -0.170 1.00 95.50 381 ALA A N 1
ATOM 3059 C CA . ALA A 1 381 ? 7.398 -13.480 0.774 1.00 95.50 381 ALA A CA 1
ATOM 3060 C C . ALA A 1 381 ? 6.802 -12.255 0.065 1.00 95.50 381 ALA A C 1
ATOM 3062 O O . ALA A 1 381 ? 5.696 -11.833 0.401 1.00 95.50 381 ALA A O 1
ATOM 3063 N N . PHE A 1 382 ? 7.483 -11.722 -0.956 1.00 97.56 382 PHE A N 1
ATOM 3064 C CA . PHE A 1 382 ? 7.002 -10.562 -1.712 1.00 97.56 382 PHE A CA 1
ATOM 3065 C C . PHE A 1 382 ? 5.664 -10.828 -2.403 1.00 97.56 382 PHE A C 1
ATOM 3067 O O . PHE A 1 382 ? 4.763 -9.998 -2.312 1.00 97.56 382 PHE A O 1
ATOM 3074 N N . ARG A 1 383 ? 5.493 -11.997 -3.035 1.00 97.19 383 ARG A N 1
ATOM 3075 C CA . ARG A 1 383 ? 4.221 -12.382 -3.671 1.00 97.19 383 ARG A CA 1
ATOM 3076 C C . ARG A 1 383 ? 3.086 -12.492 -2.659 1.00 97.19 383 ARG A C 1
ATOM 3078 O O . ARG A 1 383 ? 2.004 -11.966 -2.907 1.00 97.19 383 ARG A O 1
ATOM 3085 N N . LYS A 1 384 ? 3.336 -13.148 -1.522 1.00 94.19 384 LYS A N 1
ATOM 3086 C CA . LYS A 1 384 ? 2.353 -13.318 -0.441 1.00 94.19 384 LYS A CA 1
ATOM 3087 C C . LYS A 1 384 ? 1.938 -11.965 0.146 1.00 94.19 384 LYS A C 1
ATOM 3089 O O . LYS A 1 384 ? 0.751 -11.667 0.221 1.00 94.19 384 LYS A O 1
ATOM 3094 N N . LEU A 1 385 ? 2.897 -11.102 0.482 1.00 94.00 385 LEU A N 1
ATOM 3095 C CA . LEU A 1 385 ? 2.620 -9.758 1.003 1.00 94.00 385 LEU A CA 1
ATOM 3096 C C . LEU A 1 385 ? 1.916 -8.861 -0.027 1.00 94.00 385 LEU A C 1
ATOM 3098 O O . LEU A 1 385 ? 1.026 -8.103 0.350 1.00 94.00 385 LEU A O 1
ATOM 3102 N N . PHE A 1 386 ? 2.256 -8.977 -1.315 1.00 95.25 386 PHE A N 1
ATOM 3103 C CA . PHE A 1 386 ? 1.551 -8.278 -2.392 1.00 95.25 386 PHE A CA 1
ATOM 3104 C C . PHE A 1 386 ? 0.093 -8.740 -2.515 1.00 95.25 386 PHE A C 1
ATOM 3106 O O . PHE A 1 386 ? -0.808 -7.907 -2.528 1.00 95.25 386 PHE A O 1
ATOM 3113 N N . TYR A 1 387 ? -0.158 -10.053 -2.540 1.00 91.62 387 TYR A N 1
ATOM 3114 C CA . TYR A 1 387 ? -1.518 -10.607 -2.546 1.00 91.62 387 TYR A CA 1
ATOM 3115 C C . TYR A 1 387 ? -2.344 -10.077 -1.370 1.00 91.62 387 TYR A C 1
ATOM 3117 O O . TYR A 1 387 ? -3.484 -9.641 -1.536 1.00 91.62 387 TYR A O 1
ATOM 3125 N N . ILE A 1 388 ? -1.740 -10.053 -0.182 1.00 86.75 388 ILE A N 1
ATOM 3126 C CA . ILE A 1 388 ? -2.382 -9.536 1.018 1.00 86.75 388 ILE A CA 1
ATOM 3127 C C . ILE A 1 388 ? -2.702 -8.046 0.881 1.00 86.75 388 ILE A C 1
ATOM 3129 O O . ILE A 1 388 ? -3.852 -7.671 1.096 1.00 86.75 388 ILE A O 1
ATOM 3133 N N . PHE A 1 389 ? -1.749 -7.214 0.461 1.00 89.19 389 PHE A N 1
ATOM 3134 C CA . PHE A 1 389 ? -1.989 -5.795 0.183 1.00 89.19 389 PHE A CA 1
ATOM 3135 C C . PHE A 1 389 ? -3.193 -5.584 -0.748 1.00 89.19 389 PHE A C 1
ATOM 3137 O O . PHE A 1 389 ? -4.114 -4.838 -0.415 1.00 89.19 389 PHE A O 1
ATOM 3144 N N . MET A 1 390 ? -3.225 -6.309 -1.867 1.00 87.12 390 MET A N 1
ATOM 3145 C CA . MET A 1 390 ? -4.313 -6.243 -2.843 1.00 87.12 390 MET A CA 1
ATOM 3146 C C . MET A 1 390 ? -5.664 -6.695 -2.258 1.00 87.12 390 MET A C 1
ATOM 3148 O O . MET A 1 390 ? -6.713 -6.247 -2.715 1.00 87.12 390 MET A O 1
ATOM 3152 N N . SER A 1 391 ? -5.656 -7.573 -1.246 1.00 78.06 391 SER A N 1
ATOM 3153 C CA . SER A 1 391 ? -6.865 -8.134 -0.626 1.00 78.06 391 SER A CA 1
ATOM 3154 C C . SER A 1 391 ? -7.548 -7.219 0.396 1.00 78.06 391 SER A C 1
ATOM 3156 O O . SER A 1 391 ? -8.733 -7.415 0.666 1.00 78.06 391 SER A O 1
ATOM 3158 N N . TYR A 1 392 ? -6.821 -6.256 0.977 1.00 68.56 392 TYR A N 1
ATOM 3159 C CA . TYR A 1 392 ? -7.291 -5.505 2.149 1.00 68.56 392 TYR A CA 1
ATOM 3160 C C . TYR A 1 392 ? -8.313 -4.420 1.849 1.00 68.56 392 TYR A C 1
ATOM 3162 O O . TYR A 1 392 ? -9.095 -4.092 2.728 1.00 68.56 392 TYR A O 1
ATOM 3170 N N . ASP A 1 393 ? -8.297 -3.857 0.647 1.00 60.38 393 ASP A N 1
ATOM 3171 C CA . ASP A 1 393 ? -9.308 -2.871 0.235 1.00 60.38 393 ASP A CA 1
ATOM 3172 C C . ASP A 1 393 ? -9.080 -2.356 -1.175 1.00 60.38 393 ASP A C 1
ATOM 3174 O O . ASP A 1 393 ? -10.008 -1.895 -1.835 1.00 60.38 393 ASP A O 1
ATOM 3178 N N . PHE A 1 394 ? -7.818 -2.444 -1.599 1.00 62.19 394 PHE A N 1
ATOM 3179 C CA . PHE A 1 394 ? -7.223 -1.771 -2.737 1.00 62.19 394 PHE A CA 1
ATOM 3180 C C . PHE A 1 394 ? -8.142 -1.648 -3.943 1.00 62.19 394 PHE A C 1
ATOM 3182 O O . PHE A 1 394 ? -8.263 -0.560 -4.488 1.00 62.19 394 PHE A O 1
ATOM 3189 N N . PHE A 1 395 ? -8.872 -2.720 -4.264 1.00 54.09 395 PHE A N 1
ATOM 3190 C CA . PHE A 1 395 ? -10.030 -2.634 -5.131 1.00 54.09 395 PHE A CA 1
ATOM 3191 C C . PHE A 1 395 ? -11.071 -3.717 -4.828 1.00 54.09 395 PHE A C 1
ATOM 3193 O O . PHE A 1 395 ? -11.439 -4.468 -5.719 1.00 54.09 395 PHE A O 1
ATOM 3200 N N . ARG A 1 396 ? -11.600 -3.880 -3.612 1.00 52.00 396 ARG A N 1
ATOM 3201 C CA . ARG A 1 396 ? -12.784 -4.761 -3.524 1.00 52.00 396 ARG A CA 1
ATOM 3202 C C . ARG A 1 396 ? -13.874 -4.190 -4.426 1.00 52.00 396 ARG A C 1
ATOM 3204 O O . ARG A 1 396 ? -14.124 -2.986 -4.387 1.00 52.00 396 ARG A O 1
ATOM 3211 N N . LYS A 1 397 ? -14.487 -5.038 -5.266 1.00 41.00 397 LYS A N 1
ATOM 3212 C CA . LYS A 1 397 ? -15.604 -4.642 -6.132 1.00 41.00 397 LYS A CA 1
ATOM 3213 C C . LYS A 1 397 ? -16.644 -3.962 -5.236 1.00 41.00 397 LYS A C 1
ATOM 3215 O O . LYS A 1 397 ? -17.368 -4.624 -4.494 1.00 41.00 397 LYS A O 1
ATOM 3220 N N . ARG A 1 398 ? -16.689 -2.628 -5.283 1.00 39.72 398 ARG A N 1
ATOM 3221 C CA . ARG A 1 398 ? -17.904 -1.878 -4.995 1.00 39.72 398 ARG A CA 1
ATOM 3222 C C . ARG A 1 398 ? -18.837 -2.369 -6.085 1.00 39.72 398 ARG A C 1
ATOM 3224 O O . ARG A 1 398 ? -18.580 -2.132 -7.259 1.00 39.72 398 ARG A O 1
ATOM 3231 N N . VAL A 1 399 ? -19.718 -3.288 -5.717 1.00 31.48 399 VAL A N 1
ATOM 3232 C CA . VAL A 1 399 ? -20.660 -3.874 -6.661 1.00 31.48 399 VAL A CA 1
ATOM 3233 C C . VAL A 1 399 ? -21.569 -2.716 -7.053 1.00 31.48 399 VAL A C 1
ATOM 3235 O O . VAL A 1 399 ? -22.351 -2.279 -6.212 1.00 31.48 399 VAL A O 1
ATOM 3238 N N . ASP A 1 400 ? -21.347 -2.164 -8.246 1.00 30.34 400 ASP A N 1
ATOM 3239 C CA . ASP A 1 400 ? -22.277 -1.232 -8.889 1.00 30.34 400 ASP A CA 1
ATOM 3240 C C . ASP A 1 400 ? -23.664 -1.875 -9.023 1.00 30.34 400 ASP A C 1
ATOM 3242 O O . ASP A 1 400 ? -23.721 -3.100 -9.313 1.00 30.34 400 ASP A O 1
#

InterPro domains:
  IPR000801 Esterase-like [PF00756] (172-306)
  IPR029058 Alpha/Beta hydrolase fold [G3DSA:3.40.50.1820] (141-397)
  IPR029058 Alpha/Beta hydrolase fold [SSF53474] (169-390)
  IPR050583 Mycobacterial A85 antigen [PTHR48098] (169-386)